Protein AF-0000000078945887 (afdb_homodimer)

Radius of gyration: 28.67 Å; Cα contacts (8 Å, |Δi|>4): 1375; chains: 2; bounding box: 50×84×66 Å

Organism: Thermococcus gammatolerans (strain DSM 15229 / JCM 11827 / EJ3) (NCBI:txid593117)

Solvent-accessible surface area (backbone atoms only — not comparable to full-atom values): 35706 Å² total; per-residue (Å²): 126,58,67,44,46,48,54,21,50,46,46,53,38,22,55,54,30,12,45,53,23,41,74,73,72,39,58,36,63,52,18,10,24,52,37,14,29,46,40,8,63,54,63,62,46,70,41,80,74,50,74,62,56,48,50,46,21,54,50,7,49,30,46,48,29,20,50,50,19,42,57,38,45,66,73,58,50,69,69,29,51,62,42,13,47,44,15,23,50,31,23,31,51,41,12,22,51,53,32,22,52,52,32,42,74,76,65,46,51,72,67,46,9,50,50,48,3,51,34,43,27,30,65,33,52,66,67,44,48,55,47,30,53,75,67,67,38,35,59,38,73,57,36,40,30,45,54,48,14,48,54,48,30,53,55,51,40,51,51,50,50,52,42,53,50,25,38,71,74,70,66,44,65,58,66,65,60,56,50,50,52,52,49,38,47,48,48,51,53,50,46,44,56,66,50,34,40,60,49,51,48,49,51,49,56,54,27,63,71,42,88,52,74,48,35,49,51,25,48,51,51,24,46,29,26,42,32,14,43,53,24,44,76,51,73,35,60,34,45,54,21,6,20,51,38,15,41,49,43,42,74,39,94,55,26,67,57,45,49,56,52,45,51,51,43,32,47,32,48,26,34,41,40,23,41,20,45,56,13,34,71,38,59,62,65,52,62,79,69,50,51,72,62,26,54,50,50,30,51,48,41,45,49,22,17,30,50,18,19,11,48,22,29,39,75,56,70,40,55,67,65,52,7,47,39,38,2,45,50,47,35,21,30,45,69,64,24,50,51,50,48,48,51,33,37,74,72,63,60,32,52,75,72,59,49,48,30,61,54,43,23,28,50,52,33,52,65,49,34,61,58,50,42,53,52,45,64,60,75,108,126,58,67,44,46,46,51,21,51,44,47,52,37,20,54,52,30,13,44,52,22,42,75,73,71,39,57,37,62,52,19,10,24,53,38,14,28,46,40,7,61,56,63,63,45,70,39,82,74,50,74,62,56,48,53,46,22,53,49,7,49,30,46,49,30,19,50,48,19,42,56,37,43,66,72,58,48,69,69,30,52,63,43,11,48,44,15,22,51,30,23,30,49,42,13,22,51,52,31,22,52,52,31,41,73,75,64,46,52,71,66,45,9,49,51,49,3,52,33,42,26,29,65,35,51,66,68,44,47,54,48,29,53,74,68,68,38,36,59,37,71,59,36,38,30,46,55,49,13,48,52,46,31,54,55,52,40,51,50,47,50,51,43,52,52,25,37,71,75,70,67,46,68,58,66,65,59,56,51,50,52,54,49,38,48,48,47,50,54,48,45,44,56,67,50,34,39,60,48,52,46,49,51,50,57,52,27,64,71,43,87,51,74,48,34,48,50,24,50,52,51,25,47,30,26,41,32,15,43,53,23,43,75,52,74,36,60,35,45,54,20,7,20,50,37,15,42,50,43,41,74,37,94,56,26,66,60,43,49,55,52,46,50,50,43,30,46,31,48,25,35,39,40,24,41,17,44,57,13,34,71,37,59,61,65,50,62,78,69,51,50,72,62,26,54,50,51,30,50,47,41,45,49,22,18,30,50,18,20,12,47,22,29,38,76,57,70,38,56,66,63,51,8,48,37,40,2,44,49,46,34,23,31,46,69,64,26,50,51,50,49,47,50,34,38,74,71,61,61,31,52,75,71,59,47,47,30,61,54,43,22,28,49,52,31,53,65,47,35,60,58,50,43,53,53,43,65,60,74,109

InterPro domains:
  IPR006153 Cation/H+ exchanger, transmembrane domain [PF00999] (13-377)
  IPR038770 Sodium/solute symporter superfamily [G3DSA:1.20.1530.20] (1-380)

pLDDT: mean 92.95, std 4.86, range [69.06, 98.56]

Nearest PDB structures (foldseek):
  4bwz-assembly1_A  TM=9.046E-01  e=2.030E-21  Thermus thermophilus
  8bxg-assembly1_A  TM=7.304E-01  e=1.693E-11  Escherichia coli
  9emb-assembly1_B  TM=7.008E-01  e=3.205E-11  Escherichia coli
  9emb-assembly1_A  TM=7.239E-01  e=1.250E-10  Escherichia coli
  8by2-assembly1_B  TM=7.191E-01  e=1.684E-10  Escherichia coli

Structure (mmCIF, N/CA/C/O backbone):
data_AF-0000000078945887-model_v1
#
loop_
_entity.id
_entity.type
_entity.pdbx_description
1 polymer 'Na+/H+ antiporter, napA type (NapA)'
#
loop_
_atom_site.group_PDB
_atom_site.id
_atom_site.type_symbol
_atom_site.label_atom_id
_atom_site.label_alt_id
_atom_site.label_comp_id
_atom_site.label_asym_id
_atom_site.label_entity_id
_atom_site.label_seq_id
_atom_site.pdbx_PDB_ins_code
_atom_site.Cartn_x
_atom_site.Cartn_y
_atom_site.Cartn_z
_atom_site.occupancy
_atom_site.B_iso_or_equiv
_atom_site.auth_seq_id
_atom_site.auth_comp_id
_atom_site.auth_asym_id
_atom_site.auth_atom_id
_atom_site.pdbx_PDB_model_num
ATOM 1 N N . MET A 1 1 ? -10.516 -4.848 13.977 1 71 1 MET A N 1
ATOM 2 C CA . MET A 1 1 ? -9.211 -4.281 14.32 1 71 1 MET A CA 1
ATOM 3 C C . MET A 1 1 ? -8.844 -3.154 13.359 1 71 1 MET A C 1
ATOM 5 O O . MET A 1 1 ? -9.227 -3.178 12.188 1 71 1 MET A O 1
ATOM 9 N N . ASP A 1 2 ? -8.172 -2.146 13.898 1 87.44 2 ASP A N 1
ATOM 10 C CA . ASP A 1 2 ? -7.684 -1.02 13.109 1 87.44 2 ASP A CA 1
ATOM 11 C C . ASP A 1 2 ? -6.66 -1.478 12.07 1 87.44 2 ASP A C 1
ATOM 13 O O . ASP A 1 2 ? -5.84 -2.355 12.344 1 87.44 2 ASP A O 1
ATOM 17 N N . VAL A 1 3 ? -6.758 -0.974 10.922 1 90.69 3 VAL A N 1
ATOM 18 C CA . VAL A 1 3 ? -5.965 -1.399 9.773 1 90.69 3 VAL A CA 1
ATOM 19 C C . VAL A 1 3 ? -4.477 -1.217 10.078 1 90.69 3 VAL A C 1
ATOM 21 O O . VAL A 1 3 ? -3.652 -2.041 9.68 1 90.69 3 VAL A O 1
ATOM 24 N N . PHE A 1 4 ? -4.113 -0.147 10.758 1 93.94 4 PHE A N 1
ATOM 25 C CA . PHE A 1 4 ? -2.713 0.121 11.07 1 93.94 4 PHE A CA 1
ATOM 26 C C . PHE A 1 4 ? -2.152 -0.94 12.008 1 93.94 4 PHE A C 1
ATOM 28 O O . PHE A 1 4 ? -1.05 -1.447 11.797 1 93.94 4 PHE A O 1
ATOM 35 N N . LEU A 1 5 ? -2.898 -1.236 13 1 94.38 5 LEU A N 1
ATOM 36 C CA . LEU A 1 5 ? -2.469 -2.266 13.938 1 94.38 5 LEU A CA 1
ATOM 37 C C . LEU A 1 5 ? -2.389 -3.627 13.258 1 94.3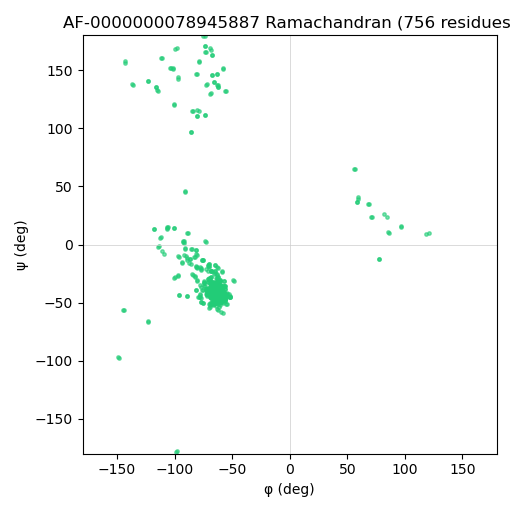8 5 LEU A C 1
ATOM 39 O O . LEU A 1 5 ? -1.47 -4.406 13.523 1 94.38 5 LEU A O 1
ATOM 43 N N . GLU A 1 6 ? -3.373 -3.883 12.5 1 94.5 6 GLU A N 1
ATOM 44 C CA . GLU A 1 6 ? -3.398 -5.141 11.758 1 94.5 6 GLU A CA 1
ATOM 45 C C . GLU A 1 6 ? -2.158 -5.293 10.883 1 94.5 6 GLU A C 1
ATOM 47 O O . GLU A 1 6 ? -1.53 -6.352 10.867 1 94.5 6 GLU A O 1
ATOM 52 N N . LEU A 1 7 ? -1.812 -4.297 10.133 1 95.75 7 LEU A N 1
ATOM 53 C CA . LEU A 1 7 ? -0.648 -4.316 9.25 1 95.75 7 LEU A CA 1
ATOM 54 C C . LEU A 1 7 ? 0.639 -4.473 10.055 1 95.75 7 LEU A C 1
ATOM 56 O O . LEU A 1 7 ? 1.548 -5.195 9.641 1 95.75 7 LEU A O 1
ATOM 60 N N . ALA A 1 8 ? 0.725 -3.758 11.164 1 96.75 8 ALA A N 1
ATOM 61 C CA . ALA A 1 8 ? 1.9 -3.871 12.023 1 96.75 8 ALA A CA 1
ATOM 62 C C . ALA A 1 8 ? 2.082 -5.305 12.516 1 96.75 8 ALA A C 1
ATOM 64 O O . ALA A 1 8 ? 3.193 -5.84 12.484 1 96.75 8 ALA A O 1
ATOM 65 N N . LEU A 1 9 ? 1.028 -5.859 12.961 1 96.38 9 LEU A N 1
ATOM 66 C CA . LEU A 1 9 ? 1.063 -7.227 13.461 1 96.38 9 LEU A CA 1
ATOM 67 C C . LEU A 1 9 ? 1.481 -8.195 12.359 1 96.38 9 LEU A C 1
ATOM 69 O O . LEU A 1 9 ? 2.27 -9.117 12.594 1 96.38 9 LEU A O 1
ATOM 73 N N . ILE A 1 10 ? 0.981 -8.047 11.227 1 97.12 10 ILE A N 1
ATOM 74 C CA . ILE A 1 10 ? 1.301 -8.898 10.086 1 97.12 10 ILE A CA 1
ATOM 75 C C . ILE A 1 10 ? 2.797 -8.82 9.789 1 97.12 10 ILE A C 1
ATOM 77 O O . ILE A 1 10 ? 3.441 -9.844 9.562 1 97.12 10 ILE A O 1
ATOM 81 N N . LEU A 1 11 ? 3.338 -7.645 9.797 1 97.62 11 LEU A N 1
ATOM 82 C CA . LEU A 1 11 ? 4.754 -7.457 9.5 1 97.62 11 LEU A CA 1
ATOM 83 C C . LEU A 1 11 ? 5.625 -8.109 10.57 1 97.62 11 LEU A C 1
ATOM 85 O O . LEU A 1 11 ? 6.617 -8.766 10.25 1 97.62 11 LEU A O 1
ATOM 89 N N . ILE A 1 12 ? 5.25 -7.902 11.781 1 97.5 12 ILE A N 1
ATOM 90 C CA . ILE A 1 12 ? 6.012 -8.477 12.891 1 97.5 12 ILE A CA 1
ATOM 91 C C . ILE A 1 12 ? 5.969 -10 12.812 1 97.5 12 ILE A C 1
ATOM 93 O O . ILE A 1 12 ? 7 -10.664 12.945 1 97.5 12 ILE A O 1
ATOM 97 N N . VAL A 1 13 ? 4.828 -10.531 12.578 1 97.38 13 VAL A N 1
ATOM 98 C CA . VAL A 1 13 ? 4.648 -11.969 12.477 1 97.38 13 VAL A CA 1
ATOM 99 C C . VAL A 1 13 ? 5.43 -12.508 11.281 1 97.38 13 VAL A C 1
ATOM 101 O O . VAL A 1 13 ? 6.055 -13.57 11.367 1 97.38 13 VAL A O 1
ATOM 104 N N . ALA A 1 14 ? 5.355 -11.82 10.211 1 97.19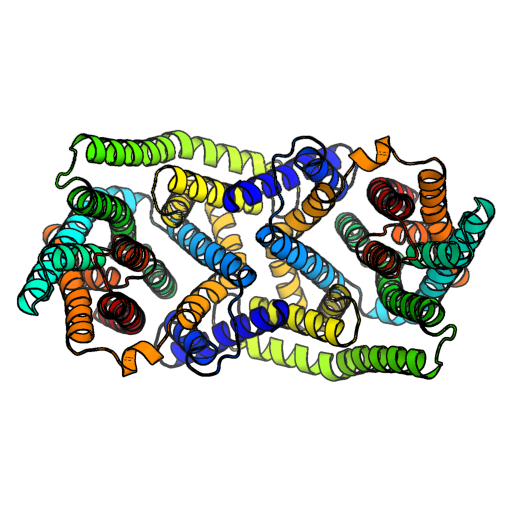 14 ALA A N 1
ATOM 105 C CA . ALA A 1 14 ? 6.07 -12.242 9.008 1 97.19 14 ALA A CA 1
ATOM 106 C C . ALA A 1 14 ? 7.562 -12.406 9.289 1 97.19 14 ALA A C 1
ATOM 108 O O . ALA A 1 14 ? 8.164 -13.422 8.922 1 97.19 14 ALA A O 1
ATOM 109 N N . LYS A 1 15 ? 8.156 -11.414 9.938 1 97.62 15 LYS A N 1
ATOM 110 C CA . LYS A 1 15 ? 9.602 -11.422 10.156 1 97.62 15 LYS A CA 1
ATOM 111 C C . LYS A 1 15 ? 9.977 -12.406 11.266 1 97.62 15 LYS A C 1
ATOM 113 O O . LYS A 1 15 ? 10.984 -13.109 11.156 1 97.62 15 LYS A O 1
ATOM 118 N N . LEU A 1 16 ? 9.211 -12.492 12.289 1 97.56 16 LEU A N 1
ATOM 119 C CA . LEU A 1 16 ? 9.523 -13.375 13.406 1 97.56 16 LEU A CA 1
ATOM 120 C C . LEU A 1 16 ? 9.383 -14.836 12.992 1 97.56 16 LEU A C 1
ATOM 122 O O . LEU A 1 16 ? 10.297 -15.641 13.211 1 97.56 16 LEU A O 1
ATOM 126 N N . PHE A 1 17 ? 8.312 -15.195 12.414 1 97.5 17 PHE A N 1
ATOM 127 C CA . PHE A 1 17 ? 8.086 -16.594 12.023 1 97.5 17 PHE A CA 1
ATOM 128 C C . PHE A 1 17 ? 8.938 -16.969 10.82 1 97.5 17 PHE A C 1
ATOM 130 O O . PHE A 1 17 ? 9.344 -18.125 10.672 1 97.5 17 PHE A O 1
ATOM 137 N N . GLY A 1 18 ? 9.102 -15.977 9.906 1 96.12 18 GLY A N 1
ATOM 138 C CA . GLY A 1 18 ? 10.055 -16.234 8.844 1 96.12 18 GLY A CA 1
ATOM 139 C C . GLY A 1 18 ? 11.445 -16.578 9.352 1 96.12 18 GLY A C 1
ATOM 140 O O . GLY A 1 18 ? 12.078 -17.516 8.867 1 96.12 18 GLY A O 1
ATOM 141 N N . TYR A 1 19 ? 11.852 -15.828 10.328 1 96.81 19 TYR A N 1
ATOM 142 C CA . TYR A 1 19 ? 13.164 -16.047 10.93 1 96.81 19 TYR A CA 1
ATOM 143 C C . TYR A 1 19 ? 13.234 -17.406 11.609 1 96.81 19 TYR A C 1
ATOM 145 O O . TYR A 1 19 ? 14.227 -18.125 11.461 1 96.81 19 TYR A O 1
ATOM 153 N N . LEU A 1 20 ? 12.242 -17.766 12.32 1 96.88 20 LEU A N 1
ATOM 154 C CA . LEU A 1 20 ? 12.195 -19.062 13.008 1 96.88 20 LEU A CA 1
ATOM 155 C C . LEU A 1 20 ? 12.273 -20.203 12.016 1 96.88 20 LEU A C 1
ATOM 157 O O . LEU A 1 20 ? 12.93 -21.219 12.273 1 96.88 20 LEU A O 1
ATOM 161 N N . ALA A 1 21 ? 11.602 -20.094 10.93 1 95.31 21 ALA A N 1
ATOM 162 C CA . ALA A 1 21 ? 11.641 -21.125 9.906 1 95.31 21 ALA A CA 1
ATOM 163 C C . ALA A 1 21 ? 13.047 -21.281 9.336 1 95.31 21 ALA A C 1
ATOM 165 O O . ALA A 1 21 ? 13.531 -22.406 9.148 1 95.31 21 ALA A O 1
ATOM 166 N N . VAL A 1 22 ? 13.664 -20.203 9.062 1 94 22 VAL A N 1
ATOM 167 C CA . VAL A 1 22 ? 15.008 -20.234 8.5 1 94 22 VAL A CA 1
ATOM 168 C C . VAL A 1 22 ? 15.969 -20.875 9.492 1 94 22 VAL A C 1
ATOM 170 O O . VAL A 1 22 ? 16.844 -21.641 9.102 1 94 22 VAL A O 1
ATOM 173 N N . ARG A 1 23 ? 15.805 -20.562 10.727 1 94.44 23 ARG A N 1
ATOM 174 C CA . ARG A 1 23 ? 16.641 -21.156 11.766 1 94.44 23 ARG A CA 1
ATOM 175 C C . ARG A 1 23 ? 16.453 -22.672 11.828 1 94.44 23 ARG A C 1
ATOM 177 O O . ARG A 1 23 ? 17.391 -23.406 12.148 1 94.44 23 ARG A O 1
ATOM 184 N N . LEU A 1 24 ? 15.344 -23.094 11.453 1 94.25 24 LEU A N 1
ATOM 185 C CA . LEU A 1 24 ? 15.039 -24.516 11.469 1 94.25 24 LEU A CA 1
ATOM 186 C C . LEU A 1 24 ? 15.398 -25.172 10.141 1 94.25 24 LEU A C 1
ATOM 188 O O . LEU A 1 24 ? 15.164 -26.375 9.945 1 94.25 24 LEU A O 1
ATOM 192 N N . GLY A 1 25 ? 15.82 -24.359 9.227 1 91.06 25 GLY A N 1
ATOM 193 C CA . GLY A 1 25 ? 16.297 -24.875 7.961 1 91.06 25 GLY A CA 1
ATOM 194 C C . GLY A 1 25 ? 15.25 -24.859 6.867 1 91.06 25 GLY A C 1
ATOM 195 O O . GLY A 1 25 ? 15.414 -25.484 5.824 1 91.06 25 GLY A O 1
ATOM 196 N N . PHE A 1 26 ? 14.242 -24.141 7.07 1 92.06 26 PHE A N 1
ATOM 197 C CA . PHE A 1 26 ? 13.172 -24.047 6.09 1 92.06 26 PHE A CA 1
ATOM 198 C C . PHE A 1 26 ? 13.125 -22.656 5.469 1 92.06 26 PHE A C 1
ATOM 200 O O . PHE A 1 26 ? 13.75 -21.719 5.98 1 92.06 26 PHE A O 1
ATOM 207 N N . PRO A 1 27 ? 12.492 -22.547 4.316 1 91.5 27 PRO A N 1
ATOM 208 C CA . PRO A 1 27 ? 12.344 -21.219 3.723 1 91.5 27 PRO A CA 1
ATOM 209 C C . PRO A 1 27 ? 11.508 -20.281 4.586 1 91.5 27 PRO A C 1
ATOM 211 O O . PRO A 1 27 ? 10.539 -20.703 5.219 1 91.5 27 PRO A O 1
ATOM 214 N N . ALA A 1 28 ? 11.82 -19.047 4.574 1 94.75 28 ALA A N 1
ATOM 215 C CA . ALA A 1 28 ? 11.109 -18.031 5.352 1 94.75 28 ALA A CA 1
ATOM 216 C C . ALA A 1 28 ? 9.625 -18.016 4.992 1 94.75 28 ALA A C 1
ATOM 218 O O . ALA A 1 28 ? 8.781 -17.766 5.852 1 94.75 28 ALA A O 1
ATOM 219 N N . ALA A 1 29 ? 9.336 -18.234 3.754 1 93 29 ALA A N 1
ATOM 220 C CA . ALA A 1 29 ? 7.961 -18.203 3.271 1 93 29 ALA A CA 1
ATOM 221 C C . ALA A 1 29 ? 7.09 -19.188 4.047 1 93 29 ALA A C 1
ATOM 223 O O . ALA A 1 29 ? 5.914 -18.922 4.301 1 93 29 ALA A O 1
ATOM 224 N N . LEU A 1 30 ? 7.617 -20.266 4.355 1 92.06 30 LEU A N 1
ATOM 225 C CA . LEU A 1 30 ? 6.883 -21.25 5.148 1 92.06 30 LEU A CA 1
ATOM 226 C C . LEU A 1 30 ? 6.508 -20.688 6.512 1 92.06 30 LEU A C 1
ATOM 228 O O . LEU A 1 30 ? 5.371 -20.844 6.965 1 92.06 30 LEU A O 1
ATOM 232 N N . GLY A 1 31 ? 7.5 -20.156 7.172 1 94.81 31 GLY A N 1
ATOM 233 C CA . GLY A 1 31 ? 7.219 -19.516 8.453 1 94.81 31 GLY A CA 1
ATOM 234 C C . GLY A 1 31 ? 6.168 -18.438 8.367 1 94.81 31 GLY A C 1
ATOM 235 O O . GLY A 1 31 ? 5.324 -18.297 9.258 1 94.81 31 GLY A O 1
ATOM 236 N N . GLN A 1 32 ? 6.23 -17.625 7.379 1 95.75 32 GLN A N 1
ATOM 237 C CA . GLN A 1 32 ? 5.266 -16.547 7.184 1 95.75 32 GLN A CA 1
ATOM 238 C C . GLN A 1 32 ? 3.865 -17.109 6.941 1 95.75 32 GLN A C 1
ATOM 240 O O . GLN A 1 32 ? 2.881 -16.547 7.441 1 95.75 32 GLN A O 1
ATOM 245 N N . LEU A 1 33 ? 3.818 -18.141 6.176 1 93.5 33 LEU A N 1
ATOM 246 C CA . LEU A 1 33 ? 2.551 -18.828 5.957 1 93.5 33 LEU A CA 1
ATOM 247 C C . LEU A 1 33 ? 1.978 -19.344 7.27 1 93.5 33 LEU A C 1
ATOM 249 O O . LEU A 1 33 ? 0.801 -19.125 7.57 1 93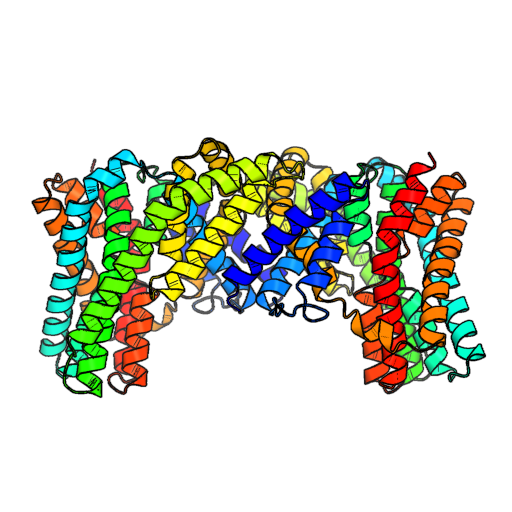.5 33 LEU A O 1
ATOM 253 N N . ILE A 1 34 ? 2.742 -20 8.07 1 95.19 34 ILE A N 1
ATOM 254 C CA . ILE A 1 34 ? 2.33 -20.562 9.352 1 95.19 34 ILE A CA 1
ATOM 255 C C . ILE A 1 34 ? 1.909 -19.438 10.305 1 95.19 34 ILE A C 1
ATOM 257 O O . ILE A 1 34 ? 0.901 -19.562 11 1 95.19 34 ILE A O 1
ATOM 261 N N . GLY A 1 35 ? 2.723 -18.422 10.336 1 96.69 35 GLY A N 1
ATOM 262 C CA . GLY A 1 35 ? 2.344 -17.266 11.133 1 96.69 35 GLY A CA 1
ATOM 263 C C . GLY A 1 35 ? 0.988 -16.688 10.758 1 96.69 35 GLY A C 1
ATOM 264 O O . GLY A 1 35 ? 0.204 -16.312 11.625 1 96.69 35 GLY A O 1
ATOM 265 N N . GLY A 1 36 ? 0.714 -16.594 9.516 1 95.44 36 GLY A N 1
ATOM 266 C CA . GLY A 1 36 ? -0.581 -16.141 9.031 1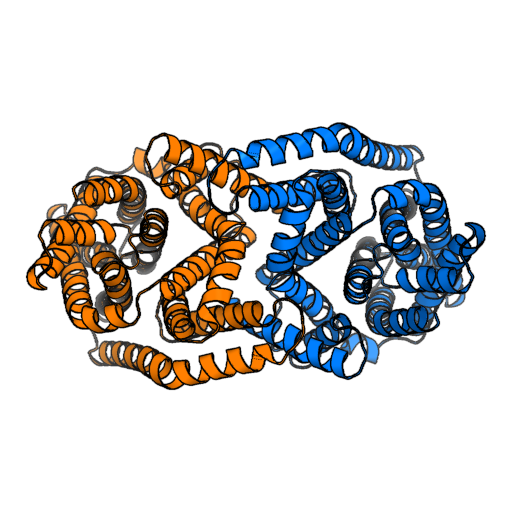 95.44 36 GLY A CA 1
ATOM 267 C C . GLY A 1 36 ? -1.728 -17.031 9.477 1 95.44 36 GLY A C 1
ATOM 268 O O . GLY A 1 36 ? -2.791 -16.547 9.859 1 95.44 36 GLY A O 1
ATOM 269 N N . ILE A 1 37 ? -1.519 -18.328 9.414 1 94.12 37 ILE A N 1
ATOM 270 C CA . ILE A 1 37 ? -2.525 -19.281 9.852 1 94.12 37 ILE A CA 1
ATOM 271 C C . ILE A 1 37 ? -2.82 -19.078 11.336 1 94.12 37 ILE A C 1
ATOM 273 O O . ILE A 1 37 ? -3.98 -19.094 11.758 1 94.12 37 ILE A O 1
ATOM 277 N N . LEU A 1 38 ? -1.829 -18.828 12.094 1 95.94 38 LEU A N 1
ATOM 278 C CA . LEU A 1 38 ? -1.956 -18.688 13.539 1 95.94 38 LEU A CA 1
ATOM 279 C C . LEU A 1 38 ? -2.75 -17.438 13.898 1 95.94 38 LEU A C 1
ATOM 281 O O . LEU A 1 38 ? -3.643 -17.484 14.75 1 95.94 38 LEU A O 1
ATOM 285 N N . ILE A 1 39 ? -2.451 -16.328 13.258 1 95.69 39 ILE A N 1
ATOM 286 C CA . ILE A 1 39 ? -3.074 -15.078 13.672 1 95.69 39 ILE A CA 1
ATOM 287 C C . ILE A 1 39 ? -4.387 -14.883 12.914 1 95.69 39 ILE A C 1
ATOM 289 O O . ILE A 1 39 ? -5.188 -14.008 13.266 1 95.69 39 ILE A O 1
ATOM 293 N N . GLY A 1 40 ? -4.605 -15.688 11.898 1 94 40 GLY A N 1
ATOM 294 C CA . GLY A 1 40 ? -5.805 -15.57 11.086 1 94 40 GLY A CA 1
ATOM 295 C C . GLY A 1 40 ? -7.047 -16.109 11.773 1 94 40 GLY A C 1
ATOM 296 O O . GLY A 1 40 ? -6.996 -16.484 12.945 1 94 40 GLY A O 1
ATOM 297 N N . PRO A 1 41 ? -8.156 -16.031 11.141 1 90.88 41 PRO A N 1
ATOM 298 C CA . PRO A 1 41 ? -9.43 -16.453 11.727 1 90.88 41 PRO A CA 1
ATOM 299 C C . PRO A 1 41 ? -9.461 -17.953 12.062 1 90.88 41 PRO A C 1
ATOM 301 O O . PRO A 1 41 ? -10.242 -18.375 12.914 1 90.88 41 PRO A O 1
ATOM 304 N N . SER A 1 42 ? -8.633 -18.75 11.5 1 89.69 42 SER A N 1
ATOM 305 C CA . SER A 1 42 ? -8.656 -20.188 11.672 1 89.69 42 SER A CA 1
ATOM 306 C C . SER A 1 42 ? -8.25 -20.594 13.086 1 89.69 42 SER A C 1
ATOM 308 O O . SER A 1 42 ? -8.711 -21.609 13.609 1 89.69 42 SER A O 1
ATOM 310 N N . ILE A 1 43 ? -7.359 -19.781 13.727 1 93.25 43 ILE A N 1
ATOM 311 C CA . ILE A 1 43 ? -6.848 -20.219 15.023 1 93.25 43 ILE A CA 1
ATOM 312 C C . ILE A 1 43 ? -7.133 -19.156 16.078 1 93.25 43 ILE A C 1
ATOM 314 O O . ILE A 1 43 ? -8.078 -19.281 16.859 1 93.25 43 ILE A O 1
ATOM 318 N N . LEU A 1 44 ? -6.473 -17.953 15.953 1 93.75 44 LEU A N 1
ATOM 319 C CA . LEU A 1 44 ? -6.598 -16.953 17 1 93.75 44 LEU A CA 1
ATOM 320 C C . LEU A 1 44 ? -7.613 -15.875 16.625 1 93.75 44 LEU A C 1
ATOM 322 O O . LEU A 1 44 ? -8.164 -15.203 17.5 1 93.75 44 LEU A O 1
ATOM 326 N N . GLY A 1 45 ? -7.762 -15.656 15.391 1 91.62 45 GLY A N 1
ATOM 327 C CA . GLY A 1 45 ? -8.711 -14.656 14.922 1 91.62 45 GLY A CA 1
ATOM 328 C C . GLY A 1 45 ? -8.312 -13.234 15.273 1 91.62 45 GLY A C 1
ATOM 329 O O . GLY A 1 45 ? -9.172 -12.398 15.547 1 91.62 45 GLY A O 1
ATOM 330 N N . LEU A 1 46 ? -7.098 -12.93 15.273 1 91.25 46 LEU A N 1
ATOM 331 C CA . LEU A 1 46 ? -6.605 -11.617 15.664 1 91.25 46 LEU A CA 1
ATOM 332 C C . LEU A 1 46 ? -6.762 -10.617 14.516 1 91.25 46 LEU A C 1
ATOM 334 O O . LEU A 1 46 ? -6.852 -9.414 14.75 1 91.25 46 LEU A O 1
ATOM 338 N N . VAL A 1 47 ? -6.66 -11.156 13.312 1 90.69 47 VAL A N 1
ATOM 339 C CA . VAL A 1 47 ? -6.719 -10.281 12.141 1 90.69 47 VAL A CA 1
ATOM 340 C C . VAL A 1 47 ? -7.953 -10.617 11.305 1 90.69 47 VAL A C 1
ATOM 342 O O . VAL A 1 47 ? -8.32 -11.789 11.172 1 90.69 47 VAL A O 1
ATOM 345 N N . GLY A 1 48 ? -8.609 -9.617 10.891 1 80.06 48 GLY A N 1
ATOM 346 C CA . GLY A 1 48 ? -9.812 -9.82 10.094 1 80.06 48 GLY A CA 1
ATOM 347 C C . GLY A 1 48 ? -9.547 -9.789 8.602 1 80.06 48 GLY A C 1
ATOM 348 O O . GLY A 1 48 ? -10.391 -10.219 7.805 1 80.06 48 GLY A O 1
ATOM 349 N N . PHE A 1 49 ? -8.422 -9.312 8.203 1 77.69 49 PHE A N 1
ATOM 350 C CA . PHE A 1 49 ? -8.031 -9.242 6.805 1 77.69 49 PHE A CA 1
ATOM 351 C C . PHE A 1 49 ? -9.062 -8.469 5.988 1 77.69 49 PHE A C 1
ATOM 353 O O . PHE A 1 49 ? -9.633 -9 5.035 1 77.69 49 PHE A O 1
ATOM 360 N N . ASP A 1 50 ? -9.234 -7.277 6.227 1 79.69 50 ASP A N 1
ATOM 361 C CA . ASP A 1 50 ? -10.195 -6.41 5.555 1 79.69 50 ASP A CA 1
ATOM 362 C C . ASP A 1 50 ? -9.734 -6.07 4.137 1 79.69 50 ASP A C 1
ATOM 364 O O . ASP A 1 50 ? -8.633 -6.449 3.73 1 79.69 50 ASP A O 1
ATOM 368 N N . GLU A 1 51 ? -10.562 -5.465 3.365 1 80.31 51 GLU A N 1
ATOM 369 C CA . GLU A 1 51 ? -10.359 -5.16 1.951 1 80.31 51 GLU A CA 1
ATOM 370 C C . GLU A 1 51 ? -9.102 -4.332 1.739 1 80.31 51 GLU A C 1
ATOM 372 O O . GLU A 1 51 ? -8.398 -4.5 0.738 1 80.31 51 GLU A O 1
ATOM 377 N N . ALA A 1 52 ? -8.812 -3.549 2.689 1 79.75 52 ALA A N 1
ATOM 378 C CA . ALA A 1 52 ? -7.645 -2.684 2.562 1 79.75 52 ALA A CA 1
ATOM 379 C C . ALA A 1 52 ? -6.352 -3.494 2.615 1 79.75 52 ALA A C 1
ATOM 381 O O . ALA A 1 52 ? -5.426 -3.25 1.84 1 79.75 52 ALA A O 1
ATOM 382 N N . VAL A 1 53 ? -6.297 -4.426 3.463 1 86.88 53 VAL A N 1
ATOM 383 C CA . VAL A 1 53 ? -5.121 -5.277 3.604 1 86.88 53 VAL A CA 1
ATOM 384 C C . VAL A 1 53 ? -4.992 -6.188 2.387 1 86.88 53 VAL A C 1
ATOM 386 O O . VAL A 1 53 ? -3.883 -6.504 1.952 1 86.88 53 VAL A O 1
ATOM 389 N N . LYS A 1 54 ? -6.109 -6.496 1.791 1 89.25 54 LYS A N 1
ATOM 390 C CA . LYS A 1 54 ? -6.117 -7.348 0.607 1 89.25 54 LYS A CA 1
ATOM 391 C C . LYS A 1 54 ? -5.438 -6.664 -0.573 1 89.25 54 LYS A C 1
ATOM 393 O O . LYS A 1 54 ? -4.734 -7.309 -1.354 1 89.25 54 LYS A O 1
ATOM 398 N N . LEU A 1 55 ? -5.641 -5.418 -0.681 1 89.94 55 LEU A N 1
ATOM 399 C CA . LEU A 1 55 ? -4.996 -4.684 -1.765 1 89.94 55 LEU A CA 1
ATOM 400 C C . LEU A 1 55 ? -3.48 -4.707 -1.608 1 89.94 55 LEU A C 1
ATOM 402 O O . LEU A 1 55 ? -2.754 -4.848 -2.594 1 89.94 55 LEU A O 1
ATOM 406 N N . LEU A 1 56 ? -3.037 -4.512 -0.411 1 94.25 56 LEU A N 1
ATOM 407 C CA . LEU A 1 56 ? -1.597 -4.539 -0.174 1 94.25 56 LEU A CA 1
ATOM 408 C C . LEU A 1 56 ? -1.02 -5.914 -0.491 1 94.25 56 LEU A C 1
ATOM 410 O O . LEU A 1 56 ? 0.079 -6.02 -1.042 1 94.25 56 LEU A O 1
ATOM 414 N N . ALA A 1 57 ? -1.721 -6.914 -0.134 1 93.94 57 ALA A N 1
ATOM 415 C CA . ALA A 1 57 ? -1.298 -8.281 -0.445 1 93.94 57 ALA A CA 1
ATOM 416 C C . ALA A 1 57 ? -1.25 -8.508 -1.953 1 93.94 57 ALA A C 1
ATOM 418 O O . ALA A 1 57 ? -0.323 -9.141 -2.461 1 93.94 57 ALA A O 1
ATOM 419 N N . ASP A 1 58 ? -2.262 -8 -2.65 1 92.69 58 ASP A N 1
ATOM 420 C CA . ASP A 1 58 ? -2.309 -8.117 -4.105 1 92.69 58 ASP A CA 1
ATOM 421 C C . ASP A 1 58 ? -1.115 -7.41 -4.75 1 92.69 58 ASP A C 1
ATOM 423 O O . ASP A 1 58 ? -0.509 -7.934 -5.684 1 92.69 58 ASP A O 1
ATOM 427 N N . LEU A 1 59 ? -0.836 -6.277 -4.215 1 95.44 59 LEU A N 1
ATOM 428 C CA . LEU A 1 59 ? 0.337 -5.562 -4.707 1 95.44 59 LEU A CA 1
ATOM 429 C C . LEU A 1 59 ? 1.615 -6.332 -4.391 1 95.44 59 LEU A C 1
ATOM 431 O O . LEU A 1 59 ? 2.59 -6.262 -5.141 1 95.44 59 LEU A O 1
ATOM 435 N N . GLY A 1 60 ? 1.622 -7.008 -3.279 1 96.19 60 GLY A N 1
ATOM 436 C CA . GLY A 1 60 ? 2.777 -7.801 -2.883 1 96.19 60 GLY A CA 1
ATOM 437 C C . GLY A 1 60 ? 3.117 -8.898 -3.873 1 96.19 60 GLY A C 1
ATOM 438 O O . GLY A 1 60 ? 4.281 -9.062 -4.246 1 96.19 60 GLY A O 1
ATOM 439 N N . VAL A 1 61 ? 2.143 -9.633 -4.316 1 94.19 61 VAL A N 1
ATOM 440 C CA . VAL A 1 61 ? 2.396 -10.719 -5.258 1 94.19 61 VAL A CA 1
ATOM 441 C C . VAL A 1 61 ? 2.781 -10.148 -6.617 1 94.19 61 VAL A C 1
ATOM 443 O O . VAL A 1 61 ? 3.604 -10.727 -7.332 1 94.19 61 VAL A O 1
ATOM 446 N N . VAL A 1 62 ? 2.17 -9.086 -6.996 1 95.75 62 VAL A N 1
ATOM 447 C CA . VAL A 1 62 ? 2.494 -8.414 -8.25 1 95.75 62 VAL A CA 1
ATOM 448 C C . VAL A 1 62 ? 3.947 -7.945 -8.227 1 95.75 62 VAL A C 1
ATOM 450 O O . VAL A 1 62 ? 4.684 -8.141 -9.203 1 95.75 62 VAL A O 1
ATOM 453 N N . MET A 1 63 ? 4.348 -7.422 -7.117 1 96.88 63 MET A N 1
ATOM 454 C CA . MET A 1 63 ? 5.727 -6.953 -6.98 1 96.88 63 MET A CA 1
ATOM 455 C C . MET A 1 63 ? 6.699 -8.133 -6.957 1 96.88 63 MET A C 1
ATOM 457 O O . MET A 1 63 ? 7.801 -8.039 -7.5 1 96.88 63 MET A O 1
ATOM 461 N N . LEU A 1 64 ? 6.328 -9.125 -6.293 1 94.81 64 LEU A N 1
ATOM 462 C CA . LEU A 1 64 ? 7.16 -10.32 -6.234 1 94.81 64 LEU A CA 1
ATOM 463 C C . LEU A 1 64 ? 7.445 -10.859 -7.633 1 94.81 64 LEU A C 1
ATOM 465 O O . LEU A 1 64 ? 8.594 -11.164 -7.961 1 94.81 64 LEU A O 1
ATOM 469 N N . LEU A 1 65 ? 6.43 -10.938 -8.445 1 94.62 65 LEU A N 1
ATOM 470 C CA . LEU A 1 65 ? 6.602 -11.5 -9.781 1 94.62 65 LEU A CA 1
ATOM 471 C C . LEU A 1 65 ? 7.336 -10.523 -10.695 1 94.62 65 LEU A C 1
ATOM 473 O O . LEU A 1 65 ? 8.062 -10.945 -11.594 1 94.62 65 LEU A O 1
ATOM 477 N N . PHE A 1 66 ? 7.121 -9.242 -10.508 1 97.12 66 PHE A N 1
ATOM 478 C CA . PHE A 1 66 ? 7.941 -8.258 -11.203 1 97.12 66 PHE A CA 1
ATOM 479 C C . PHE A 1 66 ? 9.422 -8.461 -10.891 1 97.12 66 PHE A C 1
ATOM 481 O O . PHE A 1 66 ? 10.258 -8.469 -11.797 1 97.12 66 PHE A O 1
ATOM 488 N N . LEU A 1 67 ? 9.727 -8.672 -9.602 1 96.31 67 LEU A N 1
ATOM 489 C CA . LEU A 1 67 ? 11.094 -8.93 -9.164 1 96.31 67 LEU A CA 1
ATOM 490 C C . LEU A 1 67 ? 11.633 -10.219 -9.766 1 96.31 67 LEU A C 1
ATOM 492 O O . LEU A 1 67 ? 12.805 -10.297 -10.148 1 96.31 67 LEU A O 1
ATOM 496 N N . ALA A 1 68 ? 10.805 -11.172 -9.742 1 93.75 68 ALA A N 1
ATOM 497 C CA . ALA A 1 68 ? 11.188 -12.438 -10.352 1 93.75 68 ALA A CA 1
ATOM 498 C C . ALA A 1 68 ? 11.562 -12.258 -11.82 1 93.75 68 ALA A C 1
ATOM 500 O O . ALA A 1 68 ? 12.523 -12.852 -12.305 1 93.75 68 ALA A O 1
ATOM 501 N N . GLY A 1 69 ? 10.742 -11.5 -12.539 1 93.88 69 GLY A N 1
ATOM 502 C CA . GLY A 1 69 ? 11.07 -11.18 -13.922 1 93.88 69 GLY A CA 1
ATOM 503 C C . GLY A 1 69 ? 12.391 -10.453 -14.07 1 93.88 69 GLY A C 1
ATOM 504 O O . GLY A 1 69 ? 13.18 -10.773 -14.961 1 93.88 69 GLY A O 1
ATOM 505 N N . LEU A 1 70 ? 12.648 -9.531 -13.203 1 94.75 70 LEU A N 1
ATOM 506 C CA . LEU A 1 70 ? 13.883 -8.766 -13.203 1 94.75 70 LEU A CA 1
ATOM 507 C C . LEU A 1 70 ? 15.086 -9.672 -12.969 1 94.75 70 LEU A C 1
ATOM 509 O O . LEU A 1 70 ? 16.172 -9.414 -13.484 1 94.75 70 LEU A O 1
ATOM 513 N N . GLU A 1 71 ? 14.883 -10.664 -12.219 1 92 71 GLU A N 1
ATOM 514 C CA . GLU A 1 71 ? 15.977 -11.555 -11.828 1 92 71 GLU A CA 1
ATOM 515 C C . GLU A 1 71 ? 16.109 -12.719 -12.805 1 92 71 GLU A C 1
ATOM 517 O O . GLU A 1 71 ? 17.062 -13.5 -12.719 1 92 71 GLU A O 1
ATOM 522 N N . THR A 1 72 ? 15.219 -12.852 -13.641 1 90.25 72 THR A N 1
ATOM 523 C CA . THR A 1 72 ? 15.25 -13.93 -14.617 1 90.25 72 THR A CA 1
ATOM 524 C C . THR A 1 72 ? 16.328 -13.672 -15.672 1 90.25 72 THR A C 1
ATOM 526 O O . THR A 1 72 ? 16.5 -12.539 -16.109 1 90.25 72 THR A O 1
ATOM 529 N N . ASP A 1 73 ? 17.047 -14.734 -16.016 1 90.06 73 ASP A N 1
ATOM 530 C CA . ASP A 1 73 ? 17.969 -14.648 -17.141 1 90.06 73 ASP A CA 1
ATOM 531 C C . ASP A 1 73 ? 17.219 -14.633 -18.469 1 90.06 73 ASP A C 1
ATOM 533 O O . ASP A 1 73 ? 16.734 -15.664 -18.922 1 90.06 73 ASP A O 1
ATOM 537 N N . VAL A 1 74 ? 17.266 -13.523 -19.125 1 86.19 74 VAL A N 1
ATOM 538 C CA . VAL A 1 74 ? 16.469 -13.305 -20.328 1 86.19 74 VAL A CA 1
ATOM 539 C C . VAL A 1 74 ? 16.922 -14.266 -21.422 1 86.19 74 VAL A C 1
ATOM 541 O O . VAL A 1 74 ? 16.109 -14.742 -22.219 1 86.19 74 VAL A O 1
ATOM 544 N N . GLU A 1 75 ? 18.203 -14.5 -21.484 1 86.88 75 GLU A N 1
ATOM 545 C CA . GLU A 1 75 ? 18.703 -15.43 -22.484 1 86.88 75 GLU A CA 1
ATOM 546 C C . GLU A 1 75 ? 18.203 -16.844 -22.219 1 86.88 75 GLU A C 1
ATOM 548 O O . GLU A 1 75 ? 17.812 -17.547 -23.156 1 86.88 75 GLU A O 1
ATOM 553 N N . GLU A 1 76 ? 18.203 -17.25 -21.016 1 85.31 76 GLU A N 1
ATOM 554 C CA . GLU A 1 76 ? 17.688 -18.562 -20.656 1 85.31 76 GLU A CA 1
ATOM 555 C C . GLU A 1 76 ? 16.188 -18.656 -20.953 1 85.31 76 GLU A C 1
ATOM 557 O O . GLU A 1 76 ? 15.695 -19.703 -21.375 1 85.31 76 GLU A O 1
ATOM 562 N N . PHE A 1 77 ? 15.555 -17.641 -20.688 1 86.69 77 PHE A N 1
ATOM 563 C CA . PHE A 1 77 ? 14.109 -17.609 -20.875 1 86.69 77 PHE A CA 1
ATOM 564 C C . PHE A 1 77 ? 13.742 -17.859 -22.344 1 86.69 77 PHE A C 1
ATOM 566 O O . PHE A 1 77 ? 12.758 -18.531 -22.641 1 86.69 77 PHE A O 1
ATOM 573 N N . LYS A 1 78 ? 14.5 -17.391 -23.188 1 84.81 78 LYS A N 1
ATOM 574 C CA . LYS A 1 78 ? 14.258 -17.547 -24.625 1 84.81 78 LYS A CA 1
ATOM 575 C C . LYS A 1 78 ? 14.43 -19.016 -25.047 1 84.81 78 LYS A C 1
ATOM 577 O O . LYS A 1 78 ? 13.828 -19.453 -26.031 1 84.81 78 LYS A O 1
ATOM 582 N N . HIS A 1 79 ? 15.148 -19.75 -24.297 1 88.88 79 HIS A N 1
ATOM 583 C CA . HIS A 1 79 ? 15.5 -21.109 -24.688 1 88.88 79 HIS A CA 1
ATOM 584 C C . HIS A 1 79 ? 14.562 -22.125 -24.047 1 88.88 79 HIS A C 1
ATOM 586 O O . HIS A 1 79 ? 14.539 -23.281 -24.453 1 88.88 79 HIS A O 1
ATOM 592 N N . VAL A 1 80 ? 13.797 -21.625 -23.156 1 89.81 80 VAL A N 1
ATOM 593 C CA . VAL A 1 80 ? 13.008 -22.625 -22.438 1 89.81 80 VAL A CA 1
ATOM 594 C C . VAL A 1 80 ? 11.547 -22.547 -22.891 1 89.81 80 VAL A C 1
ATOM 596 O O . VAL A 1 80 ? 10.664 -23.094 -22.234 1 89.81 80 VAL A O 1
ATOM 599 N N . GLY A 1 81 ? 11.297 -21.875 -23.938 1 89.94 81 GLY A N 1
ATOM 600 C CA . GLY A 1 81 ? 9.93 -21.719 -24.406 1 89.94 81 GLY A CA 1
ATOM 601 C C . GLY A 1 81 ? 9.258 -23.047 -24.734 1 89.94 81 GLY A C 1
ATOM 602 O O . GLY A 1 81 ? 8.141 -23.312 -24.281 1 89.94 81 GLY A O 1
ATOM 603 N N . ILE A 1 82 ? 9.914 -23.859 -25.469 1 93.12 82 ILE A N 1
ATOM 604 C CA . ILE A 1 82 ? 9.367 -25.141 -25.891 1 93.12 82 ILE A CA 1
ATOM 605 C C . ILE A 1 82 ? 9.242 -26.078 -24.703 1 93.12 82 ILE A C 1
ATOM 607 O O . ILE A 1 82 ? 8.18 -26.656 -24.453 1 93.12 82 ILE A O 1
ATOM 611 N N . PRO A 1 83 ? 10.312 -26.234 -23.969 1 95.81 83 PRO A N 1
ATOM 612 C CA . PRO A 1 83 ? 10.172 -27.031 -22.766 1 95.81 83 PRO A CA 1
ATOM 613 C C . PRO A 1 83 ? 9.008 -26.578 -21.875 1 95.81 83 PRO A C 1
ATOM 615 O O . PRO A 1 83 ? 8.258 -27.406 -21.359 1 95.81 83 PRO A O 1
ATOM 618 N N . ALA A 1 84 ? 8.945 -25.297 -21.703 1 96.12 84 ALA A N 1
ATOM 619 C CA . ALA A 1 84 ? 7.883 -24.734 -20.875 1 96.12 84 ALA A CA 1
ATOM 620 C C . ALA A 1 84 ? 6.504 -25.125 -21.406 1 96.12 84 ALA A C 1
ATOM 622 O O . ALA A 1 84 ? 5.602 -25.453 -20.625 1 96.12 84 ALA A O 1
ATOM 623 N N . PHE A 1 85 ? 6.34 -25.094 -22.672 1 95.12 85 PHE A N 1
ATOM 624 C CA . PHE A 1 85 ? 5.074 -25.453 -23.297 1 95.12 85 PHE A CA 1
ATOM 625 C C . PHE A 1 85 ? 4.762 -26.938 -23.078 1 95.12 85 PHE A C 1
ATOM 627 O O . PHE A 1 85 ? 3.623 -27.281 -22.766 1 95.12 85 PHE A O 1
ATOM 634 N N . ILE A 1 86 ? 5.688 -27.734 -23.234 1 97.25 86 ILE A N 1
ATOM 635 C CA . ILE A 1 86 ? 5.516 -29.172 -23.062 1 97.25 86 ILE A CA 1
ATOM 636 C C . ILE A 1 86 ? 5.172 -29.484 -21.609 1 97.25 86 ILE A C 1
ATOM 638 O O . ILE A 1 86 ? 4.238 -30.234 -21.328 1 97.25 86 ILE A O 1
ATOM 642 N N . ILE A 1 87 ? 5.887 -28.891 -20.75 1 97.75 87 ILE A N 1
ATOM 643 C CA . ILE A 1 87 ? 5.707 -29.094 -19.312 1 97.75 87 ILE A CA 1
ATOM 644 C C . ILE A 1 87 ? 4.309 -28.625 -18.906 1 97.75 87 ILE A C 1
ATOM 646 O O . ILE A 1 87 ? 3.594 -29.344 -18.203 1 97.75 87 ILE A O 1
ATOM 650 N N . ALA A 1 88 ? 3.971 -27.438 -19.344 1 96.75 88 ALA A N 1
ATOM 651 C CA . ALA A 1 88 ? 2.658 -26.906 -18.984 1 96.75 88 ALA A CA 1
ATOM 652 C C . ALA A 1 88 ? 1.54 -27.75 -19.578 1 96.75 88 ALA A C 1
ATOM 654 O O . ALA A 1 88 ? 0.519 -27.984 -18.938 1 96.75 88 ALA A O 1
ATOM 655 N N . SER A 1 89 ? 1.683 -28.172 -20.797 1 97.06 89 SER A N 1
ATOM 656 C CA . SER A 1 89 ? 0.667 -28.984 -21.469 1 97.06 89 SER A CA 1
ATOM 657 C C . SER A 1 89 ? 0.438 -30.297 -20.75 1 97.06 89 SER A C 1
ATOM 659 O O . SER A 1 89 ? -0.705 -30.688 -20.5 1 97.06 89 SER A O 1
ATOM 661 N N . LEU A 1 90 ? 1.478 -30.953 -20.438 1 97.75 90 LEU A N 1
ATOM 662 C CA . LEU A 1 90 ? 1.36 -32.219 -19.719 1 97.75 90 LEU A CA 1
ATOM 663 C C . LEU A 1 90 ? 0.917 -31.969 -18.266 1 97.75 90 LEU A C 1
ATOM 665 O O . LEU A 1 90 ? 0.289 -32.844 -17.656 1 97.75 90 LEU A O 1
ATOM 669 N N . GLY A 1 91 ? 1.295 -30.828 -17.734 1 97.19 91 GLY A N 1
ATOM 670 C CA . GLY A 1 91 ? 0.861 -30.438 -16.406 1 97.19 91 GLY A CA 1
ATOM 671 C C . GLY A 1 91 ? -0.616 -30.094 -16.328 1 97.19 91 GLY A C 1
ATOM 672 O O . GLY A 1 91 ? -1.175 -29.953 -15.242 1 97.19 91 GLY A O 1
ATOM 673 N N . VAL A 1 92 ? -1.194 -29.875 -17.422 1 97.12 92 VAL A N 1
ATOM 674 C CA . VAL A 1 92 ? -2.631 -29.625 -17.5 1 97.12 92 VAL A CA 1
ATOM 675 C C . VAL A 1 92 ? -3.365 -30.906 -17.844 1 97.12 92 VAL A C 1
ATOM 677 O O . VAL A 1 92 ? -4.359 -31.266 -17.203 1 97.12 92 VAL A O 1
ATOM 680 N N . LEU A 1 93 ? -2.861 -31.641 -18.75 1 97.44 93 LEU A N 1
ATOM 681 C CA . LEU A 1 93 ? -3.514 -32.844 -19.266 1 97.44 93 LEU A CA 1
ATOM 682 C C . LEU A 1 93 ? -3.578 -33.938 -18.188 1 97.44 93 LEU A C 1
ATOM 684 O O . LEU A 1 93 ? -4.637 -34.5 -17.953 1 97.44 93 LEU A O 1
ATOM 688 N N . ILE A 1 94 ? -2.508 -34.219 -17.609 1 97.94 94 ILE A N 1
ATOM 689 C CA . ILE A 1 94 ? -2.426 -35.344 -16.672 1 97.94 94 ILE A CA 1
ATOM 690 C C . ILE A 1 94 ? -3.275 -35.031 -15.43 1 97.94 94 ILE A C 1
ATOM 692 O O . ILE A 1 94 ? -4.082 -35.875 -15.008 1 97.94 94 ILE A O 1
ATOM 696 N N . PRO A 1 95 ? -3.125 -33.875 -14.828 1 98.31 95 PRO A N 1
ATOM 697 C CA . PRO A 1 95 ? -4.008 -33.562 -13.703 1 98.31 95 PRO A CA 1
ATOM 698 C C . PRO A 1 95 ? -5.484 -33.594 -14.086 1 98.31 95 PRO A C 1
ATOM 700 O O . PRO A 1 95 ? -6.32 -34.031 -13.297 1 98.31 95 PRO A O 1
ATOM 703 N N . PHE A 1 96 ? -5.824 -33.094 -15.25 1 97.94 96 PHE A N 1
ATOM 704 C CA . PHE A 1 96 ? -7.215 -33.125 -15.68 1 97.94 96 PHE A CA 1
ATOM 705 C C . PHE A 1 96 ? -7.727 -34.562 -15.727 1 97.94 96 PHE A C 1
ATOM 707 O O . PHE A 1 96 ? -8.797 -34.844 -15.195 1 97.94 96 PHE A O 1
ATOM 714 N N . ILE A 1 97 ? -7.012 -35.406 -16.344 1 97.94 97 ILE A N 1
ATOM 715 C CA . ILE A 1 97 ? -7.422 -36.812 -16.547 1 97.94 97 ILE A CA 1
ATOM 716 C C . ILE A 1 97 ? -7.527 -37.5 -15.188 1 97.94 97 ILE A C 1
ATOM 718 O O . ILE A 1 97 ? -8.523 -38.188 -14.906 1 97.94 97 ILE A O 1
ATOM 722 N N . LEU A 1 98 ? -6.555 -37.375 -14.383 1 97.81 98 LEU A N 1
ATOM 723 C CA . LEU A 1 98 ? -6.551 -38.062 -13.086 1 97.81 98 LEU A CA 1
ATOM 724 C C . LEU A 1 98 ? -7.648 -37.5 -12.188 1 97.81 98 LEU A C 1
ATOM 726 O O . LEU A 1 98 ? -8.25 -38.25 -11.406 1 97.81 98 LEU A O 1
ATOM 730 N N . GLY A 1 99 ? -7.84 -36.219 -12.219 1 97.75 99 GLY A N 1
ATOM 731 C CA . GLY A 1 99 ? -8.938 -35.625 -11.461 1 97.75 99 GLY A CA 1
ATOM 732 C C . GLY A 1 99 ? -10.297 -36.094 -11.93 1 97.75 99 GLY A C 1
ATOM 733 O O . GLY A 1 99 ? -11.172 -36.406 -11.117 1 97.75 99 GLY A O 1
ATOM 734 N N . TYR A 1 100 ? -10.422 -36.125 -13.234 1 97.69 100 TYR A N 1
ATOM 735 C CA . TYR A 1 100 ? -11.672 -36.562 -13.836 1 97.69 100 TYR A CA 1
ATOM 736 C C . TYR A 1 100 ? -11.953 -38.031 -13.5 1 97.69 100 TYR A C 1
ATOM 738 O O . TYR A 1 100 ? -13.023 -38.344 -12.977 1 97.69 100 TYR A O 1
ATOM 746 N N . VAL A 1 101 ? -11.039 -38.875 -13.75 1 98.06 101 VAL A N 1
ATOM 747 C CA . VAL A 1 101 ? -11.211 -40.312 -13.531 1 98.06 101 VAL A CA 1
ATOM 748 C C . VAL A 1 101 ? -11.352 -40.594 -12.039 1 98.06 101 VAL A C 1
ATOM 750 O O . VAL A 1 101 ? -12.148 -41.438 -11.633 1 98.06 101 VAL A O 1
ATOM 753 N N . GLY A 1 102 ? -10.547 -39.938 -11.234 1 97.5 102 GLY A N 1
ATOM 754 C CA . GLY A 1 102 ? -10.656 -40.094 -9.789 1 97.5 102 GLY A CA 1
ATOM 755 C C . GLY A 1 102 ? -12.031 -39.75 -9.25 1 97.5 102 GLY A C 1
ATOM 756 O O . GLY A 1 102 ? -12.57 -40.438 -8.398 1 97.5 102 GLY A O 1
ATOM 757 N N . ALA A 1 103 ? -12.555 -38.656 -9.711 1 97.75 103 ALA A N 1
ATOM 758 C CA . ALA A 1 103 ? -13.867 -38.219 -9.258 1 97.75 103 ALA A CA 1
ATOM 759 C C . ALA A 1 103 ? -14.961 -39.156 -9.727 1 97.75 103 ALA A C 1
ATOM 761 O O . ALA A 1 103 ? -15.891 -39.469 -8.977 1 97.75 103 ALA A O 1
ATOM 762 N N . LEU A 1 104 ? -14.859 -39.656 -10.953 1 97.44 104 LEU A N 1
ATOM 763 C CA . LEU A 1 104 ? -15.82 -40.625 -11.461 1 97.44 104 LEU A CA 1
ATOM 764 C C . LEU A 1 104 ? -15.789 -41.906 -10.641 1 97.44 104 LEU A C 1
ATOM 766 O O . LEU A 1 104 ? -16.844 -42.469 -10.305 1 97.44 104 LEU A O 1
ATOM 770 N N . ALA A 1 105 ? -14.656 -42.344 -10.391 1 97.44 105 ALA A N 1
ATOM 771 C CA . ALA A 1 105 ? -14.477 -43.562 -9.633 1 97.44 105 ALA A CA 1
ATOM 772 C C . ALA A 1 105 ? -15.07 -43.438 -8.234 1 97.44 105 ALA A C 1
ATOM 774 O O . ALA A 1 105 ? -15.539 -44.438 -7.664 1 97.44 105 ALA A O 1
ATOM 775 N N . TRP A 1 106 ? -15.07 -42.281 -7.688 1 96.75 106 TRP A N 1
ATOM 776 C CA . TRP A 1 106 ? -15.594 -42.062 -6.34 1 96.75 106 TRP A CA 1
ATOM 777 C C . TRP A 1 106 ? -17.109 -41.938 -6.355 1 96.75 106 TRP A C 1
ATOM 779 O O . TRP A 1 106 ? -17.766 -42.031 -5.309 1 96.75 106 TRP A O 1
ATOM 789 N N . GLY A 1 107 ? -17.672 -41.656 -7.594 1 96.12 107 GLY A N 1
ATOM 790 C CA . GLY A 1 107 ? -19.125 -41.688 -7.695 1 96.12 107 GLY A CA 1
ATOM 791 C C . GLY A 1 107 ? -19.734 -40.344 -8.094 1 96.12 107 GLY A C 1
ATOM 792 O O . GLY A 1 107 ? -20.953 -40.188 -8.086 1 96.12 107 GLY A O 1
ATOM 793 N N . TYR A 1 108 ? -18.938 -39.469 -8.453 1 96.88 108 TYR A N 1
ATOM 794 C CA . TYR A 1 108 ? -19.484 -38.188 -8.883 1 96.88 108 TYR A CA 1
ATOM 795 C C . TYR A 1 108 ? -20.016 -38.25 -10.297 1 96.88 108 TYR A C 1
ATOM 797 O O . TYR A 1 108 ? -19.641 -39.125 -11.07 1 96.88 108 TYR A O 1
ATOM 805 N N . SER A 1 109 ? -20.906 -37.344 -10.625 1 96.25 109 SER A N 1
ATOM 806 C CA . SER A 1 109 ? -21.469 -37.281 -11.969 1 96.25 109 SER A CA 1
ATOM 807 C C . SER A 1 109 ? -20.422 -36.844 -12.992 1 96.25 109 SER A C 1
ATOM 809 O O . SER A 1 109 ? -19.359 -36.344 -12.625 1 96.25 109 SER A O 1
ATOM 811 N N . ASN A 1 110 ? -20.75 -37 -14.25 1 95.5 110 ASN A N 1
ATOM 812 C CA . ASN A 1 110 ? -19.828 -36.688 -15.328 1 95.5 110 ASN A CA 1
ATOM 813 C C . ASN A 1 110 ? -19.438 -35.219 -15.32 1 95.5 110 ASN A C 1
ATOM 815 O O . ASN A 1 110 ? -18.266 -34.875 -15.445 1 95.5 110 ASN A O 1
ATOM 819 N N . ILE A 1 111 ? -20.391 -34.406 -15.125 1 94.94 111 ILE A N 1
ATOM 820 C CA . ILE A 1 111 ? -20.125 -32.969 -15.172 1 94.94 111 ILE A CA 1
ATOM 821 C C . ILE A 1 111 ? -19.344 -32.531 -13.93 1 94.94 111 ILE A C 1
ATOM 823 O O . ILE A 1 111 ? -18.453 -31.703 -14.016 1 94.94 111 ILE A O 1
ATOM 827 N N . GLN A 1 112 ? -19.703 -33.094 -12.805 1 96.44 112 GLN A N 1
ATOM 828 C CA . GLN A 1 112 ? -18.953 -32.812 -11.586 1 96.44 112 GLN A CA 1
ATOM 829 C C . GLN A 1 112 ? -17.5 -33.219 -11.734 1 96.44 112 GLN A C 1
ATOM 831 O O . GLN A 1 112 ? -16.578 -32.5 -11.328 1 96.44 112 GLN A O 1
ATOM 836 N N . ALA A 1 113 ? -17.344 -34.375 -12.312 1 97.38 113 ALA A N 1
ATOM 837 C CA . ALA A 1 113 ? -16.016 -34.938 -12.5 1 97.38 113 ALA A CA 1
ATOM 838 C C . ALA A 1 113 ? -15.195 -34.062 -13.477 1 97.38 113 ALA A C 1
ATOM 840 O O . ALA A 1 113 ? -13.992 -33.906 -13.297 1 97.38 113 ALA A O 1
ATOM 841 N N . MET A 1 114 ? -15.82 -33.594 -14.477 1 96.25 114 MET A N 1
ATOM 842 C CA . MET A 1 114 ? -15.141 -32.719 -15.438 1 96.25 114 MET A CA 1
ATOM 843 C C . MET A 1 114 ? -14.641 -31.453 -14.758 1 96.25 114 MET A C 1
ATOM 845 O O . MET A 1 114 ? -13.508 -31.031 -14.969 1 96.25 114 MET A O 1
ATOM 849 N N . PHE A 1 115 ? -15.477 -30.906 -13.922 1 96.75 115 PHE A N 1
ATOM 850 C CA . PHE A 1 115 ? -15.094 -29.688 -13.227 1 96.75 115 PHE A CA 1
ATOM 851 C C . PHE A 1 115 ? -13.992 -29.984 -12.211 1 96.75 115 PHE A C 1
ATOM 853 O O . PHE A 1 115 ? -13.07 -29.172 -12.039 1 96.75 115 PHE A O 1
ATOM 860 N N . LEU A 1 116 ? -14.086 -31.078 -11.547 1 97.75 116 LEU A N 1
ATOM 861 C CA . LEU A 1 116 ? -13.047 -31.453 -10.594 1 97.75 116 LEU A CA 1
ATOM 862 C C . LEU A 1 116 ? -11.719 -31.703 -11.305 1 97.75 116 LEU A C 1
ATOM 864 O O . LEU A 1 116 ? -10.656 -31.391 -10.773 1 97.75 116 LEU A O 1
ATOM 868 N N . GLY A 1 117 ? -11.773 -32.281 -12.438 1 97.69 117 GLY A N 1
ATOM 869 C CA . GLY A 1 117 ? -10.586 -32.406 -13.273 1 97.69 117 GLY A CA 1
ATOM 870 C C . GLY A 1 117 ? -10.016 -31.062 -13.688 1 97.69 117 GLY A C 1
ATOM 871 O O . GLY A 1 117 ? -8.797 -30.859 -13.664 1 97.69 117 GLY A O 1
ATOM 872 N N . GLY A 1 118 ? -10.867 -30.188 -14.102 1 96.5 118 GLY A N 1
ATOM 873 C CA . GLY A 1 118 ? -10.461 -28.844 -14.492 1 96.5 118 GLY A CA 1
ATOM 874 C C . GLY A 1 118 ? -9.781 -28.078 -13.367 1 96.5 118 GLY A C 1
ATOM 875 O O . GLY A 1 118 ? -8.773 -27.391 -13.594 1 96.5 118 GLY A O 1
ATOM 876 N N . VAL A 1 119 ? -10.297 -28.172 -12.18 1 96.38 119 VAL A N 1
ATOM 877 C CA . VAL A 1 119 ? -9.758 -27.469 -11.016 1 96.38 119 VAL A CA 1
ATOM 878 C C . VAL A 1 119 ? -8.32 -27.922 -10.766 1 96.38 119 VAL A C 1
ATOM 880 O O . VAL A 1 119 ? -7.473 -27.109 -10.367 1 96.38 119 VAL A O 1
ATOM 883 N N . LEU A 1 120 ? -7.98 -29.141 -11.078 1 97 120 LEU A N 1
ATOM 884 C CA . LEU A 1 120 ? -6.66 -29.688 -10.805 1 97 120 LEU A CA 1
ATOM 885 C C . LEU A 1 120 ? -5.625 -29.156 -11.781 1 97 120 LEU A C 1
ATOM 887 O O . LEU A 1 120 ? -4.422 -29.297 -11.562 1 97 120 LEU A O 1
ATOM 891 N N . THR A 1 121 ? -6.039 -28.562 -12.805 1 95.81 121 THR A N 1
ATOM 892 C CA . THR A 1 121 ? -5.109 -28.094 -13.828 1 95.81 121 THR A CA 1
ATOM 893 C C . THR A 1 121 ? -4.473 -26.766 -13.414 1 95.81 121 THR A C 1
ATOM 895 O O . THR A 1 121 ? -3.42 -26.391 -13.938 1 95.81 121 THR A O 1
ATOM 898 N N . ALA A 1 122 ? -5.078 -26.109 -12.516 1 91.75 122 ALA A N 1
ATOM 899 C CA . ALA A 1 122 ? -4.621 -24.781 -12.102 1 91.75 122 ALA A CA 1
ATOM 900 C C . ALA A 1 122 ? -3.283 -24.859 -11.383 1 91.75 122 ALA A C 1
ATOM 902 O O . ALA A 1 122 ? -2.977 -25.875 -10.742 1 91.75 122 ALA A O 1
ATOM 903 N N . THR A 1 123 ? -2.461 -23.844 -11.562 1 92.12 123 THR A N 1
ATOM 904 C CA . THR A 1 123 ? -1.195 -23.719 -10.852 1 92.12 123 THR A CA 1
ATOM 905 C C . THR A 1 123 ? -0.985 -22.281 -10.375 1 92.12 123 THR A C 1
ATOM 907 O O . THR A 1 123 ? -1.335 -21.328 -11.078 1 92.12 123 THR A O 1
ATOM 910 N N . SER A 1 124 ? -0.512 -22.203 -9.172 1 88.5 124 SER A N 1
ATOM 911 C CA . SER A 1 124 ? -0.122 -20.906 -8.625 1 88.5 124 SER A CA 1
ATOM 912 C C . SER A 1 124 ? 1.379 -20.844 -8.359 1 88.5 124 SER A C 1
ATOM 914 O O . SER A 1 124 ? 1.94 -21.75 -7.734 1 88.5 124 SER A O 1
ATOM 916 N N . VAL A 1 125 ? 2.002 -19.719 -8.812 1 87.94 125 VAL A N 1
ATOM 917 C CA . VAL A 1 125 ? 3.459 -19.766 -8.742 1 87.94 125 VAL A CA 1
ATOM 918 C C . VAL A 1 125 ? 3.959 -18.734 -7.738 1 87.94 125 VAL A C 1
ATOM 920 O O . VAL A 1 125 ? 5.164 -18.625 -7.488 1 87.94 125 VAL A O 1
ATOM 923 N N . GLY A 1 126 ? 3.111 -17.953 -7.141 1 90.25 126 GLY A N 1
ATOM 924 C CA . GLY A 1 126 ? 3.561 -16.953 -6.191 1 90.25 126 GLY A CA 1
ATOM 925 C C . GLY A 1 126 ? 4.402 -17.516 -5.066 1 90.25 126 GLY A C 1
ATOM 926 O O . GLY A 1 126 ? 5.516 -17.062 -4.82 1 90.25 126 GLY A O 1
ATOM 927 N N . LEU A 1 127 ? 3.887 -18.5 -4.48 1 92 127 LEU A N 1
ATOM 928 C CA . LEU A 1 127 ? 4.578 -19.125 -3.361 1 92 127 LEU A CA 1
ATOM 929 C C . LEU A 1 127 ? 5.871 -19.797 -3.826 1 92 127 LEU A C 1
ATOM 931 O O . LEU A 1 127 ? 6.914 -19.641 -3.189 1 92 127 LEU A O 1
ATOM 935 N N . THR A 1 128 ? 5.809 -20.484 -4.887 1 93.94 128 THR A N 1
ATOM 936 C CA . THR A 1 128 ? 6.977 -21.141 -5.461 1 93.94 128 THR A CA 1
ATOM 937 C C . THR A 1 128 ? 8.055 -20.125 -5.816 1 93.94 128 THR A C 1
ATOM 939 O O . THR A 1 128 ? 9.234 -20.328 -5.547 1 93.94 128 THR A O 1
ATOM 942 N N . THR A 1 129 ? 7.605 -19.078 -6.398 1 94.12 129 THR A N 1
ATOM 943 C CA . THR A 1 129 ? 8.531 -18.016 -6.797 1 94.12 129 THR A CA 1
ATOM 944 C C . THR A 1 129 ? 9.25 -17.453 -5.582 1 94.12 129 THR A C 1
ATOM 946 O O . THR A 1 129 ? 10.461 -17.234 -5.617 1 94.12 129 THR A O 1
ATOM 949 N N . SER A 1 130 ? 8.523 -17.203 -4.555 1 94.38 130 SER A N 1
ATOM 950 C CA . SER A 1 130 ? 9.117 -16.656 -3.34 1 94.38 130 SER A CA 1
ATOM 951 C C . SER A 1 130 ? 10.188 -17.594 -2.781 1 94.38 130 SER A C 1
ATOM 953 O O . SER A 1 130 ? 11.25 -17.141 -2.352 1 94.38 130 SER A O 1
ATOM 955 N N . ILE A 1 131 ? 9.961 -18.828 -2.811 1 94.38 131 ILE A N 1
ATOM 956 C CA . ILE A 1 131 ? 10.883 -19.812 -2.266 1 94.38 131 ILE A CA 1
ATOM 957 C C . ILE A 1 131 ? 12.109 -19.922 -3.174 1 94.38 131 ILE A C 1
ATOM 959 O O . ILE A 1 131 ? 13.242 -20 -2.691 1 94.38 131 ILE A O 1
ATOM 963 N N . LEU A 1 132 ? 11.891 -19.938 -4.422 1 94.44 132 LEU A N 1
ATOM 964 C CA . LEU A 1 132 ? 12.992 -20.016 -5.375 1 94.44 132 LEU A CA 1
ATOM 965 C C . LEU A 1 132 ? 13.906 -18.797 -5.246 1 94.44 132 LEU A C 1
ATOM 967 O O . LEU A 1 132 ? 15.125 -18.922 -5.383 1 94.44 132 LEU A O 1
ATOM 971 N N . MET A 1 133 ? 13.297 -17.672 -5.039 1 93.06 133 MET A N 1
ATOM 972 C CA . MET A 1 133 ? 14.07 -16.453 -4.852 1 93.06 133 MET A CA 1
ATOM 973 C C . MET A 1 133 ? 14.906 -16.516 -3.582 1 93.06 133 MET A C 1
ATOM 975 O O . MET A 1 133 ? 16.078 -16.156 -3.59 1 93.06 133 MET A O 1
ATOM 979 N N . GLU A 1 134 ? 14.289 -17 -2.568 1 91.69 134 GLU A N 1
ATOM 980 C CA . GLU A 1 134 ? 15 -17.156 -1.303 1 91.69 134 GLU A CA 1
ATOM 981 C C . GLU A 1 134 ? 16.188 -18.109 -1.451 1 91.69 134 GLU A C 1
ATOM 983 O O . GLU A 1 134 ? 17.25 -17.875 -0.873 1 91.69 134 GLU A O 1
ATOM 988 N N . MET A 1 135 ? 15.977 -19.109 -2.219 1 93.19 135 MET A N 1
ATOM 989 C CA . MET A 1 135 ? 17 -20.125 -2.398 1 93.19 135 MET A CA 1
ATOM 990 C C . MET A 1 135 ? 17.984 -19.719 -3.488 1 93.19 135 MET A C 1
ATOM 992 O O . MET A 1 135 ? 18.938 -20.453 -3.775 1 93.19 135 MET A O 1
ATOM 996 N N . LYS A 1 136 ? 17.781 -18.594 -4.168 1 92.25 136 LYS A N 1
ATOM 997 C CA . LYS A 1 136 ? 18.609 -18.078 -5.262 1 92.25 136 LYS A CA 1
ATOM 998 C C . LYS A 1 136 ? 18.672 -19.078 -6.414 1 92.25 136 LYS A C 1
ATOM 1000 O O . LYS A 1 136 ? 19.75 -19.328 -6.961 1 92.25 136 LYS A O 1
ATOM 1005 N N . LYS A 1 137 ? 17.609 -19.688 -6.691 1 93.75 137 LYS A N 1
ATOM 1006 C CA . LYS A 1 137 ? 17.547 -20.703 -7.742 1 93.75 137 LYS A CA 1
ATOM 1007 C C . LYS A 1 137 ? 16.703 -20.234 -8.914 1 93.75 137 LYS A C 1
ATOM 1009 O O . LYS A 1 137 ? 16.484 -20.969 -9.875 1 93.75 137 LYS A O 1
ATOM 1014 N N . LEU A 1 138 ? 16.266 -19.016 -8.906 1 91.69 138 LEU A N 1
ATOM 1015 C CA . LEU A 1 138 ? 15.375 -18.5 -9.945 1 91.69 138 LEU A CA 1
ATOM 1016 C C . LEU A 1 138 ? 16.109 -18.375 -11.273 1 91.69 138 LEU A C 1
ATOM 1018 O O . LEU A 1 138 ? 15.516 -18.578 -12.336 1 91.69 138 LEU A O 1
ATOM 1022 N N . ARG A 1 139 ? 17.344 -18.062 -11.258 1 91.44 139 ARG A N 1
ATOM 1023 C CA . ARG A 1 139 ? 18.109 -17.797 -12.461 1 91.44 139 ARG A CA 1
ATOM 1024 C C . ARG A 1 139 ? 18.562 -19.094 -13.133 1 91.44 139 ARG A C 1
ATOM 1026 O O . ARG A 1 139 ? 19.047 -19.078 -14.258 1 91.44 139 ARG A O 1
ATOM 1033 N N . THR A 1 140 ? 18.375 -20.172 -12.484 1 93.25 140 THR A N 1
ATOM 1034 C CA . THR A 1 140 ? 18.766 -21.453 -13.055 1 93.25 140 THR A CA 1
ATOM 1035 C C . THR A 1 140 ? 17.812 -21.859 -14.172 1 93.25 140 THR A C 1
ATOM 1037 O O . THR A 1 140 ? 16.734 -21.297 -14.32 1 93.25 140 THR A O 1
ATOM 1040 N N . ARG A 1 141 ? 18.25 -22.812 -14.898 1 94.44 141 ARG A N 1
ATOM 1041 C CA . ARG A 1 141 ? 17.406 -23.359 -15.961 1 94.44 141 ARG A CA 1
ATOM 1042 C C . ARG A 1 141 ? 16.078 -23.859 -15.406 1 94.44 141 ARG A C 1
ATOM 1044 O O . ARG A 1 141 ? 15.023 -23.625 -15.992 1 94.44 141 ARG A O 1
ATOM 1051 N N . VAL A 1 142 ? 16.156 -24.531 -14.289 1 95.44 142 VAL A N 1
ATOM 1052 C CA . VAL A 1 142 ? 14.969 -25.094 -13.656 1 95.44 142 VAL A CA 1
ATOM 1053 C C . VAL A 1 142 ? 14.039 -23.969 -13.203 1 95.44 142 VAL A C 1
ATOM 1055 O O . VAL A 1 142 ? 12.836 -23.984 -13.508 1 95.44 142 VAL A O 1
ATOM 1058 N N . GLY A 1 143 ? 14.633 -23 -12.484 1 95.19 143 GLY A N 1
ATOM 1059 C CA . GLY A 1 143 ? 13.836 -21.891 -11.992 1 95.19 143 GLY A CA 1
ATOM 1060 C C . GLY A 1 143 ? 13.156 -21.109 -13.094 1 95.19 143 GLY A C 1
ATOM 1061 O O . GLY A 1 143 ? 11.961 -20.812 -13.016 1 95.19 143 GLY A O 1
ATOM 1062 N N . THR A 1 144 ? 13.859 -20.797 -14.094 1 95.06 144 THR A N 1
ATOM 1063 C CA . THR A 1 144 ? 13.336 -20.062 -15.234 1 95.06 144 THR A CA 1
ATOM 1064 C C . THR A 1 144 ? 12.25 -20.859 -15.945 1 95.06 144 THR A C 1
ATOM 1066 O O . THR A 1 144 ? 11.234 -20.297 -16.375 1 95.06 144 THR A O 1
ATOM 1069 N N . THR A 1 145 ? 12.484 -22.109 -16.062 1 95.81 145 THR A N 1
ATOM 1070 C CA . THR A 1 145 ? 11.523 -22.969 -16.75 1 95.81 145 THR A CA 1
ATOM 1071 C C . THR A 1 145 ? 10.227 -23.062 -15.961 1 95.81 145 THR A C 1
ATOM 1073 O O . THR A 1 145 ? 9.141 -23.094 -16.547 1 95.81 145 THR A O 1
ATOM 1076 N N . ILE A 1 146 ? 10.289 -23.141 -14.648 1 96 146 ILE A N 1
ATOM 1077 C CA . ILE A 1 146 ? 9.102 -23.203 -13.805 1 96 146 ILE A CA 1
ATOM 1078 C C . ILE A 1 146 ? 8.242 -21.969 -14.031 1 96 146 ILE A C 1
ATOM 1080 O O . ILE A 1 146 ? 7.027 -22.062 -14.203 1 96 146 ILE A O 1
ATOM 1084 N N . LEU A 1 147 ? 8.852 -20.828 -14.078 1 93.81 147 LEU A N 1
ATOM 1085 C CA . LEU A 1 147 ? 8.117 -19.562 -14.25 1 93.81 147 LEU A CA 1
ATOM 1086 C C . LEU A 1 147 ? 7.539 -19.469 -15.656 1 93.81 147 LEU A C 1
ATOM 1088 O O . LEU A 1 147 ? 6.402 -19.016 -15.836 1 93.81 147 LEU A O 1
ATOM 1092 N N . ALA A 1 148 ? 8.32 -19.859 -16.594 1 93.5 148 ALA A N 1
ATOM 1093 C CA . ALA A 1 148 ? 7.832 -19.859 -17.969 1 93.5 148 ALA A CA 1
ATOM 1094 C C . ALA A 1 148 ? 6.656 -20.828 -18.125 1 93.5 148 ALA A C 1
ATOM 1096 O O . ALA A 1 148 ? 5.672 -20.5 -18.797 1 93.5 148 ALA A O 1
ATOM 1097 N N . ALA A 1 149 ? 6.781 -21.969 -17.594 1 95.25 149 ALA A N 1
ATOM 1098 C CA . ALA A 1 149 ? 5.715 -22.953 -17.656 1 95.25 149 ALA A CA 1
ATOM 1099 C C . ALA A 1 149 ? 4.453 -22.453 -16.953 1 95.25 149 ALA A C 1
ATOM 1101 O O . ALA A 1 149 ? 3.336 -22.766 -17.375 1 95.25 149 ALA A O 1
ATOM 1102 N N . ALA A 1 150 ? 4.648 -21.781 -15.875 1 91.62 150 ALA A N 1
ATOM 1103 C CA . ALA A 1 150 ? 3.516 -21.219 -15.141 1 91.62 150 ALA A CA 1
ATOM 1104 C C . ALA A 1 150 ? 2.738 -20.234 -16 1 91.62 150 ALA A C 1
ATOM 1106 O O . ALA A 1 150 ? 1.51 -20.156 -15.922 1 91.62 150 ALA A O 1
ATOM 1107 N N . VAL A 1 151 ? 3.391 -19.469 -16.766 1 88.12 151 VAL A N 1
ATOM 1108 C CA . VAL A 1 151 ? 2.77 -18.5 -17.656 1 88.12 151 VAL A CA 1
ATOM 1109 C C . VAL A 1 151 ? 1.906 -19.234 -18.688 1 88.12 151 VAL A C 1
ATOM 1111 O O . VAL A 1 151 ? 0.764 -18.844 -18.938 1 88.12 151 VAL A O 1
ATOM 1114 N N . VAL A 1 152 ? 2.461 -20.234 -19.234 1 90.88 152 VAL A N 1
ATOM 1115 C CA . VAL A 1 152 ? 1.73 -21.031 -20.219 1 90.88 152 VAL A CA 1
ATOM 1116 C C . VAL A 1 152 ? 0.534 -21.703 -19.547 1 90.88 152 VAL A C 1
ATOM 1118 O O . VAL A 1 152 ? -0.558 -21.766 -20.109 1 90.88 152 VAL A O 1
ATOM 1121 N N . ASP A 1 153 ? 0.786 -22.172 -18.375 1 93.12 153 ASP A N 1
ATOM 1122 C CA . ASP A 1 153 ? -0.245 -22.844 -17.594 1 93.12 153 ASP A CA 1
ATOM 1123 C C . ASP A 1 153 ? -1.438 -21.938 -17.344 1 93.12 153 ASP A C 1
ATOM 1125 O O . ASP A 1 153 ? -2.584 -22.391 -17.328 1 93.12 153 ASP A O 1
ATOM 1129 N N . ASP A 1 154 ? -1.194 -20.734 -17.172 1 87.88 154 ASP A N 1
ATOM 1130 C CA . ASP A 1 154 ? -2.264 -19.766 -16.953 1 87.88 154 ASP A CA 1
ATOM 1131 C C . ASP A 1 154 ? -3.166 -19.641 -18.172 1 87.88 154 ASP A C 1
ATOM 1133 O O . ASP A 1 154 ? -4.391 -19.562 -18.047 1 87.88 154 ASP A O 1
ATOM 1137 N N . VAL A 1 155 ? -2.615 -19.656 -19.25 1 87.25 155 VAL A N 1
ATOM 1138 C CA . VAL A 1 155 ? -3.369 -19.578 -20.5 1 87.25 155 VAL A CA 1
ATOM 1139 C C . VAL A 1 155 ? -4.176 -20.859 -20.703 1 87.25 155 VAL A C 1
ATOM 1141 O O . VAL A 1 155 ? -5.363 -20.797 -21.016 1 87.25 155 VAL A O 1
ATOM 1144 N N . LEU A 1 156 ? -3.572 -21.906 -20.5 1 91.19 156 LEU A N 1
ATOM 1145 C CA . LEU A 1 156 ? -4.234 -23.188 -20.672 1 91.19 156 LEU A CA 1
ATOM 1146 C C . LEU A 1 156 ? -5.371 -23.359 -19.672 1 91.19 156 LEU A C 1
ATOM 1148 O O . LEU A 1 156 ? -6.398 -23.953 -19.984 1 91.19 156 LEU A O 1
ATOM 1152 N N . GLY A 1 157 ? -5.148 -22.859 -18.469 1 88.94 157 GLY A N 1
ATOM 1153 C CA . GLY A 1 157 ? -6.195 -22.906 -17.453 1 88.94 157 GLY A CA 1
ATOM 1154 C C . GLY A 1 157 ? -7.469 -22.203 -17.875 1 88.94 157 GLY A C 1
ATOM 1155 O O . GLY A 1 157 ? -8.57 -22.719 -17.656 1 88.94 157 GLY A O 1
ATOM 1156 N N . ILE A 1 158 ? -7.328 -21.109 -18.469 1 85.25 158 ILE A N 1
ATOM 1157 C CA . ILE A 1 158 ? -8.484 -20.344 -18.922 1 85.25 158 ILE A CA 1
ATOM 1158 C C . ILE A 1 158 ? -9.18 -21.078 -20.062 1 85.25 158 ILE A C 1
ATOM 1160 O O . ILE A 1 158 ? -10.406 -21.047 -20.172 1 85.25 158 ILE A O 1
ATOM 1164 N N . ILE A 1 159 ? -8.469 -21.672 -20.859 1 87.94 159 ILE A N 1
ATOM 1165 C CA . ILE A 1 159 ? -9.023 -22.469 -21.953 1 87.94 159 ILE A CA 1
ATOM 1166 C C . ILE A 1 159 ? -9.844 -23.609 -21.391 1 87.94 159 ILE A C 1
ATOM 1168 O O . ILE A 1 159 ? -10.969 -23.859 -21.828 1 87.94 159 ILE A O 1
ATOM 1172 N N . VAL A 1 160 ? -9.32 -24.281 -20.453 1 91.69 160 VAL A N 1
ATOM 1173 C CA . VAL A 1 160 ? -10.016 -25.406 -19.828 1 91.69 160 VAL A CA 1
ATOM 1174 C C . VAL A 1 160 ? -11.328 -24.922 -19.219 1 91.69 160 VAL A C 1
ATOM 1176 O O . VAL A 1 160 ? -12.367 -25.547 -19.375 1 91.69 160 VAL A O 1
ATOM 1179 N N . LEU A 1 161 ? -11.258 -23.844 -18.516 1 87.88 161 LEU A N 1
ATOM 1180 C CA . LEU A 1 161 ? -12.453 -23.297 -17.891 1 87.88 161 LEU A CA 1
ATOM 1181 C C . LEU A 1 161 ? -13.5 -22.953 -18.938 1 87.88 161 LEU A C 1
ATOM 1183 O O . LEU A 1 161 ? -14.695 -23.219 -18.75 1 87.88 161 LEU A O 1
ATOM 1187 N N . THR A 1 162 ? -13.07 -22.328 -20 1 84.56 162 THR A N 1
ATOM 1188 C CA . THR A 1 162 ? -13.977 -21.953 -21.062 1 84.56 162 THR A CA 1
ATOM 1189 C C . THR A 1 162 ? -14.656 -23.172 -21.672 1 84.56 162 THR A C 1
ATOM 1191 O O . THR A 1 162 ? -15.859 -23.156 -21.953 1 84.56 162 THR A O 1
ATOM 1194 N N . ILE A 1 163 ? -13.938 -24.156 -21.828 1 88 163 ILE A N 1
ATOM 1195 C CA . ILE A 1 163 ? -14.469 -25.406 -22.375 1 88 163 ILE A CA 1
ATOM 1196 C C . ILE A 1 163 ? -15.492 -26 -21.422 1 88 163 ILE A C 1
ATOM 1198 O O . ILE A 1 163 ? -16.578 -26.391 -21.828 1 88 163 ILE A O 1
ATOM 1202 N N . LEU A 1 164 ? -15.227 -26.031 -20.188 1 89.5 164 LEU A N 1
ATOM 1203 C CA . LEU A 1 164 ? -16.094 -26.625 -19.172 1 89.5 164 LEU A CA 1
ATOM 1204 C C . LEU A 1 164 ? -17.406 -25.859 -19.062 1 89.5 164 LEU A C 1
ATOM 1206 O O . LEU A 1 164 ? -18.484 -26.453 -18.984 1 89.5 164 LEU A O 1
ATOM 1210 N N . VAL A 1 165 ? -17.297 -24.578 -19.062 1 85.31 165 VAL A N 1
ATOM 1211 C CA . VAL A 1 165 ? -18.484 -23.75 -18.984 1 85.31 165 VAL A CA 1
ATOM 1212 C C . VAL A 1 165 ? -19.328 -23.922 -20.234 1 85.31 165 VAL A C 1
ATOM 1214 O O . VAL A 1 165 ? -20.562 -23.969 -20.172 1 85.31 165 VAL A O 1
ATOM 1217 N N . GLY A 1 166 ? -18.656 -23.938 -21.375 1 82.75 166 GLY A N 1
ATOM 1218 C CA . GLY A 1 166 ? -19.359 -24.172 -22.625 1 82.75 166 GLY A CA 1
ATOM 1219 C C . GLY A 1 166 ? -20.125 -25.484 -22.641 1 82.75 166 GLY A C 1
ATOM 1220 O O . GLY A 1 166 ? -21.266 -25.547 -23.094 1 82.75 166 GLY A O 1
ATOM 1221 N N . ILE A 1 167 ? -19.547 -26.484 -22.188 1 85.12 167 ILE A N 1
ATOM 1222 C CA . ILE A 1 167 ? -20.156 -27.797 -22.125 1 85.12 167 ILE A CA 1
ATOM 1223 C C . ILE A 1 167 ? -21.359 -27.781 -21.172 1 85.12 167 ILE A C 1
ATOM 1225 O O . ILE A 1 167 ? -22.406 -28.344 -21.484 1 85.12 167 ILE A O 1
ATOM 1229 N N . ASN A 1 168 ? -21.172 -27.156 -20.094 1 84.75 168 ASN A N 1
ATOM 1230 C CA . ASN A 1 168 ? -22.234 -27.141 -19.078 1 84.75 168 ASN A CA 1
ATOM 1231 C C . ASN A 1 168 ? -23.422 -26.297 -19.531 1 84.75 168 ASN A C 1
ATOM 1233 O O . ASN A 1 168 ? -24.578 -26.656 -19.297 1 84.75 168 ASN A O 1
ATOM 1237 N N . THR A 1 169 ? -23.141 -25.172 -20.141 1 80.06 169 THR A N 1
ATOM 1238 C CA . THR A 1 169 ? -24.219 -24.234 -20.453 1 80.06 169 THR A CA 1
ATOM 1239 C C . THR A 1 169 ? -24.828 -24.531 -21.812 1 80.06 169 THR A C 1
ATOM 1241 O O . THR A 1 169 ? -26.031 -24.422 -22 1 80.06 169 THR A O 1
ATOM 1244 N N . ARG A 1 170 ? -23.969 -24.812 -22.875 1 81 170 ARG A N 1
ATOM 1245 C CA . ARG A 1 170 ? -24.469 -24.922 -24.234 1 81 170 ARG A CA 1
ATOM 1246 C C . ARG A 1 170 ? -24.391 -26.375 -24.719 1 81 170 ARG A C 1
ATOM 1248 O O . ARG A 1 170 ? -24.953 -26.719 -25.766 1 81 170 ARG A O 1
ATOM 1255 N N . GLY A 1 171 ? -23.797 -27.141 -23.859 1 78.94 171 GLY A N 1
ATOM 1256 C CA . GLY A 1 171 ? -23.656 -28.531 -24.25 1 78.94 171 GLY A CA 1
ATOM 1257 C C . GLY A 1 171 ? -22.547 -28.75 -25.25 1 78.94 171 GLY A C 1
ATOM 1258 O O . GLY A 1 171 ? -22.234 -29.891 -25.609 1 78.94 171 GLY A O 1
ATOM 1259 N N . SER A 1 172 ? -22.016 -27.688 -25.844 1 78.25 172 SER A N 1
ATOM 1260 C CA . SER A 1 172 ? -20.922 -27.797 -26.797 1 78.25 172 SER A CA 1
ATOM 1261 C C . SER A 1 172 ? -19.938 -26.641 -26.672 1 78.25 172 SER A C 1
ATOM 1263 O O . SER A 1 172 ? -20.25 -25.641 -26.016 1 78.25 172 SER A O 1
ATOM 1265 N N . VAL A 1 173 ? -18.734 -26.969 -27.141 1 78.12 173 VAL A N 1
ATOM 1266 C CA . VAL A 1 173 ? -17.703 -25.938 -27.156 1 78.12 173 VAL A CA 1
ATOM 1267 C C . VAL A 1 173 ? -17.562 -25.359 -28.562 1 78.12 173 VAL A C 1
ATOM 1269 O O . VAL A 1 173 ? -17.406 -26.109 -29.531 1 78.12 173 VAL A O 1
ATOM 1272 N N . TYR A 1 174 ? -17.781 -24.094 -28.656 1 78.19 174 TYR A N 1
ATOM 1273 C CA . TYR A 1 174 ? -17.578 -23.469 -29.953 1 78.19 174 TYR A CA 1
ATOM 1274 C C . TYR A 1 174 ? -16.109 -23.219 -30.219 1 78.19 174 TYR A C 1
ATOM 1276 O O . TYR A 1 174 ? -15.438 -22.531 -29.453 1 78.19 174 TYR A O 1
ATOM 1284 N N . PHE A 1 175 ? -15.648 -23.859 -31.156 1 83.38 175 PHE A N 1
ATOM 1285 C CA . PHE A 1 175 ? -14.266 -23.719 -31.578 1 83.38 175 PHE A CA 1
ATOM 1286 C C . PHE A 1 175 ? -13.875 -22.266 -31.719 1 83.38 175 PHE A C 1
ATOM 1288 O O . PHE A 1 175 ? -12.734 -21.891 -31.438 1 83.38 175 PHE A O 1
ATOM 1295 N N . LYS A 1 176 ? -14.797 -21.469 -32.062 1 83.62 176 LYS A N 1
ATOM 1296 C CA . LYS A 1 176 ? -14.562 -20.031 -32.25 1 83.62 176 LYS A CA 1
ATOM 1297 C C . LYS A 1 176 ? -14.141 -19.391 -30.922 1 83.62 176 LYS A C 1
ATOM 1299 O O . LYS A 1 176 ? -13.297 -18.484 -30.922 1 83.62 176 LYS A O 1
ATOM 1304 N N . ASP A 1 177 ? -14.695 -19.875 -29.891 1 82.44 177 ASP A N 1
ATOM 1305 C CA . ASP A 1 177 ? -14.359 -19.312 -28.578 1 82.44 177 ASP A CA 1
ATOM 1306 C C . ASP A 1 177 ? -12.906 -19.594 -28.219 1 82.44 177 ASP A C 1
ATOM 1308 O O . ASP A 1 177 ? -12.227 -18.75 -27.641 1 82.44 177 ASP A O 1
ATOM 1312 N N . LEU A 1 178 ? -12.438 -20.719 -28.531 1 85.75 178 LEU A N 1
ATOM 1313 C CA . LEU A 1 178 ? -11.062 -21.109 -28.25 1 85.75 178 LEU A CA 1
ATOM 1314 C C . LEU A 1 178 ? -10.078 -20.312 -29.094 1 85.75 178 LEU A C 1
ATOM 1316 O O . LEU A 1 178 ? -9.016 -19.906 -28.609 1 85.75 178 LEU A O 1
ATOM 1320 N N . LEU A 1 179 ? -10.453 -20.062 -30.25 1 88 179 LEU A N 1
ATOM 1321 C CA . LEU A 1 179 ? -9.609 -19.297 -31.156 1 88 179 LEU A CA 1
ATOM 1322 C C . LEU A 1 179 ? -9.492 -17.844 -30.688 1 88 179 LEU A C 1
ATOM 1324 O O . LEU A 1 179 ? -8.438 -17.219 -30.844 1 88 179 LEU A O 1
ATOM 1328 N N . ILE A 1 180 ? -10.523 -17.422 -30.203 1 84.94 180 ILE A N 1
ATOM 1329 C CA . ILE A 1 180 ? -10.539 -16.047 -29.703 1 84.94 180 ILE A CA 1
ATOM 1330 C C . ILE A 1 180 ? -9.594 -15.914 -28.516 1 84.94 180 ILE A C 1
ATOM 1332 O O . ILE A 1 180 ? -8.812 -14.969 -28.438 1 84.94 180 ILE A O 1
ATOM 1336 N N . ILE A 1 181 ? -9.625 -16.844 -27.625 1 85 181 ILE A N 1
ATOM 1337 C CA . ILE A 1 181 ? -8.766 -16.812 -26.453 1 85 181 ILE A CA 1
ATOM 1338 C C . ILE A 1 181 ? -7.305 -16.906 -26.875 1 85 181 ILE A C 1
ATOM 1340 O O . ILE A 1 181 ? -6.457 -16.141 -26.406 1 85 181 ILE A O 1
ATOM 1344 N N . LEU A 1 182 ? -7.02 -17.797 -27.719 1 87.69 182 LEU A N 1
ATOM 1345 C CA . LEU A 1 182 ? -5.66 -17.969 -28.234 1 87.69 182 LEU A CA 1
ATOM 1346 C C . LEU A 1 182 ? -5.184 -16.703 -28.938 1 87.69 182 LEU A C 1
ATOM 1348 O O . LEU A 1 182 ? -4.023 -16.312 -28.781 1 87.69 182 LEU A O 1
ATOM 1352 N N . GLY A 1 183 ? -6.055 -16.156 -29.734 1 88.69 183 GLY A N 1
ATOM 1353 C CA . GLY A 1 183 ? -5.727 -14.914 -30.391 1 88.69 183 GLY A CA 1
ATOM 1354 C C . GLY A 1 183 ? -5.422 -13.781 -29.438 1 88.69 183 GLY A C 1
ATOM 1355 O O . GLY A 1 183 ? -4.484 -13.008 -29.656 1 88.69 183 GLY A O 1
ATOM 1356 N N . GLU A 1 184 ? -6.156 -13.742 -28.406 1 88.44 184 GLU A N 1
ATOM 1357 C CA . GLU A 1 184 ? -5.965 -12.695 -27.406 1 88.44 184 GLU A CA 1
ATOM 1358 C C . GLU A 1 184 ? -4.633 -12.867 -26.672 1 88.44 184 GLU A C 1
ATOM 1360 O O . GLU A 1 184 ? -3.941 -11.883 -26.406 1 88.44 184 GLU A O 1
ATOM 1365 N N . VAL A 1 185 ? -4.328 -14.07 -26.375 1 87.44 185 VAL A N 1
ATOM 1366 C CA . VAL A 1 185 ? -3.08 -14.367 -25.688 1 87.44 185 VAL A CA 1
ATOM 1367 C C . VAL A 1 185 ? -1.896 -14.008 -26.578 1 87.44 185 VAL A C 1
ATOM 1369 O O . VAL A 1 185 ? -0.95 -13.352 -26.141 1 87.44 185 VAL A O 1
ATOM 1372 N N . VAL A 1 186 ? -1.986 -14.391 -27.75 1 88.56 186 VAL A N 1
ATOM 1373 C CA . VAL A 1 186 ? -0.925 -14.109 -28.719 1 88.56 186 VAL A CA 1
ATOM 1374 C C . VAL A 1 186 ? -0.791 -12.602 -28.906 1 88.56 186 VAL A C 1
ATOM 1376 O O . VAL A 1 186 ? 0.323 -12.078 -28.984 1 88.56 186 VAL A O 1
ATOM 1379 N N . LEU A 1 187 ? -1.874 -11.984 -29 1 90.38 187 LEU A N 1
ATOM 1380 C CA . LEU A 1 187 ? -1.875 -10.539 -29.156 1 90.38 187 LEU A CA 1
ATOM 1381 C C . LEU A 1 187 ? -1.23 -9.852 -27.953 1 90.38 187 LEU A C 1
ATOM 1383 O O . LEU A 1 187 ? -0.444 -8.914 -28.125 1 90.38 187 LEU A O 1
ATOM 1387 N N . TYR A 1 188 ? -1.517 -10.266 -26.797 1 90 188 TYR A N 1
ATOM 1388 C CA . TYR A 1 188 ? -0.976 -9.664 -25.578 1 90 188 TYR A CA 1
ATOM 1389 C C . TYR A 1 188 ? 0.538 -9.828 -25.516 1 90 188 TYR A C 1
ATOM 1391 O O . TYR A 1 188 ? 1.265 -8.852 -25.328 1 90 188 TYR A O 1
ATOM 1399 N N . PHE A 1 189 ? 0.992 -11.031 -25.719 1 87.56 189 PHE A N 1
ATOM 1400 C CA . PHE A 1 189 ? 2.426 -11.289 -25.625 1 87.56 189 PHE A CA 1
ATOM 1401 C C . PHE A 1 189 ? 3.158 -10.703 -26.828 1 87.56 189 PHE A C 1
ATOM 1403 O O . PHE A 1 189 ? 4.277 -10.203 -26.703 1 87.56 189 PHE A O 1
ATOM 1410 N N . GLY A 1 190 ? 2.49 -10.82 -27.969 1 87.69 190 GLY A N 1
ATOM 1411 C CA . GLY A 1 190 ? 3.082 -10.227 -29.156 1 87.69 190 GLY A CA 1
ATOM 1412 C C . GLY A 1 190 ? 3.256 -8.727 -29.047 1 87.69 190 GLY A C 1
ATOM 1413 O O . GLY A 1 190 ? 4.363 -8.203 -29.219 1 87.69 190 GLY A O 1
ATOM 1414 N N . ILE A 1 191 ? 2.225 -8.094 -28.656 1 87.06 191 ILE A N 1
ATOM 1415 C CA . ILE A 1 191 ? 2.264 -6.645 -28.5 1 87.06 191 ILE A CA 1
ATOM 1416 C C . ILE A 1 191 ? 3.145 -6.281 -27.297 1 87.06 191 ILE A C 1
ATOM 1418 O O . ILE A 1 191 ? 3.887 -5.297 -27.344 1 87.06 191 ILE A O 1
ATOM 1422 N N . GLY A 1 192 ? 3.037 -6.996 -26.312 1 87.25 192 GLY A N 1
ATOM 1423 C CA . GLY A 1 192 ? 3.828 -6.738 -25.109 1 87.25 192 GLY A CA 1
ATOM 1424 C C . GLY A 1 192 ? 5.324 -6.812 -25.359 1 87.25 192 GLY A C 1
ATOM 1425 O O . GLY A 1 192 ? 6.082 -5.977 -24.875 1 87.25 192 GLY A O 1
ATOM 1426 N N . LEU A 1 193 ? 5.676 -7.785 -26.125 1 84.56 193 LEU A N 1
ATOM 1427 C CA . LEU A 1 193 ? 7.105 -7.973 -26.375 1 84.56 193 LEU A CA 1
ATOM 1428 C C . LEU A 1 193 ? 7.598 -7.031 -27.469 1 84.56 193 LEU A C 1
ATOM 1430 O O . LEU A 1 193 ? 8.695 -6.477 -27.359 1 84.56 193 LEU A O 1
ATOM 1434 N N . LEU A 1 194 ? 6.785 -6.848 -28.484 1 86.19 194 LEU A N 1
ATOM 1435 C CA . LEU A 1 194 ? 7.219 -6.047 -29.625 1 86.19 194 LEU A CA 1
ATOM 1436 C C . LEU A 1 194 ? 7.148 -4.559 -29.312 1 86.19 194 LEU A C 1
ATOM 1438 O O . LEU A 1 194 ? 8.078 -3.809 -29.609 1 86.19 194 LEU A O 1
ATOM 1442 N N . ILE A 1 195 ? 6.086 -4.191 -28.688 1 88.25 195 ILE A N 1
ATOM 1443 C CA . ILE A 1 195 ? 5.883 -2.775 -28.406 1 88.25 195 ILE A CA 1
ATOM 1444 C C . ILE A 1 195 ? 6.344 -2.457 -26.984 1 88.25 195 ILE A C 1
ATOM 1446 O O . ILE A 1 195 ? 6.789 -1.342 -26.703 1 88.25 195 ILE A O 1
ATOM 1450 N N . GLY A 1 196 ? 6.297 -3.42 -26.219 1 89.06 196 GLY A N 1
ATOM 1451 C CA . GLY A 1 196 ? 6.629 -3.211 -24.812 1 89.06 196 GLY A CA 1
ATOM 1452 C C . GLY A 1 196 ? 8.102 -2.922 -24.594 1 89.06 196 GLY A C 1
ATOM 1453 O O . GLY A 1 196 ? 8.445 -2.062 -23.781 1 89.06 196 GLY A O 1
ATOM 1454 N N . ASN A 1 197 ? 8.867 -3.594 -25.328 1 89.5 197 ASN A N 1
ATOM 1455 C CA . ASN A 1 197 ? 10.305 -3.443 -25.125 1 89.5 197 ASN A CA 1
ATOM 1456 C C . ASN A 1 197 ? 10.766 -2.018 -25.406 1 89.5 197 ASN A C 1
ATOM 1458 O O . ASN A 1 197 ? 11.305 -1.348 -24.516 1 89.5 197 ASN A O 1
ATOM 1462 N N . PRO A 1 198 ? 10.5 -1.484 -26.609 1 92.69 198 PRO A N 1
ATOM 1463 C CA . PRO A 1 198 ? 10.922 -0.101 -26.828 1 92.69 198 PRO A CA 1
ATOM 1464 C C . PRO A 1 198 ? 10.18 0.896 -25.938 1 92.69 198 PRO A C 1
ATOM 1466 O O . PRO A 1 198 ? 10.758 1.9 -25.516 1 92.69 198 PRO A O 1
ATOM 1469 N N . ALA A 1 199 ? 8.977 0.671 -25.672 1 94.38 199 ALA A N 1
ATOM 1470 C CA . ALA A 1 199 ? 8.18 1.587 -24.859 1 94.38 199 ALA A CA 1
ATOM 1471 C C . ALA A 1 199 ? 8.711 1.661 -23.422 1 94.38 199 ALA A C 1
ATOM 1473 O O . ALA A 1 199 ? 8.812 2.748 -22.859 1 94.38 199 ALA A O 1
ATOM 1474 N N . VAL A 1 200 ? 9 0.537 -22.891 1 96.19 200 VAL A N 1
ATOM 1475 C CA . VAL A 1 200 ? 9.508 0.468 -21.531 1 96.19 200 VAL A CA 1
ATOM 1476 C C . VAL A 1 200 ? 10.883 1.129 -21.453 1 96.19 200 VAL A C 1
ATOM 1478 O O . VAL A 1 200 ? 11.164 1.896 -20.531 1 96.19 200 VAL A O 1
ATOM 1481 N N . ARG A 1 201 ? 11.688 0.829 -22.406 1 95.06 201 ARG A N 1
ATOM 1482 C CA . ARG A 1 201 ? 13.023 1.418 -22.453 1 95.06 201 ARG A CA 1
ATOM 1483 C C . ARG A 1 201 ? 12.945 2.939 -22.547 1 95.06 201 ARG A C 1
ATOM 1485 O O . ARG A 1 201 ? 13.648 3.643 -21.812 1 95.06 201 ARG A O 1
ATOM 1492 N N . GLU A 1 202 ? 12.125 3.402 -23.406 1 95.75 202 GLU A N 1
ATOM 1493 C CA . GLU A 1 202 ? 11.984 4.844 -23.578 1 95.75 202 GLU A CA 1
ATOM 1494 C C . GLU A 1 202 ? 11.391 5.5 -22.344 1 95.75 202 GLU A C 1
ATOM 1496 O O . GLU A 1 202 ? 11.805 6.59 -21.953 1 95.75 202 GLU A O 1
ATOM 1501 N N . ALA A 1 203 ? 10.422 4.898 -21.781 1 96.31 203 ALA A N 1
ATOM 1502 C CA . ALA A 1 203 ? 9.766 5.445 -20.594 1 96.31 203 ALA A CA 1
ATOM 1503 C C . ALA A 1 203 ? 10.758 5.59 -19.438 1 96.31 203 ALA A C 1
ATOM 1505 O O . ALA A 1 203 ? 10.75 6.602 -18.734 1 96.31 203 ALA A O 1
ATOM 1506 N N . LEU A 1 204 ? 11.578 4.586 -19.25 1 96.38 204 LEU A N 1
ATOM 1507 C CA . LEU A 1 204 ? 12.555 4.621 -18.172 1 96.38 204 LEU A CA 1
ATOM 1508 C C . LEU A 1 204 ? 13.656 5.633 -18.469 1 96.38 204 LEU A C 1
ATOM 1510 O O . LEU A 1 204 ? 14.133 6.324 -17.562 1 96.38 204 LEU A O 1
ATOM 1514 N N . LYS A 1 205 ? 14.031 5.699 -19.688 1 94.69 205 LYS A N 1
ATOM 1515 C CA . LYS A 1 205 ? 15.016 6.707 -20.078 1 94.69 205 LYS A CA 1
ATOM 1516 C C . LYS A 1 205 ? 14.484 8.117 -19.828 1 94.69 205 LYS A C 1
ATOM 1518 O O . LYS A 1 205 ? 15.211 8.984 -19.344 1 94.69 205 LYS A O 1
ATOM 1523 N N . LEU A 1 206 ? 13.273 8.305 -20.203 1 94.12 206 LEU A N 1
ATOM 1524 C CA . LEU A 1 206 ? 12.641 9.609 -20 1 94.12 206 LEU A CA 1
ATOM 1525 C C . LEU A 1 206 ? 12.531 9.93 -18.516 1 94.12 206 LEU A C 1
ATOM 1527 O O . LEU A 1 206 ? 12.648 11.086 -18.109 1 94.12 206 LEU A O 1
ATOM 1531 N N . SER A 1 207 ? 12.258 8.938 -17.75 1 94.94 207 SER A N 1
ATOM 1532 C CA . SER A 1 207 ? 12.117 9.133 -16.312 1 94.94 207 SER A CA 1
ATOM 1533 C C . SER A 1 207 ? 13.43 9.609 -15.688 1 94.94 207 SER A C 1
ATOM 1535 O O . SER A 1 207 ? 13.422 10.32 -14.68 1 94.94 207 SER A O 1
ATOM 1537 N N . GLU A 1 208 ? 14.484 9.242 -16.234 1 93.62 208 GLU A N 1
ATOM 1538 C CA . GLU A 1 208 ? 15.789 9.672 -15.742 1 93.62 208 GLU A CA 1
ATOM 1539 C C . GLU A 1 208 ? 15.953 11.188 -15.859 1 93.62 208 GLU A C 1
ATOM 1541 O O . GLU A 1 208 ? 16.719 11.797 -15.117 1 93.62 208 GLU A O 1
ATOM 1546 N N . ARG A 1 209 ? 15.258 11.75 -16.766 1 92.56 209 ARG A N 1
ATOM 1547 C CA . ARG A 1 209 ? 15.367 13.188 -17 1 92.56 209 ARG A CA 1
ATOM 1548 C C . ARG A 1 209 ? 14.609 13.969 -15.945 1 92.56 209 ARG A C 1
ATOM 1550 O O . ARG A 1 209 ? 14.859 15.164 -15.742 1 92.56 209 ARG A O 1
ATOM 1557 N N . ILE A 1 210 ? 13.719 13.297 -15.352 1 93.19 210 ILE A N 1
ATOM 1558 C CA . ILE A 1 210 ? 12.922 13.938 -14.312 1 93.19 210 ILE A CA 1
ATOM 1559 C C . ILE A 1 210 ? 13.664 13.875 -12.984 1 93.19 210 ILE A C 1
ATOM 1561 O O . ILE A 1 210 ? 13.852 12.797 -12.422 1 93.19 210 ILE A O 1
ATOM 1565 N N . THR A 1 211 ? 14 15.016 -12.531 1 89.25 211 THR A N 1
ATOM 1566 C CA . THR A 1 211 ? 14.883 15.094 -11.375 1 89.25 211 THR A CA 1
ATOM 1567 C C . THR A 1 211 ? 14.078 15.141 -10.078 1 89.25 211 THR A C 1
ATOM 1569 O O . THR A 1 211 ? 14.227 16.062 -9.281 1 89.25 211 THR A O 1
ATOM 1572 N N . LEU A 1 212 ? 13.141 14.414 -9.844 1 93.19 212 LEU A N 1
ATOM 1573 C CA . LEU A 1 212 ? 12.406 14.219 -8.602 1 93.19 212 LEU A CA 1
ATOM 1574 C C . LEU A 1 212 ? 12.844 12.938 -7.902 1 93.19 212 LEU A C 1
ATOM 1576 O O . LEU A 1 212 ? 13.367 12.023 -8.547 1 93.19 212 LEU A O 1
ATOM 1580 N N . PRO A 1 213 ? 12.711 12.992 -6.645 1 93.81 213 PRO A N 1
ATOM 1581 C CA . PRO A 1 213 ? 13.156 11.805 -5.914 1 93.81 213 PRO A CA 1
ATOM 1582 C C . PRO A 1 213 ? 12.477 10.523 -6.398 1 93.81 213 PRO A C 1
ATOM 1584 O O . PRO A 1 213 ? 11.266 10.516 -6.625 1 93.81 213 PRO A O 1
ATOM 1587 N N . GLU A 1 214 ? 13.273 9.484 -6.637 1 96.88 214 GLU A N 1
ATOM 1588 C CA . GLU A 1 214 ? 12.844 8.117 -6.891 1 96.88 214 GLU A CA 1
ATOM 1589 C C . GLU A 1 214 ? 11.93 8.039 -8.102 1 96.88 214 GLU A C 1
ATOM 1591 O O . GLU A 1 214 ? 10.969 7.266 -8.117 1 96.88 214 GLU A O 1
ATOM 1596 N N . THR A 1 215 ? 12.195 8.836 -9.117 1 97 215 THR A N 1
ATOM 1597 C CA . THR A 1 215 ? 11.328 8.922 -10.289 1 97 215 THR A CA 1
ATOM 1598 C C . THR A 1 215 ? 11.422 7.645 -11.125 1 97 215 THR A C 1
ATOM 1600 O O . THR A 1 215 ? 10.406 7.117 -11.586 1 97 215 THR A O 1
ATOM 1603 N N . VAL A 1 216 ? 12.641 7.125 -11.32 1 97.31 216 VAL A N 1
ATOM 1604 C CA . VAL A 1 216 ? 12.836 5.914 -12.109 1 97.31 216 VAL A CA 1
ATOM 1605 C C . VAL A 1 216 ? 12.07 4.754 -11.477 1 97.31 216 VAL A C 1
ATOM 1607 O O . VAL A 1 216 ? 11.398 3.994 -12.18 1 97.31 216 VAL A O 1
ATOM 1610 N N . THR A 1 217 ? 12.164 4.629 -10.203 1 97.94 217 THR A N 1
ATOM 1611 C CA . THR A 1 217 ? 11.477 3.572 -9.469 1 97.94 217 THR A CA 1
ATOM 1612 C C . THR A 1 217 ? 9.969 3.738 -9.57 1 97.94 217 THR A C 1
ATOM 1614 O O . THR A 1 217 ? 9.242 2.756 -9.742 1 97.94 217 THR A O 1
ATOM 1617 N N . ALA A 1 218 ? 9.469 4.922 -9.438 1 98.25 218 ALA A N 1
ATOM 1618 C CA . ALA A 1 218 ? 8.039 5.195 -9.562 1 98.25 218 ALA A CA 1
ATOM 1619 C C . ALA A 1 218 ? 7.52 4.805 -10.945 1 98.25 218 ALA A C 1
ATOM 1621 O O . ALA A 1 218 ? 6.426 4.246 -11.07 1 98.25 218 ALA A O 1
ATOM 1622 N N . PHE A 1 219 ? 8.266 5.125 -11.945 1 97.94 219 PHE A N 1
ATOM 1623 C CA . PHE A 1 219 ? 7.891 4.758 -13.305 1 97.94 219 PHE A CA 1
ATOM 1624 C C . PHE A 1 219 ? 7.895 3.244 -13.484 1 97.94 219 PHE A C 1
ATOM 1626 O O . PHE A 1 219 ? 7.043 2.691 -14.18 1 97.94 219 PHE A O 1
ATOM 1633 N N . ALA A 1 220 ? 8.914 2.613 -12.945 1 98.31 220 ALA A N 1
ATOM 1634 C CA . ALA A 1 220 ? 8.945 1.154 -13.008 1 98.31 220 ALA A CA 1
ATOM 1635 C C . ALA A 1 220 ? 7.703 0.547 -12.359 1 98.31 220 ALA A C 1
ATOM 1637 O O . ALA A 1 220 ? 7.148 -0.43 -12.867 1 98.31 220 ALA A O 1
ATOM 1638 N N . ILE A 1 221 ? 7.285 1.094 -11.227 1 98.5 221 ILE A N 1
ATOM 1639 C CA . ILE A 1 221 ? 6.062 0.637 -10.57 1 98.5 221 ILE A CA 1
ATOM 1640 C C . ILE A 1 221 ? 4.867 0.862 -11.484 1 98.5 221 ILE A C 1
ATOM 1642 O O . ILE A 1 221 ? 4.008 -0.013 -11.625 1 98.5 221 ILE A O 1
ATOM 1646 N N . ALA A 1 222 ? 4.793 2.014 -12.102 1 98.12 222 ALA A N 1
ATOM 1647 C CA . ALA A 1 222 ? 3.701 2.314 -13.023 1 98.12 222 ALA A CA 1
ATOM 1648 C C . ALA A 1 222 ? 3.668 1.316 -14.18 1 98.12 222 ALA A C 1
ATOM 1650 O O . ALA A 1 222 ? 2.596 0.851 -14.578 1 98.12 222 ALA A O 1
ATOM 1651 N N . ILE A 1 223 ? 4.812 1.031 -14.742 1 97.56 223 ILE A N 1
ATOM 1652 C CA . ILE A 1 223 ? 4.926 0.074 -15.836 1 97.56 223 ILE A CA 1
ATOM 1653 C C . ILE A 1 223 ? 4.43 -1.296 -15.375 1 97.56 223 ILE A C 1
ATOM 1655 O O . ILE A 1 223 ? 3.648 -1.945 -16.078 1 97.56 223 ILE A O 1
ATOM 1659 N N . MET A 1 224 ? 4.922 -1.741 -14.219 1 97.69 224 MET A N 1
ATOM 1660 C CA . MET A 1 224 ? 4.484 -3.002 -13.625 1 97.69 224 MET A CA 1
ATOM 1661 C C . MET A 1 224 ? 2.965 -3.059 -13.523 1 97.69 224 MET A C 1
ATOM 1663 O O . MET A 1 224 ? 2.35 -4.043 -13.938 1 97.69 224 MET A O 1
ATOM 1667 N N . LEU A 1 225 ? 2.35 -1.99 -13.062 1 97.88 225 LEU A N 1
ATOM 1668 C CA . LEU A 1 225 ? 0.91 -1.934 -12.836 1 97.88 225 LEU A CA 1
ATOM 1669 C C . LEU A 1 225 ? 0.155 -1.884 -14.164 1 97.88 225 LEU A C 1
ATOM 1671 O O . LEU A 1 225 ? -0.909 -2.49 -14.297 1 97.88 225 LEU A O 1
ATOM 1675 N N . ILE A 1 226 ? 0.622 -1.172 -15.133 1 96.75 226 ILE A N 1
ATOM 1676 C CA . ILE A 1 226 ? -0.008 -1.07 -16.438 1 96.75 226 ILE A CA 1
ATOM 1677 C C . ILE A 1 226 ? -0.016 -2.439 -17.125 1 96.75 226 ILE A C 1
ATOM 1679 O O . ILE A 1 226 ? -1.034 -2.857 -17.672 1 96.75 226 ILE A O 1
ATOM 1683 N N . PHE A 1 227 ? 1.098 -3.096 -17.078 1 96.25 227 PHE A N 1
ATOM 1684 C CA . PHE A 1 227 ? 1.18 -4.414 -17.688 1 96.25 227 PHE A CA 1
ATOM 1685 C C . PHE A 1 227 ? 0.266 -5.402 -16.969 1 96.25 227 PHE A C 1
ATOM 1687 O O . PHE A 1 227 ? -0.341 -6.266 -17.609 1 96.25 227 PHE A O 1
ATOM 1694 N N . ALA A 1 228 ? 0.27 -5.352 -15.664 1 95.38 228 ALA A N 1
ATOM 1695 C CA . ALA A 1 228 ? -0.646 -6.203 -14.906 1 95.38 228 ALA A CA 1
ATOM 1696 C C . ALA A 1 228 ? -2.094 -5.949 -15.32 1 95.38 228 ALA A C 1
ATOM 1698 O O . ALA A 1 228 ? -2.861 -6.891 -15.523 1 95.38 228 ALA A O 1
ATOM 1699 N N . TYR A 1 229 ? -2.477 -4.719 -15.469 1 95.06 229 TYR A N 1
ATOM 1700 C CA . TYR A 1 229 ? -3.824 -4.336 -15.875 1 95.06 229 TYR A CA 1
ATOM 1701 C C . TYR A 1 229 ? -4.137 -4.848 -17.281 1 95.06 229 TYR A C 1
ATOM 1703 O O . TYR A 1 229 ? -5.203 -5.418 -17.516 1 95.06 229 TYR A O 1
ATOM 1711 N N . LEU A 1 230 ? -3.244 -4.594 -18.188 1 94.12 230 LEU A N 1
ATOM 1712 C CA . LEU A 1 230 ? -3.441 -5.004 -19.578 1 94.12 230 LEU A CA 1
ATOM 1713 C C . LEU A 1 230 ? -3.609 -6.516 -19.672 1 94.12 230 LEU A C 1
ATOM 1715 O O . LEU A 1 230 ? -4.395 -7.004 -20.484 1 94.12 230 LEU A O 1
ATOM 1719 N N . ALA A 1 231 ? -2.826 -7.273 -18.891 1 92.38 231 ALA A N 1
ATOM 1720 C CA . ALA A 1 231 ? -2.971 -8.727 -18.891 1 92.38 231 ALA A CA 1
ATOM 1721 C C . ALA A 1 231 ? -4.398 -9.133 -18.547 1 92.38 231 ALA A C 1
ATOM 1723 O O . ALA A 1 231 ? -4.98 -10 -19.188 1 92.38 231 ALA A O 1
ATOM 1724 N N . GLU A 1 232 ? -4.91 -8.562 -17.562 1 89.75 232 GLU A N 1
ATOM 1725 C CA . GLU A 1 232 ? -6.262 -8.891 -17.109 1 89.75 232 GLU A CA 1
ATOM 1726 C C . GLU A 1 232 ? -7.293 -8.57 -18.203 1 89.75 232 GLU A C 1
ATOM 1728 O O . GLU A 1 232 ? -8.312 -9.25 -18.297 1 89.75 232 GLU A O 1
ATOM 1733 N N . GLN A 1 233 ? -7.059 -7.539 -19 1 88.88 233 GLN A N 1
ATOM 1734 C CA . GLN A 1 233 ? -7.949 -7.207 -20.109 1 88.88 233 GLN A CA 1
ATOM 1735 C C . GLN A 1 233 ? -7.957 -8.312 -21.172 1 88.88 233 GLN A C 1
ATOM 1737 O O . GLN A 1 233 ? -8.938 -8.469 -21.906 1 88.88 233 GLN A O 1
ATOM 1742 N N . PHE A 1 234 ? -6.926 -9.055 -21.219 1 87.31 234 PHE A N 1
ATOM 1743 C CA . PHE A 1 234 ? -6.812 -10.148 -22.172 1 87.31 234 PHE A CA 1
ATOM 1744 C C . PHE A 1 234 ? -7.105 -11.484 -21.516 1 87.31 234 PHE A C 1
ATOM 1746 O O . PHE A 1 234 ? -6.688 -12.539 -22 1 87.31 234 PHE A O 1
ATOM 1753 N N . GLN A 1 235 ? -7.672 -11.453 -20.344 1 80.81 235 GLN A N 1
ATOM 1754 C CA . GLN A 1 235 ? -8.125 -12.633 -19.609 1 80.81 235 GLN A CA 1
ATOM 1755 C C . GLN A 1 235 ? -6.941 -13.453 -19.109 1 80.81 235 GLN A C 1
ATOM 1757 O O . GLN A 1 235 ? -7.039 -14.672 -18.969 1 80.81 235 GLN A O 1
ATOM 1762 N N . ILE A 1 236 ? -5.84 -12.789 -18.969 1 84.94 236 ILE A N 1
ATOM 1763 C CA . ILE A 1 236 ? -4.652 -13.375 -18.359 1 84.94 236 ILE A CA 1
ATOM 1764 C C . ILE A 1 236 ? -4.492 -12.867 -16.938 1 84.94 236 ILE A C 1
ATOM 1766 O O . ILE A 1 236 ? -5.023 -11.812 -16.578 1 84.94 236 ILE A O 1
ATOM 1770 N N . ALA A 1 237 ? -3.861 -13.695 -16.125 1 86.81 237 ALA A N 1
ATOM 1771 C CA . ALA A 1 237 ? -3.633 -13.273 -14.742 1 86.81 237 ALA A CA 1
ATOM 1772 C C . ALA A 1 237 ? -2.752 -12.023 -14.688 1 86.81 237 ALA A C 1
ATOM 1774 O O . ALA A 1 237 ? -1.766 -11.922 -15.422 1 86.81 237 ALA A O 1
ATOM 1775 N N . GLY A 1 238 ? -3.121 -11.07 -13.875 1 91.19 238 GLY A N 1
ATOM 1776 C CA . GLY A 1 238 ? -2.361 -9.844 -13.719 1 91.19 238 GLY A CA 1
ATOM 1777 C C . GLY A 1 238 ? -0.916 -10.078 -13.32 1 91.19 238 GLY A C 1
ATOM 1778 O O . GLY A 1 238 ? -0.019 -9.359 -13.766 1 91.19 238 GLY A O 1
ATOM 1779 N N . ILE A 1 239 ? -0.649 -11.055 -12.523 1 91.62 239 ILE A N 1
ATOM 1780 C CA . ILE A 1 239 ? 0.688 -11.367 -12.031 1 91.62 239 ILE A CA 1
ATOM 1781 C C . ILE A 1 239 ? 1.588 -11.758 -13.203 1 91.62 239 ILE A C 1
ATOM 1783 O O . ILE A 1 239 ? 2.795 -11.5 -13.18 1 91.62 239 ILE A O 1
ATOM 1787 N N . THR A 1 240 ? 1.012 -12.375 -14.227 1 91.38 240 THR A N 1
ATOM 1788 C CA . THR A 1 240 ? 1.758 -12.703 -15.43 1 91.38 240 THR A CA 1
ATOM 1789 C C . THR A 1 240 ? 2.213 -11.438 -16.156 1 91.38 240 THR A C 1
ATOM 1791 O O . THR A 1 240 ? 3.33 -11.383 -16.672 1 91.38 240 THR A O 1
ATOM 1794 N N . GLY A 1 241 ? 1.33 -10.508 -16.234 1 93.56 241 GLY A N 1
ATOM 1795 C CA . GLY A 1 241 ? 1.71 -9.219 -16.781 1 93.56 241 GLY A CA 1
ATOM 1796 C C . GLY A 1 241 ? 2.838 -8.547 -16.031 1 93.56 241 GLY A C 1
ATOM 1797 O O . GLY A 1 241 ? 3.729 -7.945 -16.625 1 93.56 241 GLY A O 1
ATOM 1798 N N . ALA A 1 242 ? 2.824 -8.602 -14.719 1 95.81 242 ALA A N 1
ATOM 1799 C CA . ALA A 1 242 ? 3.887 -8.047 -13.891 1 95.81 242 ALA A CA 1
ATOM 1800 C C . ALA A 1 242 ? 5.219 -8.734 -14.164 1 95.81 242 ALA A C 1
ATOM 1802 O O . ALA A 1 242 ? 6.262 -8.086 -14.219 1 95.81 242 ALA A O 1
ATOM 1803 N N . TYR A 1 243 ? 5.18 -10.023 -14.289 1 93.56 243 TYR A N 1
ATOM 1804 C CA . TYR A 1 243 ? 6.379 -10.781 -14.602 1 93.56 243 TYR A CA 1
ATOM 1805 C C . TYR A 1 243 ? 6.965 -10.352 -15.945 1 93.56 243 TYR A C 1
ATOM 1807 O O . TYR A 1 243 ? 8.172 -10.148 -16.062 1 93.56 243 TYR A O 1
ATOM 1815 N N . LEU A 1 244 ? 6.109 -10.258 -16.906 1 93.38 244 LEU A N 1
ATOM 1816 C CA . LEU A 1 244 ? 6.547 -9.812 -18.234 1 93.38 244 LEU A CA 1
ATOM 1817 C C . LEU A 1 244 ? 7.188 -8.43 -18.156 1 93.38 244 LEU A C 1
ATOM 1819 O O . LEU A 1 244 ? 8.219 -8.188 -18.797 1 93.38 244 LEU A O 1
ATOM 1823 N N . ALA A 1 245 ? 6.555 -7.527 -17.438 1 96.31 245 ALA A N 1
ATOM 1824 C CA . ALA A 1 245 ? 7.125 -6.195 -17.234 1 96.31 245 ALA A CA 1
ATOM 1825 C C . ALA A 1 245 ? 8.523 -6.281 -16.641 1 96.31 245 ALA A C 1
ATOM 1827 O O . ALA A 1 245 ? 9.43 -5.555 -17.047 1 96.31 245 ALA A O 1
ATOM 1828 N N . GLY A 1 246 ? 8.672 -7.125 -15.641 1 96.19 246 GLY A N 1
ATOM 1829 C CA . GLY A 1 246 ? 9.984 -7.34 -15.039 1 96.19 246 GLY A CA 1
ATOM 1830 C C . GLY A 1 246 ? 11.016 -7.828 -16.031 1 96.19 246 GLY A C 1
ATOM 1831 O O . GLY A 1 246 ? 12.156 -7.359 -16.031 1 96.19 246 GLY A O 1
ATOM 1832 N N . LEU A 1 247 ? 10.609 -8.734 -16.859 1 94 247 LEU A N 1
ATOM 1833 C CA . LEU A 1 247 ? 11.492 -9.258 -17.906 1 94 247 LEU A CA 1
ATOM 1834 C C . LEU A 1 247 ? 11.938 -8.148 -18.844 1 94 247 LEU A C 1
ATOM 1836 O O . LEU A 1 247 ? 13.094 -8.109 -19.266 1 94 247 LEU A O 1
ATOM 1840 N N . LEU A 1 248 ? 11 -7.336 -19.25 1 95.19 248 LEU A N 1
ATOM 1841 C CA . LEU A 1 248 ? 11.297 -6.238 -20.172 1 95.19 248 LEU A CA 1
ATOM 1842 C C . LEU A 1 248 ? 12.242 -5.23 -19.516 1 95.19 248 LEU A C 1
ATOM 1844 O O . LEU A 1 248 ? 13.164 -4.738 -20.156 1 95.19 248 LEU A O 1
ATOM 1848 N N . VAL A 1 249 ? 12.055 -4.91 -18.281 1 96.62 249 VAL A N 1
ATOM 1849 C CA . VAL A 1 249 ? 12.891 -3.951 -17.562 1 96.62 249 VAL A CA 1
ATOM 1850 C C . VAL A 1 249 ? 14.289 -4.531 -17.359 1 96.62 249 VAL A C 1
ATOM 1852 O O . VAL A 1 249 ? 15.273 -3.797 -17.359 1 96.62 249 VAL A O 1
ATOM 1855 N N . ALA A 1 250 ? 14.352 -5.84 -17.203 1 94.94 250 ALA A N 1
ATOM 1856 C CA . ALA A 1 250 ? 15.625 -6.52 -16.984 1 94.94 250 ALA A CA 1
ATOM 1857 C C . ALA A 1 250 ? 16.594 -6.266 -18.125 1 94.94 250 ALA A C 1
ATOM 1859 O O . ALA A 1 250 ? 17.812 -6.348 -17.953 1 94.94 250 ALA A O 1
ATOM 1860 N N . SER A 1 251 ? 16.062 -5.93 -19.281 1 92.62 251 SER A N 1
ATOM 1861 C CA . SER A 1 251 ? 16.875 -5.734 -20.469 1 92.62 251 SER A CA 1
ATOM 1862 C C . SER A 1 251 ? 17.297 -4.273 -20.625 1 92.62 251 SER A C 1
ATOM 1864 O O . SER A 1 251 ? 17.922 -3.9 -21.609 1 92.62 251 SER A O 1
ATOM 1866 N N . THR A 1 252 ? 16.938 -3.424 -19.719 1 94.81 252 THR A N 1
ATOM 1867 C CA . THR A 1 252 ? 17.25 -2.002 -19.797 1 94.81 252 THR A CA 1
ATOM 1868 C C . THR A 1 252 ? 18.484 -1.674 -18.953 1 94.81 252 THR A C 1
ATOM 1870 O O . THR A 1 252 ? 18.922 -2.502 -18.156 1 94.81 252 THR A O 1
ATOM 1873 N N . ASP A 1 253 ? 19.062 -0.449 -19.078 1 94.94 253 ASP A N 1
ATOM 1874 C CA . ASP A 1 253 ? 20.219 0.005 -18.312 1 94.94 253 ASP A CA 1
ATOM 1875 C C . ASP A 1 253 ? 19.859 0.259 -16.844 1 94.94 253 ASP A C 1
ATOM 1877 O O . ASP A 1 253 ? 20.719 0.273 -15.977 1 94.94 253 ASP A O 1
ATOM 1881 N N . GLU A 1 254 ? 18.562 0.399 -16.594 1 95.69 254 GLU A N 1
ATOM 1882 C CA . GLU A 1 254 ? 18.094 0.771 -15.273 1 95.69 254 GLU A CA 1
ATOM 1883 C C . GLU A 1 254 ? 17.781 -0.465 -14.43 1 95.69 254 GLU A C 1
ATOM 1885 O O . GLU A 1 254 ? 17.438 -0.349 -13.25 1 95.69 254 GLU A O 1
ATOM 1890 N N . ALA A 1 255 ? 18.016 -1.621 -14.945 1 95.94 255 ALA A N 1
ATOM 1891 C CA . ALA A 1 255 ? 17.594 -2.883 -14.344 1 95.94 255 ALA A CA 1
ATOM 1892 C C . ALA A 1 255 ? 18.156 -3.037 -12.938 1 95.94 255 ALA A C 1
ATOM 1894 O O . ALA A 1 255 ? 17.438 -3.398 -12 1 95.94 255 ALA A O 1
ATOM 1895 N N . LYS A 1 256 ? 19.406 -2.764 -12.773 1 95.94 256 LYS A N 1
ATOM 1896 C CA . LYS A 1 256 ? 20.062 -2.963 -11.484 1 95.94 256 LYS A CA 1
ATOM 1897 C C . LYS A 1 256 ? 19.484 -2.018 -10.43 1 95.94 256 LYS A C 1
ATOM 1899 O O . LYS A 1 256 ? 19.266 -2.418 -9.281 1 95.94 256 LYS A O 1
ATOM 1904 N N . GLU A 1 257 ? 19.312 -0.854 -10.844 1 96.25 257 GLU A N 1
ATOM 1905 C CA . GLU A 1 257 ? 18.75 0.129 -9.914 1 96.25 257 GLU A CA 1
ATOM 1906 C C . GLU A 1 257 ? 17.328 -0.224 -9.523 1 96.25 257 GLU A C 1
ATOM 1908 O O . GLU A 1 257 ? 16.969 -0.19 -8.344 1 96.25 257 GLU A O 1
ATOM 1913 N N . VAL A 1 258 ? 16.562 -0.524 -10.461 1 97.31 258 VAL A N 1
ATOM 1914 C CA . VAL A 1 258 ? 15.164 -0.882 -10.227 1 97.31 258 VAL A CA 1
ATOM 1915 C C . VAL A 1 258 ? 15.102 -2.123 -9.336 1 97.31 258 VAL A C 1
ATOM 1917 O O . VAL A 1 258 ? 14.273 -2.193 -8.422 1 97.31 258 VAL A O 1
ATOM 1920 N N . ASP A 1 259 ? 15.953 -3.047 -9.586 1 96.38 259 ASP A N 1
ATOM 1921 C CA . ASP A 1 259 ? 16 -4.277 -8.805 1 96.38 259 ASP A CA 1
ATOM 1922 C C . ASP A 1 259 ? 16.266 -3.98 -7.332 1 96.38 259 ASP A C 1
ATOM 1924 O O . ASP A 1 259 ? 15.547 -4.461 -6.457 1 96.38 259 ASP A O 1
ATOM 1928 N N . ARG A 1 260 ? 17.25 -3.193 -7.094 1 96.44 260 ARG A N 1
ATOM 1929 C CA . ARG A 1 260 ? 17.641 -2.855 -5.727 1 96.44 260 ARG A CA 1
ATOM 1930 C C . ARG A 1 260 ? 16.5 -2.127 -5.012 1 96.44 260 ARG A C 1
ATOM 1932 O O . ARG A 1 260 ? 16.188 -2.434 -3.857 1 96.44 260 ARG A O 1
ATOM 1939 N N . LYS A 1 261 ? 15.906 -1.184 -5.652 1 97.44 261 LYS A N 1
ATOM 1940 C CA . LYS A 1 261 ? 14.836 -0.388 -5.062 1 97.44 261 LYS A CA 1
ATOM 1941 C C . LYS A 1 261 ? 13.594 -1.237 -4.82 1 97.44 261 LYS A C 1
ATOM 1943 O O . LYS A 1 261 ? 12.922 -1.09 -3.797 1 97.44 261 LYS A O 1
ATOM 1948 N N . PHE A 1 262 ? 13.305 -2.102 -5.746 1 97 262 PHE A N 1
ATOM 1949 C CA . PHE A 1 262 ? 12.141 -2.969 -5.613 1 97 262 PHE A CA 1
ATOM 1950 C C . PHE A 1 262 ? 12.344 -3.98 -4.492 1 97 262 PHE A C 1
ATOM 1952 O O . PHE A 1 262 ? 11.391 -4.359 -3.811 1 97 262 PHE A O 1
ATOM 1959 N N . MET A 1 263 ? 13.578 -4.43 -4.316 1 95.81 263 MET A N 1
ATOM 1960 C CA . MET A 1 263 ? 13.859 -5.309 -3.188 1 95.81 263 MET A CA 1
ATOM 1961 C C . MET A 1 263 ? 13.531 -4.621 -1.866 1 95.81 263 MET A C 1
ATOM 1963 O O . MET A 1 263 ? 12.922 -5.223 -0.981 1 95.81 263 MET A O 1
ATOM 1967 N N . THR A 1 264 ? 13.883 -3.414 -1.824 1 96.75 264 THR A N 1
ATOM 1968 C CA . THR A 1 264 ? 13.617 -2.639 -0.617 1 96.75 264 THR A CA 1
ATOM 1969 C C . THR A 1 264 ? 12.117 -2.465 -0.397 1 96.75 264 THR A C 1
ATOM 1971 O O . THR A 1 264 ? 11.609 -2.764 0.684 1 96.75 264 THR A O 1
ATOM 1974 N N . ILE A 1 265 ? 11.43 -2.035 -1.368 1 97.62 265 ILE A N 1
ATOM 1975 C CA . ILE A 1 265 ? 10 -1.755 -1.273 1 97.62 265 ILE A CA 1
ATOM 1976 C C . ILE A 1 265 ? 9.234 -3.053 -1.028 1 97.62 265 ILE A C 1
ATOM 1978 O O . ILE A 1 265 ? 8.383 -3.119 -0.141 1 97.62 265 ILE A O 1
ATOM 1982 N N . GLY A 1 266 ? 9.555 -4.02 -1.791 1 97.12 266 GLY A N 1
ATOM 1983 C CA . GLY A 1 266 ? 8.836 -5.285 -1.757 1 97.12 266 GLY A CA 1
ATOM 1984 C C . GLY A 1 266 ? 9 -6.031 -0.446 1 97.12 266 GLY A C 1
ATOM 1985 O O . GLY A 1 266 ? 8.016 -6.406 0.188 1 97.12 266 GLY A O 1
ATOM 1986 N N . TYR A 1 267 ? 10.203 -6.164 0.012 1 96.12 267 TYR A N 1
ATOM 1987 C CA . TYR A 1 267 ? 10.477 -7.043 1.146 1 96.12 267 TYR A CA 1
ATOM 1988 C C . TYR A 1 267 ? 10.273 -6.309 2.465 1 96.12 267 TYR A C 1
ATOM 1990 O O . TYR A 1 267 ? 10.203 -6.934 3.525 1 96.12 267 TYR A O 1
ATOM 1998 N N . SER A 1 268 ? 10.141 -5.008 2.396 1 97.44 268 SER A N 1
ATOM 1999 C CA . SER A 1 268 ? 9.906 -4.25 3.619 1 97.44 268 SER A CA 1
ATOM 2000 C C . SER A 1 268 ? 8.43 -4.27 4.008 1 97.44 268 SER A C 1
ATOM 2002 O O . SER A 1 268 ? 8.086 -4.121 5.184 1 97.44 268 SER A O 1
ATOM 2004 N N . LEU A 1 269 ? 7.605 -4.426 3.035 1 97.25 269 LEU A N 1
ATOM 2005 C CA . LEU A 1 269 ? 6.195 -4.258 3.355 1 97.25 269 LEU A CA 1
ATOM 2006 C C . LEU A 1 269 ? 5.332 -5.219 2.545 1 97.25 269 LEU A C 1
ATOM 2008 O O . LEU A 1 269 ? 4.707 -6.121 3.107 1 97.25 269 LEU A O 1
ATOM 2012 N N . PHE A 1 270 ? 5.387 -5.23 1.244 1 97.19 270 PHE A N 1
ATOM 2013 C CA . PHE A 1 270 ? 4.371 -5.805 0.372 1 97.19 270 PHE A CA 1
ATOM 2014 C C . PHE A 1 270 ? 4.48 -7.324 0.341 1 97.19 270 PHE A C 1
ATOM 2016 O O . PHE A 1 270 ? 3.486 -8.023 0.543 1 97.19 270 PHE A O 1
ATOM 2023 N N . ILE A 1 271 ? 5.66 -7.855 0.124 1 95.94 271 ILE A N 1
ATOM 2024 C CA . ILE A 1 271 ? 5.848 -9.289 -0.058 1 95.94 271 ILE A CA 1
ATOM 2025 C C . ILE A 1 271 ? 5.562 -10.016 1.254 1 95.94 271 ILE A C 1
ATOM 2027 O O . ILE A 1 271 ? 4.848 -11.023 1.271 1 95.94 271 ILE A O 1
ATOM 2031 N N . PRO A 1 272 ? 6.059 -9.492 2.406 1 96.69 272 PRO A N 1
ATOM 2032 C CA . PRO A 1 272 ? 5.68 -10.117 3.674 1 96.69 272 PRO A CA 1
ATOM 2033 C C . PRO A 1 272 ? 4.168 -10.125 3.9 1 96.69 272 PRO A C 1
ATOM 2035 O O . PRO A 1 272 ? 3.617 -11.109 4.391 1 96.69 272 PRO A O 1
ATOM 2038 N N . VAL A 1 273 ? 3.529 -9.047 3.592 1 96.69 273 VAL A N 1
ATOM 2039 C CA . VAL A 1 273 ? 2.08 -8.977 3.756 1 96.69 273 VAL A CA 1
ATOM 2040 C C . VAL A 1 273 ? 1.406 -10.023 2.871 1 96.69 273 VAL A C 1
ATOM 2042 O O . VAL A 1 273 ? 0.45 -10.672 3.293 1 96.69 273 VAL A O 1
ATOM 2045 N N . PHE A 1 274 ? 1.863 -10.203 1.696 1 94.5 274 PHE A N 1
ATOM 2046 C CA . PHE A 1 274 ? 1.324 -11.188 0.769 1 94.5 274 PHE A CA 1
ATOM 2047 C C . PHE A 1 274 ? 1.466 -12.594 1.333 1 94.5 274 PHE A C 1
ATOM 2049 O O . PHE A 1 274 ? 0.49 -13.352 1.391 1 94.5 274 PHE A O 1
ATOM 2056 N N . LEU A 1 275 ? 2.637 -12.914 1.787 1 94.38 275 LEU A N 1
ATOM 2057 C CA . LEU A 1 275 ? 2.918 -14.273 2.23 1 94.38 275 LEU A CA 1
ATOM 2058 C C . LEU A 1 275 ? 2.137 -14.609 3.496 1 94.38 275 LEU A C 1
ATOM 2060 O O . LEU A 1 275 ? 1.585 -15.703 3.619 1 94.38 275 LEU A O 1
ATOM 2064 N N . VAL A 1 276 ? 2.043 -13.711 4.387 1 96 276 VAL A N 1
ATOM 2065 C CA . VAL A 1 276 ? 1.262 -13.922 5.602 1 96 276 VAL A CA 1
ATOM 2066 C C . VAL A 1 276 ? -0.222 -14.016 5.25 1 96 276 VAL A C 1
ATOM 2068 O O . VAL A 1 276 ? -0.966 -14.773 5.879 1 96 276 VAL A O 1
ATOM 2071 N N . SER A 1 277 ? -0.635 -13.242 4.258 1 94.12 277 SER A N 1
ATOM 2072 C CA . SER A 1 277 ? -2.039 -13.242 3.865 1 94.12 277 SER A CA 1
ATOM 2073 C C . SER A 1 277 ? -2.463 -14.602 3.316 1 94.12 277 SER A C 1
ATOM 2075 O O . SER A 1 277 ? -3.615 -15.008 3.475 1 94.12 277 SER A O 1
ATOM 2077 N N . ILE A 1 278 ? -1.564 -15.281 2.619 1 90.19 278 ILE A N 1
ATOM 2078 C CA . ILE A 1 278 ? -1.858 -16.641 2.158 1 90.19 278 ILE A CA 1
ATOM 2079 C C . ILE A 1 278 ? -2.273 -17.5 3.344 1 90.19 278 ILE A C 1
ATOM 2081 O O . ILE A 1 278 ? -3.244 -18.266 3.256 1 90.19 278 ILE A O 1
ATOM 2085 N N . GLY A 1 279 ? -1.564 -17.375 4.453 1 91.88 279 GLY A N 1
ATOM 2086 C CA . GLY A 1 279 ? -1.905 -18.109 5.664 1 91.88 279 GLY A CA 1
ATOM 2087 C C . GLY A 1 279 ? -3.219 -17.656 6.281 1 91.88 279 GLY A C 1
ATOM 2088 O O . GLY A 1 279 ? -4.027 -18.484 6.699 1 91.88 279 GLY A O 1
ATOM 2089 N N . ILE A 1 280 ? -3.42 -16.406 6.348 1 93.25 280 ILE A N 1
ATOM 2090 C CA . ILE A 1 280 ? -4.625 -15.844 6.945 1 93.25 280 ILE A CA 1
ATOM 2091 C C . ILE A 1 280 ? -5.859 -16.344 6.195 1 93.25 280 ILE A C 1
ATOM 2093 O O . ILE A 1 280 ? -6.883 -16.656 6.809 1 93.25 280 ILE A O 1
ATOM 2097 N N . GLU A 1 281 ? -5.734 -16.484 4.898 1 89.56 281 GLU A N 1
ATOM 2098 C CA . GLU A 1 281 ? -6.867 -16.875 4.062 1 89.56 281 GLU A CA 1
ATOM 2099 C C . GLU A 1 281 ? -7.055 -18.391 4.074 1 89.56 281 GLU A C 1
ATOM 2101 O O . GLU A 1 281 ? -8.07 -18.891 3.592 1 89.56 281 GLU A O 1
ATOM 2106 N N . SER A 1 282 ? -6.102 -19.016 4.609 1 86.94 282 SER A N 1
ATOM 2107 C CA . SER A 1 282 ? -6.188 -20.469 4.688 1 86.94 282 SER A CA 1
ATOM 2108 C C . SER A 1 282 ? -7.055 -20.922 5.859 1 86.94 282 SER A C 1
ATOM 2110 O O . SER A 1 282 ? -6.723 -20.656 7.02 1 86.94 282 SER A O 1
ATOM 2112 N N . ASP A 1 283 ? -8.18 -21.453 5.59 1 87.44 283 ASP A N 1
ATOM 2113 C CA . ASP A 1 283 ? -9.047 -21.969 6.645 1 87.44 283 ASP A CA 1
ATOM 2114 C C . ASP A 1 283 ? -8.664 -23.406 7 1 87.44 283 ASP A C 1
ATOM 2116 O O . ASP A 1 283 ? -9.211 -24.359 6.434 1 87.44 283 ASP A O 1
ATOM 2120 N N . VAL A 1 284 ? -7.902 -23.531 8.016 1 90.31 284 VAL A N 1
ATOM 2121 C CA . VAL A 1 284 ? -7.383 -24.844 8.367 1 90.31 284 VAL A CA 1
ATOM 2122 C C . VAL A 1 284 ? -8.477 -25.672 9.039 1 90.31 284 VAL A C 1
ATOM 2124 O O . VAL A 1 284 ? -8.367 -26.906 9.133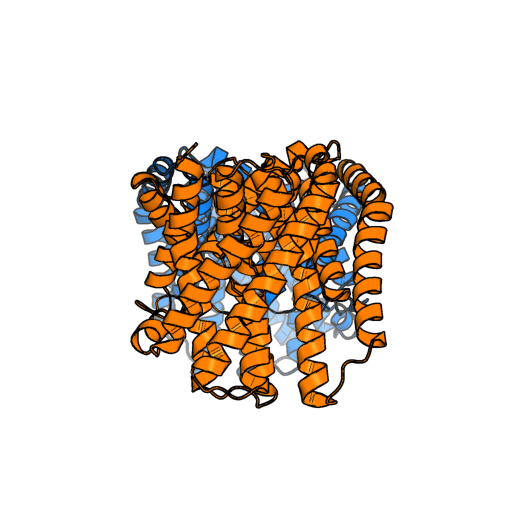 1 90.31 284 VAL A O 1
ATOM 2127 N N . ARG A 1 285 ? -9.633 -25.141 9.484 1 89 285 ARG A N 1
ATOM 2128 C CA . ARG A 1 285 ? -10.742 -25.844 10.109 1 89 285 ARG A CA 1
ATOM 2129 C C . ARG A 1 285 ? -11.398 -26.812 9.133 1 89 285 ARG A C 1
ATOM 2131 O O . ARG A 1 285 ? -12.039 -27.781 9.539 1 89 285 ARG A O 1
ATOM 2138 N N . VAL A 1 286 ? -11.219 -26.531 7.766 1 84.94 286 VAL A N 1
ATOM 2139 C CA . VAL A 1 286 ? -11.805 -27.359 6.719 1 84.94 286 VAL A CA 1
ATOM 2140 C C . VAL A 1 286 ? -11.141 -28.719 6.703 1 84.94 286 VAL A C 1
ATOM 2142 O O . VAL A 1 286 ? -11.773 -29.719 6.344 1 84.94 286 VAL A O 1
ATOM 2145 N N . LEU A 1 287 ? -9.93 -28.734 7.125 1 86.75 287 LEU A N 1
ATOM 2146 C CA . LEU A 1 287 ? -9.18 -29.984 7.137 1 86.75 287 LEU A CA 1
ATOM 2147 C C . LEU A 1 287 ? -9.781 -30.984 8.125 1 86.75 287 LEU A C 1
ATOM 2149 O O . LEU A 1 287 ? -9.727 -32.188 7.906 1 86.75 287 LEU A O 1
ATOM 2153 N N . ALA A 1 288 ? -10.328 -30.438 9.188 1 84.31 288 ALA A N 1
ATOM 2154 C CA . ALA A 1 288 ? -10.922 -31.281 10.219 1 84.31 288 ALA A CA 1
ATOM 2155 C C . ALA A 1 288 ? -12.188 -31.969 9.711 1 84.31 288 ALA A C 1
ATOM 2157 O O . ALA A 1 288 ? -12.547 -33.062 10.188 1 84.31 288 ALA A O 1
ATOM 2158 N N . HIS A 1 289 ? -12.82 -31.469 8.75 1 85.12 289 HIS A N 1
ATOM 2159 C CA . HIS A 1 289 ? -14.078 -32 8.25 1 85.12 289 HIS A CA 1
ATOM 2160 C C . HIS A 1 289 ? -13.938 -32.469 6.801 1 85.12 289 HIS A C 1
ATOM 2162 O O . HIS A 1 289 ? -14.938 -32.656 6.109 1 85.12 289 HIS A O 1
ATOM 2168 N N . ALA A 1 290 ? -12.68 -32.531 6.508 1 85.75 290 ALA A N 1
ATOM 2169 C CA . ALA A 1 290 ? -12.469 -32.906 5.117 1 85.75 290 ALA A CA 1
ATOM 2170 C C . ALA A 1 290 ? -12.883 -34.375 4.887 1 85.75 290 ALA A C 1
ATOM 2172 O O . ALA A 1 290 ? -12.539 -35.25 5.676 1 85.75 290 ALA A O 1
ATOM 2173 N N . GLY A 1 291 ? -13.633 -34.625 3.959 1 89.19 291 GLY A N 1
ATOM 2174 C CA . GLY A 1 291 ? -13.984 -35.969 3.607 1 89.19 291 GLY A CA 1
ATOM 2175 C C . GLY A 1 291 ? -12.82 -36.781 3.045 1 89.19 291 GLY A C 1
ATOM 2176 O O . GLY A 1 291 ? -11.797 -36.219 2.676 1 89.19 291 GLY A O 1
ATOM 2177 N N . THR A 1 292 ? -12.93 -38.031 3.008 1 93.25 292 THR A N 1
ATOM 2178 C CA . THR A 1 292 ? -11.898 -38.938 2.518 1 93.25 292 THR A CA 1
ATOM 2179 C C . THR A 1 292 ? -11.516 -38.594 1.079 1 93.25 292 THR A C 1
ATOM 2181 O O . THR A 1 292 ? -10.336 -38.594 0.729 1 93.25 292 THR A O 1
ATOM 2184 N N . PHE A 1 293 ? -12.484 -38.312 0.344 1 95.31 293 PHE A N 1
ATOM 2185 C CA . PHE A 1 293 ? -12.18 -38.031 -1.054 1 95.31 293 PHE A CA 1
ATOM 2186 C C . PHE A 1 293 ? -11.391 -36.719 -1.188 1 95.31 293 PHE A C 1
ATOM 2188 O O . PHE A 1 293 ? -10.531 -36.594 -2.064 1 95.31 293 PHE A O 1
ATOM 2195 N N . ALA A 1 294 ? -11.711 -35.812 -0.336 1 96.25 294 ALA A N 1
ATOM 2196 C CA . ALA A 1 294 ? -10.984 -34.531 -0.397 1 96.25 294 ALA A CA 1
ATOM 2197 C C . ALA A 1 294 ? -9.484 -34.75 -0.195 1 96.25 294 ALA A C 1
ATOM 2199 O O . ALA A 1 294 ? -8.664 -34.125 -0.854 1 96.25 294 ALA A O 1
ATOM 2200 N N . LEU A 1 295 ? -9.125 -35.594 0.648 1 96.06 295 LEU A N 1
ATOM 2201 C CA . LEU A 1 295 ? -7.723 -35.906 0.916 1 96.06 295 LEU A CA 1
ATOM 2202 C C . LEU A 1 295 ? -7.102 -36.688 -0.248 1 96.06 295 LEU A C 1
ATOM 2204 O O . LEU A 1 295 ? -5.953 -36.406 -0.622 1 96.06 295 LEU A O 1
ATOM 2208 N N . ILE A 1 296 ? -7.816 -37.562 -0.748 1 97 296 ILE A N 1
ATOM 2209 C CA . ILE A 1 296 ? -7.348 -38.312 -1.915 1 97 296 ILE A CA 1
ATOM 2210 C C . ILE A 1 296 ? -7.16 -37.375 -3.092 1 97 296 ILE A C 1
ATOM 2212 O O . ILE A 1 296 ? -6.172 -37.469 -3.824 1 97 296 ILE A O 1
ATOM 2216 N N . TYR A 1 297 ? -8.148 -36.531 -3.219 1 97.38 297 TYR A N 1
ATOM 2217 C CA . TYR A 1 297 ? -8.109 -35.531 -4.273 1 97.38 297 TYR A CA 1
ATOM 2218 C C . TYR A 1 297 ? -6.875 -34.625 -4.141 1 97.38 297 TYR A C 1
ATOM 2220 O O . TYR A 1 297 ? -6.238 -34.312 -5.141 1 97.38 297 TYR A O 1
ATOM 2228 N N . ALA A 1 298 ? -6.512 -34.281 -2.932 1 97.38 298 ALA A N 1
ATOM 2229 C CA . ALA A 1 298 ? -5.316 -33.5 -2.686 1 97.38 298 ALA A CA 1
ATOM 2230 C C . ALA A 1 298 ? -4.055 -34.25 -3.059 1 97.38 298 ALA A C 1
ATOM 2232 O O . ALA A 1 298 ? -3.113 -33.688 -3.617 1 97.38 298 ALA A O 1
ATOM 2233 N N . ILE A 1 299 ? -4.035 -35.469 -2.744 1 97.5 299 ILE A N 1
ATOM 2234 C CA . ILE A 1 299 ? -2.898 -36.312 -3.098 1 97.5 299 ILE A CA 1
ATOM 2235 C C . ILE A 1 299 ? -2.805 -36.438 -4.617 1 97.5 299 ILE A C 1
ATOM 2237 O O . ILE A 1 299 ? -1.712 -36.375 -5.188 1 97.5 299 ILE A O 1
ATOM 2241 N N . LEU A 1 300 ? -3.918 -36.625 -5.234 1 97.81 300 LEU A N 1
ATOM 2242 C CA . LEU A 1 300 ? -3.961 -36.688 -6.691 1 97.81 300 LEU A CA 1
ATOM 2243 C C . LEU A 1 300 ? -3.426 -35.406 -7.312 1 97.81 300 LEU A C 1
ATOM 2245 O O . LEU A 1 300 ? -2.77 -35.438 -8.359 1 97.81 300 LEU A O 1
ATOM 2249 N N . ALA A 1 301 ? -3.807 -34.344 -6.695 1 98 301 ALA A N 1
ATOM 2250 C CA . ALA A 1 301 ? -3.332 -33.062 -7.176 1 98 301 ALA A CA 1
ATOM 2251 C C . ALA A 1 301 ? -1.808 -33 -7.141 1 98 301 ALA A C 1
ATOM 2253 O O . ALA A 1 301 ? -1.181 -32.531 -8.102 1 98 301 ALA A O 1
ATOM 2254 N N . ILE A 1 302 ? -1.209 -33.406 -6.078 1 98 302 ILE A N 1
ATOM 2255 C CA . ILE A 1 302 ? 0.236 -33.375 -5.887 1 98 302 ILE A CA 1
ATOM 2256 C C . ILE A 1 302 ? 0.915 -34.312 -6.879 1 98 302 ILE A C 1
ATOM 2258 O O . ILE A 1 302 ? 1.818 -33.906 -7.613 1 98 302 ILE A O 1
ATOM 2262 N N . VAL A 1 303 ? 0.427 -35.469 -6.953 1 97.94 303 VAL A N 1
ATOM 2263 C CA . VAL A 1 303 ? 1.038 -36.5 -7.777 1 97.94 303 VAL A CA 1
ATOM 2264 C C . VAL A 1 303 ? 0.885 -36.156 -9.258 1 97.94 303 VAL A C 1
ATOM 2266 O O . VAL A 1 303 ? 1.813 -36.344 -10.047 1 97.94 303 VAL A O 1
ATOM 2269 N N . SER A 1 304 ? -0.237 -35.719 -9.609 1 97.81 304 SER A N 1
ATOM 2270 C CA . SER A 1 304 ? -0.506 -35.406 -11.016 1 97.81 304 SER A CA 1
ATOM 2271 C C . SER A 1 304 ? 0.403 -34.312 -11.539 1 97.81 304 SER A C 1
ATOM 2273 O O . SER A 1 304 ? 0.845 -34.344 -12.688 1 97.81 304 SER A O 1
ATOM 2275 N N . LYS A 1 305 ? 0.66 -33.312 -10.742 1 97.5 305 LYS A N 1
ATOM 2276 C CA . LYS A 1 305 ? 1.562 -32.25 -11.172 1 97.5 305 LYS A CA 1
ATOM 2277 C C . LYS A 1 305 ? 3.008 -32.75 -11.211 1 97.5 305 LYS A C 1
ATOM 2279 O O . LYS A 1 305 ? 3.758 -32.406 -12.125 1 97.5 305 LYS A O 1
ATOM 2284 N N . VAL A 1 306 ? 3.398 -33.469 -10.195 1 98.06 306 VAL A N 1
ATOM 2285 C CA . VAL A 1 306 ? 4.762 -34 -10.156 1 98.06 306 VAL A CA 1
ATOM 2286 C C . VAL A 1 306 ? 5.012 -34.875 -11.375 1 98.06 306 VAL A C 1
ATOM 2288 O O . VAL A 1 306 ? 6.047 -34.75 -12.031 1 98.06 306 VAL A O 1
ATOM 2291 N N . VAL A 1 307 ? 4.07 -35.688 -11.656 1 98 307 VAL A N 1
ATOM 2292 C CA . VAL A 1 307 ? 4.223 -36.625 -12.781 1 98 307 VAL A CA 1
ATOM 2293 C C . VAL A 1 307 ? 4.043 -35.875 -14.094 1 98 307 VAL A C 1
ATOM 2295 O O . VAL A 1 307 ? 4.848 -36 -15.016 1 98 307 VAL A O 1
ATOM 2298 N N . GLY A 1 308 ? 2.986 -35.125 -14.211 1 98 308 GLY A N 1
ATOM 2299 C CA . GLY A 1 308 ? 2.705 -34.375 -15.438 1 98 308 GLY A CA 1
ATOM 2300 C C . GLY A 1 308 ? 3.805 -33.406 -15.82 1 98 308 GLY A C 1
ATOM 2301 O O . GLY A 1 308 ? 4.395 -33.531 -16.906 1 98 308 GLY A O 1
ATOM 2302 N N . CYS A 1 309 ? 4.082 -32.5 -14.953 1 98.25 309 CYS A N 1
ATOM 2303 C CA . CYS A 1 309 ? 5.113 -31.516 -15.227 1 98.25 309 CYS A CA 1
ATOM 2304 C C . CYS A 1 309 ? 6.5 -32.125 -15.188 1 98.25 309 CYS A C 1
ATOM 2306 O O . CYS A 1 309 ? 7.375 -31.766 -15.969 1 98.25 309 CYS A O 1
ATOM 2308 N N . GLY A 1 310 ? 6.754 -33.031 -14.242 1 98 310 GLY A N 1
ATOM 2309 C CA . GLY A 1 310 ? 8.031 -33.719 -14.188 1 98 310 GLY A CA 1
ATOM 2310 C C . GLY A 1 310 ? 8.352 -34.5 -15.453 1 98 310 GLY A C 1
ATOM 2311 O O . GLY A 1 310 ? 9.484 -34.469 -15.945 1 98 310 GLY A O 1
ATOM 2312 N N . PHE A 1 311 ? 7.391 -35.219 -15.891 1 98 311 PHE A N 1
ATOM 2313 C CA . PHE A 1 311 ? 7.586 -35.969 -17.125 1 98 311 PHE A CA 1
ATOM 2314 C C . PHE A 1 311 ? 7.805 -35.031 -18.312 1 98 311 PHE A C 1
ATOM 2316 O O . PHE A 1 311 ? 8.602 -35.312 -19.203 1 98 311 PHE A O 1
ATOM 2323 N N . GLY A 1 312 ? 7.043 -33.969 -18.359 1 97.94 312 GLY A N 1
ATOM 2324 C CA . GLY A 1 312 ? 7.281 -32.969 -19.375 1 97.94 312 GLY A CA 1
ATOM 2325 C C . GLY A 1 312 ? 8.703 -32.438 -19.375 1 97.94 312 GLY A C 1
ATOM 2326 O O . GLY A 1 312 ? 9.297 -32.25 -20.438 1 97.94 312 GLY A O 1
ATOM 2327 N N . ALA A 1 313 ? 9.195 -32.188 -18.203 1 98.06 313 ALA A N 1
ATOM 2328 C CA . ALA A 1 313 ? 10.578 -31.75 -18.078 1 98.06 313 ALA A CA 1
ATOM 2329 C C . ALA A 1 313 ? 11.547 -32.844 -18.531 1 98.06 313 ALA A C 1
ATOM 2331 O O . ALA A 1 313 ? 12.547 -32.562 -19.203 1 98.06 313 ALA A O 1
ATOM 2332 N N . PHE A 1 314 ? 11.219 -34.062 -18.219 1 97.81 314 PHE A N 1
ATOM 2333 C CA . PHE A 1 314 ? 12.07 -35.188 -18.578 1 97.81 314 PHE A CA 1
ATOM 2334 C C . PHE A 1 314 ? 12.172 -35.312 -20.094 1 97.81 314 PHE A C 1
ATOM 2336 O O . PHE A 1 314 ? 13.266 -35.5 -20.641 1 97.81 314 PHE A O 1
ATOM 2343 N N . VAL A 1 315 ? 11.148 -35.188 -20.734 1 97.25 315 VAL A N 1
ATOM 2344 C CA . VAL A 1 315 ? 11.125 -35.312 -22.188 1 97.25 315 VAL A CA 1
ATOM 2345 C C . VAL A 1 315 ? 11.797 -34.125 -22.828 1 97.25 315 VAL A C 1
ATOM 2347 O O . VAL A 1 315 ? 12.234 -34.188 -23.984 1 97.25 315 VAL A O 1
ATOM 2350 N N . SER A 1 316 ? 11.867 -33.062 -22.141 1 97 316 SER A N 1
ATOM 2351 C CA . SER A 1 316 ? 12.531 -31.844 -22.609 1 97 316 SER A CA 1
ATOM 2352 C C . SER A 1 316 ? 14.008 -31.844 -22.25 1 97 316 SER A C 1
ATOM 2354 O O . SER A 1 316 ? 14.648 -30.797 -22.203 1 97 316 SER A O 1
ATOM 2356 N N . LYS A 1 317 ? 14.516 -32.969 -21.781 1 96.38 317 LYS A N 1
ATOM 2357 C CA . LYS A 1 317 ? 15.938 -33.25 -21.609 1 96.38 317 LYS A CA 1
ATOM 2358 C C . LYS A 1 317 ? 16.469 -32.656 -20.312 1 96.38 317 LYS A C 1
ATOM 2360 O O . LYS A 1 317 ? 17.641 -32.312 -20.219 1 96.38 317 LYS A O 1
ATOM 2365 N N . PHE A 1 318 ? 15.617 -32.5 -19.375 1 97.06 318 PHE A N 1
ATOM 2366 C CA . PHE A 1 318 ? 16.094 -32.188 -18.031 1 97.06 318 PHE A CA 1
ATOM 2367 C C . PHE A 1 318 ? 16.531 -33.438 -17.312 1 97.06 318 PHE A C 1
ATOM 2369 O O . PHE A 1 318 ? 16.062 -34.531 -17.609 1 97.06 318 PHE A O 1
ATOM 2376 N N . ARG A 1 319 ? 17.594 -33.312 -16.422 1 96.06 319 ARG A N 1
ATOM 2377 C CA . ARG A 1 319 ? 18 -34.406 -15.57 1 96.06 319 ARG A CA 1
ATOM 2378 C C . ARG A 1 319 ? 16.844 -34.875 -14.672 1 96.06 319 ARG A C 1
ATOM 2380 O O . ARG A 1 319 ? 15.945 -34.094 -14.367 1 96.06 319 ARG A O 1
ATOM 2387 N N . PRO A 1 320 ? 16.75 -36.031 -14.281 1 96.94 320 PRO A N 1
ATOM 2388 C CA . PRO A 1 320 ? 15.664 -36.562 -13.453 1 96.94 320 PRO A CA 1
ATOM 2389 C C . PRO A 1 320 ? 15.422 -35.719 -12.203 1 96.94 320 PRO A C 1
ATOM 2391 O O . PRO A 1 320 ? 14.273 -35.438 -11.852 1 96.94 320 PRO A O 1
ATOM 2394 N N . ILE A 1 321 ? 16.453 -35.344 -11.57 1 97 321 ILE A N 1
ATOM 2395 C CA . ILE A 1 321 ? 16.312 -34.531 -10.367 1 97 321 ILE A CA 1
ATOM 2396 C C . ILE A 1 321 ? 15.711 -33.156 -10.719 1 97 321 ILE A C 1
ATOM 2398 O O . ILE A 1 321 ? 14.891 -32.625 -9.977 1 97 321 ILE A O 1
ATOM 2402 N N . GLU A 1 322 ? 16.172 -32.594 -11.789 1 97.62 322 GLU A N 1
ATOM 2403 C CA . GLU A 1 322 ? 15.609 -31.344 -12.266 1 97.62 322 GLU A CA 1
ATOM 2404 C C . GLU A 1 322 ? 14.133 -31.484 -12.625 1 97.62 322 GLU A C 1
ATOM 2406 O O . GLU A 1 322 ? 13.336 -30.578 -12.391 1 97.62 322 GLU A O 1
ATOM 2411 N N . SER A 1 323 ? 13.852 -32.625 -13.219 1 97.94 323 SER A N 1
ATOM 2412 C CA . SER A 1 323 ? 12.469 -32.938 -13.57 1 97.94 323 SER A CA 1
ATOM 2413 C C . SER A 1 323 ? 11.578 -33 -12.328 1 97.94 323 SER A C 1
ATOM 2415 O O . SER A 1 323 ? 10.445 -32.5 -12.344 1 97.94 323 SER A O 1
ATOM 2417 N N . LEU A 1 324 ? 12.062 -33.594 -11.312 1 97.5 324 LEU A N 1
ATOM 2418 C CA . LEU A 1 324 ? 11.352 -33.625 -10.039 1 97.5 324 LEU A CA 1
ATOM 2419 C C . LEU A 1 324 ? 11.164 -32.219 -9.477 1 97.5 324 LEU A C 1
ATOM 2421 O O . LEU A 1 324 ? 10.094 -31.891 -8.961 1 97.5 324 LEU A O 1
ATOM 2425 N N . GLN A 1 325 ? 12.242 -31.406 -9.562 1 97.94 325 GLN A N 1
ATOM 2426 C CA . GLN A 1 325 ? 12.188 -30.031 -9.078 1 97.94 325 GLN A CA 1
ATOM 2427 C C . GLN A 1 325 ? 11.117 -29.234 -9.812 1 97.94 325 GLN A C 1
ATOM 2429 O O . GLN A 1 325 ? 10.359 -28.484 -9.195 1 97.94 325 GLN A O 1
ATOM 2434 N N . VAL A 1 326 ? 11.031 -29.406 -11.078 1 97.75 326 VAL A N 1
ATOM 2435 C CA . VAL A 1 326 ? 10.031 -28.734 -11.891 1 97.75 326 VAL A CA 1
ATOM 2436 C C . VAL A 1 326 ? 8.633 -29.188 -11.484 1 97.75 326 VAL A C 1
ATOM 2438 O O . VAL A 1 326 ? 7.734 -28.375 -11.289 1 97.75 326 VAL A O 1
ATOM 2441 N N . GLY A 1 327 ? 8.492 -30.484 -11.398 1 97.94 327 GLY A N 1
ATOM 2442 C CA . GLY A 1 327 ? 7.207 -31.031 -10.992 1 97.94 327 GLY A CA 1
ATOM 2443 C C . GLY A 1 327 ? 6.746 -30.531 -9.641 1 97.94 327 GLY A C 1
ATOM 2444 O O . GLY A 1 327 ? 5.594 -30.125 -9.477 1 97.94 327 GLY A O 1
ATOM 2445 N N . VAL A 1 328 ? 7.605 -30.516 -8.68 1 97.31 328 VAL A N 1
ATOM 2446 C CA . VAL A 1 328 ? 7.297 -30.062 -7.324 1 97.31 328 VAL A CA 1
ATOM 2447 C C . VAL A 1 328 ? 7 -28.562 -7.336 1 97.31 328 VAL A C 1
ATOM 2449 O O . VAL A 1 328 ? 6.113 -28.094 -6.617 1 97.31 328 VAL A O 1
ATOM 2452 N N . GLY A 1 329 ? 7.715 -27.844 -8.156 1 96.62 329 GLY A N 1
ATOM 2453 C CA . GLY A 1 329 ? 7.527 -26.406 -8.258 1 96.62 329 GLY A CA 1
ATOM 2454 C C . GLY A 1 329 ? 6.16 -26.031 -8.789 1 96.62 329 GLY A C 1
ATOM 2455 O O . GLY A 1 329 ? 5.676 -24.922 -8.531 1 96.62 329 GLY A O 1
ATOM 2456 N N . MET A 1 330 ? 5.477 -26.938 -9.391 1 96.75 330 MET A N 1
ATOM 2457 C CA . MET A 1 330 ? 4.207 -26.641 -10.055 1 96.75 330 MET A CA 1
ATOM 2458 C C . MET A 1 330 ? 3.031 -27.188 -9.242 1 96.75 330 MET A C 1
ATOM 2460 O O . MET A 1 330 ? 1.894 -27.172 -9.719 1 96.75 330 MET A O 1
ATOM 2464 N N . ILE A 1 331 ? 3.254 -27.531 -8.047 1 96.5 331 ILE A N 1
ATOM 2465 C CA . ILE A 1 331 ? 2.281 -28.219 -7.215 1 96.5 331 ILE A CA 1
ATOM 2466 C C . ILE A 1 331 ? 1.229 -27.234 -6.711 1 96.5 331 ILE A C 1
ATOM 2468 O O . ILE A 1 331 ? 0.029 -27.531 -6.766 1 96.5 331 ILE A O 1
ATOM 2472 N N . PRO A 1 332 ? 1.586 -26.047 -6.215 1 94.88 332 PRO A N 1
ATOM 2473 C CA . PRO A 1 332 ? 0.607 -25.219 -5.504 1 94.88 332 PRO A CA 1
ATOM 2474 C C . PRO A 1 332 ? -0.521 -24.734 -6.41 1 94.88 332 PRO A C 1
ATOM 2476 O O . PRO A 1 332 ? -0.283 -24.406 -7.574 1 94.88 332 PRO A O 1
ATOM 2479 N N . ARG A 1 333 ? -1.752 -24.781 -5.75 1 92.69 333 ARG A N 1
ATOM 2480 C CA . ARG A 1 333 ? -2.963 -24.234 -6.344 1 92.69 333 ARG A CA 1
ATOM 2481 C C . ARG A 1 333 ? -3.59 -23.188 -5.43 1 92.69 333 ARG A C 1
ATOM 2483 O O . ARG A 1 333 ? -3.592 -23.344 -4.207 1 92.69 333 ARG A O 1
ATOM 2490 N N . MET A 1 334 ? -4.094 -22.125 -6.043 1 87.94 334 MET A N 1
ATOM 2491 C CA . MET A 1 334 ? -4.715 -21.125 -5.188 1 87.94 334 MET A CA 1
ATOM 2492 C C . MET A 1 334 ? -5.859 -20.422 -5.91 1 87.94 334 MET A C 1
ATOM 2494 O O . MET A 1 334 ? -6.973 -20.938 -5.977 1 87.94 334 MET A O 1
ATOM 2498 N N . GLU A 1 335 ? -5.598 -19.266 -6.469 1 82.19 335 GLU A N 1
ATOM 2499 C CA . GLU A 1 335 ? -6.645 -18.359 -6.93 1 82.19 335 GLU A CA 1
ATOM 2500 C C . GLU A 1 335 ? -7.426 -18.969 -8.094 1 82.19 335 GLU A C 1
ATOM 2502 O O . GLU A 1 335 ? -8.656 -18.984 -8.078 1 82.19 335 GLU A O 1
ATOM 2507 N N . VAL A 1 336 ? -6.738 -19.438 -9.07 1 85.12 336 VAL A N 1
ATOM 2508 C CA . VAL A 1 336 ? -7.391 -19.922 -10.281 1 85.12 336 VAL A CA 1
ATOM 2509 C C . VAL A 1 336 ? -8.203 -21.172 -9.969 1 85.12 336 VAL A C 1
ATOM 2511 O O . VAL A 1 336 ? -9.312 -21.359 -10.484 1 85.12 336 VAL A O 1
ATOM 2514 N N . ALA A 1 337 ? -7.707 -21.969 -9.141 1 92.31 337 ALA A N 1
ATOM 2515 C CA . ALA A 1 337 ? -8.43 -23.172 -8.727 1 92.31 337 ALA A CA 1
ATOM 2516 C C . ALA A 1 337 ? -9.75 -22.812 -8.047 1 92.31 337 ALA A C 1
ATOM 2518 O O . ALA A 1 337 ? -10.789 -23.406 -8.328 1 92.31 337 ALA A O 1
ATOM 2519 N N . LEU A 1 338 ? -9.734 -21.844 -7.242 1 90.19 338 LEU A N 1
ATOM 2520 C CA . LEU A 1 338 ? -10.914 -21.438 -6.492 1 90.19 338 LEU A CA 1
ATOM 2521 C C . LEU A 1 338 ? -11.914 -20.703 -7.387 1 90.19 338 LEU A C 1
ATOM 2523 O O . LEU A 1 338 ? -13.125 -20.797 -7.184 1 90.19 338 LEU A O 1
ATOM 2527 N N . ILE A 1 339 ? -11.422 -20.031 -8.328 1 86.69 339 ILE A N 1
ATOM 2528 C CA . ILE A 1 339 ? -12.297 -19.391 -9.297 1 86.69 339 ILE A CA 1
ATOM 2529 C C . ILE A 1 339 ? -13.086 -20.453 -10.062 1 86.69 339 ILE A C 1
ATOM 2531 O O . ILE A 1 339 ? -14.305 -20.344 -10.219 1 86.69 339 ILE A O 1
ATOM 2535 N N . MET A 1 340 ? -12.445 -21.453 -10.484 1 91.81 340 MET A N 1
ATOM 2536 C CA . MET A 1 340 ? -13.109 -22.531 -11.219 1 91.81 340 MET A CA 1
ATOM 2537 C C . MET A 1 340 ? -14.125 -23.234 -10.336 1 91.81 340 MET A C 1
ATOM 2539 O O . MET A 1 340 ? -15.234 -23.547 -10.781 1 91.81 340 MET A O 1
ATOM 2543 N N . ALA A 1 341 ? -13.75 -23.453 -9.125 1 93.75 341 ALA A N 1
ATOM 2544 C CA . ALA A 1 341 ? -14.664 -24.094 -8.18 1 93.75 341 ALA A CA 1
ATOM 2545 C C . ALA A 1 341 ? -15.898 -23.234 -7.93 1 93.75 341 ALA A C 1
ATOM 2547 O O . ALA A 1 341 ? -17.016 -23.75 -7.82 1 93.75 341 ALA A O 1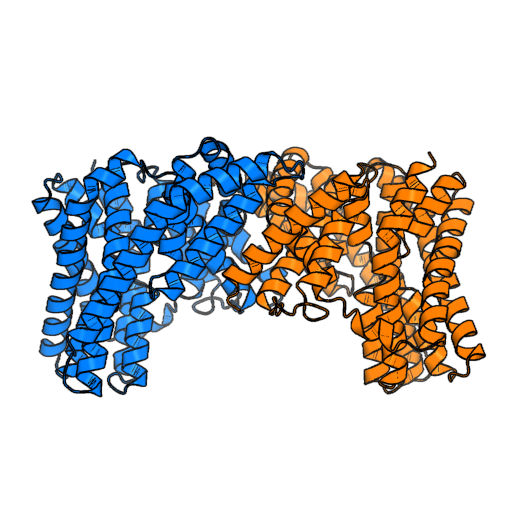
ATOM 2548 N N . ASN A 1 342 ? -15.703 -22.016 -7.855 1 91.25 342 ASN A N 1
ATOM 2549 C CA . ASN A 1 342 ? -16.812 -21.094 -7.629 1 91.25 342 ASN A CA 1
ATOM 2550 C C . ASN A 1 342 ? -17.75 -21.047 -8.836 1 91.25 342 ASN A C 1
ATOM 2552 O O . ASN A 1 342 ? -18.969 -20.922 -8.68 1 91.25 342 ASN A O 1
ATOM 2556 N N . VAL A 1 343 ? -17.156 -21.031 -9.969 1 89.94 343 VAL A N 1
ATOM 2557 C CA . VAL A 1 343 ? -17.969 -21.094 -11.18 1 89.94 343 VAL A CA 1
ATOM 2558 C C . VAL A 1 343 ? -18.828 -22.344 -11.172 1 89.94 343 VAL A C 1
ATOM 2560 O O . VAL A 1 343 ? -20.031 -22.297 -11.477 1 89.94 343 VAL A O 1
ATOM 2563 N N . ALA A 1 344 ? -18.266 -23.406 -10.805 1 93.5 344 ALA A N 1
ATOM 2564 C CA . ALA A 1 344 ? -19 -24.672 -10.727 1 93.5 344 ALA A CA 1
ATOM 2565 C C . ALA A 1 344 ? -20.125 -24.594 -9.703 1 93.5 344 ALA A C 1
ATOM 2567 O O . ALA A 1 344 ? -21.203 -25.141 -9.914 1 93.5 344 ALA A O 1
ATOM 2568 N N . LEU A 1 345 ? -19.875 -24 -8.633 1 92.88 345 LEU A N 1
ATOM 2569 C CA . LEU A 1 345 ? -20.875 -23.812 -7.59 1 92.88 345 LEU A CA 1
ATOM 2570 C C . LEU A 1 345 ? -22.016 -22.922 -8.078 1 92.88 345 LEU A C 1
ATOM 2572 O O . LEU A 1 345 ? -23.188 -23.25 -7.895 1 92.88 345 LEU A O 1
ATOM 2576 N N . ASN A 1 346 ? -21.672 -21.891 -8.719 1 91.56 346 ASN A N 1
ATOM 2577 C CA . ASN A 1 346 ? -22.656 -20.922 -9.195 1 91.56 346 ASN A CA 1
ATOM 2578 C C . ASN A 1 346 ? -23.484 -21.484 -10.344 1 91.56 346 ASN A C 1
ATOM 2580 O O . ASN A 1 346 ? -24.656 -21.125 -10.492 1 91.56 346 ASN A O 1
ATOM 2584 N N . GLU A 1 347 ? -22.875 -22.297 -11.086 1 90.19 347 GLU A N 1
ATOM 2585 C CA . GLU A 1 347 ? -23.562 -22.922 -12.211 1 90.19 347 GLU A CA 1
ATOM 2586 C C . GLU A 1 347 ? -24.406 -24.109 -11.75 1 90.19 347 GLU A C 1
ATOM 2588 O O . GLU A 1 347 ? -25.062 -24.766 -12.562 1 90.19 347 GLU A O 1
ATOM 2593 N N . GLY A 1 348 ? -24.281 -24.406 -10.453 1 91.25 348 GLY A N 1
ATOM 2594 C CA . GLY A 1 348 ? -25.094 -25.469 -9.883 1 91.25 348 GLY A CA 1
ATOM 2595 C C . GLY A 1 348 ? -24.484 -26.844 -10.055 1 91.25 348 GLY A C 1
ATOM 2596 O O . GLY A 1 348 ? -25.125 -27.859 -9.781 1 91.25 348 GLY A O 1
ATOM 2597 N N . VAL A 1 349 ? -23.312 -26.875 -10.453 1 93.81 349 VAL A N 1
ATOM 2598 C CA . VAL A 1 349 ? -22.625 -28.156 -10.648 1 93.81 349 VAL A CA 1
ATOM 2599 C C . VAL A 1 349 ? -22.141 -28.703 -9.305 1 93.81 349 VAL A C 1
ATOM 2601 O O . VAL A 1 349 ? -22.25 -29.891 -9.039 1 93.81 349 VAL A O 1
ATOM 2604 N N . PHE A 1 350 ? -21.562 -27.844 -8.531 1 95.25 350 PHE A N 1
ATOM 2605 C CA . PHE A 1 350 ? -21.125 -28.203 -7.188 1 95.25 350 PHE A CA 1
ATOM 2606 C C . PHE A 1 350 ? -22.156 -27.797 -6.148 1 95.25 350 PHE A C 1
ATOM 2608 O O . PHE A 1 350 ? -22.844 -26.797 -6.305 1 95.25 350 PHE A O 1
ATOM 2615 N N . ASP A 1 351 ? -22.281 -28.625 -5.148 1 93.25 351 ASP A N 1
ATOM 2616 C CA . ASP A 1 351 ? -22.938 -28.203 -3.91 1 93.25 351 ASP A CA 1
ATOM 2617 C C . ASP A 1 351 ? -21.891 -27.812 -2.859 1 93.25 351 ASP A C 1
ATOM 2619 O O . ASP A 1 351 ? -20.688 -27.812 -3.133 1 93.25 351 ASP A O 1
ATOM 2623 N N . SER A 1 352 ? -22.297 -27.438 -1.657 1 89.12 352 SER A N 1
ATOM 2624 C CA . SER A 1 352 ? -21.391 -27 -0.605 1 89.12 352 SER A CA 1
ATOM 2625 C C . SER A 1 352 ? -20.406 -28.094 -0.219 1 89.12 352 SER A C 1
ATOM 2627 O O . SER A 1 352 ? -19.25 -27.828 0.079 1 89.12 352 SER A O 1
ATOM 2629 N N . GLY A 1 353 ? -20.906 -29.203 -0.207 1 89.62 353 GLY A N 1
ATOM 2630 C CA . GLY A 1 353 ? -20.062 -30.328 0.114 1 89.62 353 GLY A CA 1
ATOM 2631 C C . GLY A 1 353 ? -18.984 -30.578 -0.923 1 89.62 353 GLY A C 1
ATOM 2632 O O . GLY A 1 353 ? -17.812 -30.766 -0.577 1 89.62 353 GLY A O 1
ATOM 2633 N N . THR A 1 354 ? -19.375 -30.578 -2.162 1 93.19 354 THR A N 1
ATOM 2634 C CA . THR A 1 354 ? -18.422 -30.797 -3.244 1 93.19 354 THR A CA 1
ATOM 2635 C C . THR A 1 354 ? -17.438 -29.625 -3.352 1 93.19 354 THR A C 1
ATOM 2637 O O . THR A 1 354 ? -16.281 -29.812 -3.701 1 93.19 354 THR A O 1
ATOM 2640 N N . PHE A 1 355 ? -17.953 -28.469 -3.018 1 93 355 PHE A N 1
ATOM 2641 C CA . PHE A 1 355 ? -17.141 -27.266 -3.064 1 93 355 PHE A CA 1
ATOM 2642 C C . PHE A 1 355 ? -15.992 -27.344 -2.061 1 93 355 PHE A C 1
ATOM 2644 O O . PHE A 1 355 ? -14.906 -26.812 -2.295 1 93 355 PHE A O 1
ATOM 2651 N N . SER A 1 356 ? -16.109 -28.016 -1.008 1 92.81 356 SER A N 1
ATOM 2652 C CA . SER A 1 356 ? -15.109 -28.125 0.048 1 92.81 356 SER A CA 1
ATOM 2653 C C . SER A 1 356 ? -13.906 -28.938 -0.407 1 92.81 356 SER A C 1
ATOM 2655 O O . SER A 1 356 ? -12.828 -28.844 0.178 1 92.81 356 SER A O 1
ATOM 2657 N N . ILE A 1 357 ? -14.039 -29.734 -1.441 1 95.25 357 ILE A N 1
ATOM 2658 C CA . ILE A 1 357 ? -12.992 -30.625 -1.917 1 95.25 357 ILE A CA 1
ATOM 2659 C C . ILE A 1 357 ? -11.859 -29.812 -2.531 1 95.25 357 ILE A C 1
ATOM 2661 O O . ILE A 1 357 ? -10.711 -29.906 -2.092 1 95.25 357 ILE A O 1
ATOM 2665 N N . PRO A 1 358 ? -12.195 -28.938 -3.504 1 95.69 358 PRO A N 1
ATOM 2666 C CA . PRO A 1 358 ? -11.133 -28.078 -4.031 1 95.69 358 PRO A CA 1
ATOM 2667 C C . PRO A 1 358 ? -10.516 -27.172 -2.965 1 95.69 358 PRO A C 1
ATOM 2669 O O . PRO A 1 358 ? -9.312 -26.891 -3.006 1 95.69 358 PRO A O 1
ATOM 2672 N N . VAL A 1 359 ? -11.266 -26.719 -2.041 1 93.62 359 VAL A N 1
ATOM 2673 C CA . VAL A 1 359 ? -10.773 -25.844 -0.984 1 93.62 359 VAL A CA 1
ATOM 2674 C C . VAL A 1 359 ? -9.734 -26.578 -0.143 1 93.62 359 VAL A C 1
ATOM 2676 O O . VAL A 1 359 ? -8.672 -26.047 0.16 1 93.62 359 VAL A O 1
ATOM 2679 N N . THR A 1 360 ? -10.023 -27.75 0.201 1 94.56 360 THR A N 1
ATOM 2680 C CA . THR A 1 360 ? -9.102 -28.578 0.962 1 94.56 360 THR A CA 1
ATOM 2681 C C . THR A 1 360 ? -7.828 -28.844 0.167 1 94.56 360 THR A C 1
ATOM 2683 O O . THR A 1 360 ? -6.727 -28.781 0.713 1 94.56 360 THR A O 1
ATOM 2686 N N . MET A 1 361 ? -7.98 -29.156 -1.055 1 95.75 361 MET A N 1
ATOM 2687 C CA . MET A 1 361 ? -6.844 -29.422 -1.932 1 95.75 361 MET A CA 1
ATOM 2688 C C . MET A 1 361 ? -5.926 -28.219 -2.016 1 95.75 361 MET A C 1
ATOM 2690 O O . MET A 1 361 ? -4.703 -28.344 -1.945 1 95.75 361 MET A O 1
ATOM 2694 N N . VAL A 1 362 ? -6.477 -27.016 -2.145 1 94.69 362 VAL A N 1
ATOM 2695 C CA . VAL A 1 362 ? -5.715 -25.766 -2.209 1 94.69 362 VAL A CA 1
ATOM 2696 C C . VAL A 1 362 ? -4.902 -25.594 -0.928 1 94.69 362 VAL A C 1
ATOM 2698 O O . VAL A 1 362 ? -3.719 -25.266 -0.978 1 94.69 362 VAL A O 1
ATOM 2701 N N . LEU A 1 363 ? -5.504 -25.875 0.156 1 93.31 363 LEU A N 1
ATOM 2702 C CA . LEU A 1 363 ? -4.848 -25.75 1.453 1 93.31 363 LEU A CA 1
ATOM 2703 C C . LEU A 1 363 ? -3.693 -26.734 1.578 1 93.31 363 LEU A C 1
ATOM 2705 O O . LEU A 1 363 ? -2.588 -26.359 1.974 1 93.31 363 LEU A O 1
ATOM 2709 N N . VAL A 1 364 ? -3.902 -27.922 1.24 1 94.94 364 VAL A N 1
ATOM 2710 C CA . VAL A 1 364 ? -2.912 -28.984 1.393 1 94.94 364 VAL A CA 1
ATOM 2711 C C . VAL A 1 364 ? -1.722 -28.719 0.474 1 94.94 364 VAL A C 1
ATOM 2713 O O . VAL A 1 364 ? -0.568 -28.812 0.901 1 94.94 364 VAL A O 1
ATOM 2716 N N . THR A 1 365 ? -1.963 -28.406 -0.726 1 95.56 365 THR A N 1
ATOM 2717 C CA . THR A 1 365 ? -0.882 -28.172 -1.679 1 95.56 365 THR A CA 1
ATOM 2718 C C . THR A 1 365 ? -0.058 -26.953 -1.281 1 95.56 365 THR A C 1
ATOM 2720 O O . THR A 1 365 ? 1.154 -26.922 -1.499 1 95.56 365 THR A O 1
ATOM 2723 N N . THR A 1 366 ? -0.704 -25.984 -0.717 1 91.69 366 THR A N 1
ATOM 2724 C CA . THR A 1 366 ? -0.022 -24.781 -0.271 1 91.69 366 THR A CA 1
ATOM 2725 C C . THR A 1 366 ? 0.922 -25.078 0.888 1 91.69 366 THR A C 1
ATOM 2727 O O . THR A 1 366 ? 2.055 -24.594 0.917 1 91.69 366 THR A O 1
ATOM 2730 N N . ILE A 1 367 ? 0.516 -25.906 1.778 1 91.69 367 ILE A N 1
ATOM 2731 C CA . ILE A 1 367 ? 1.272 -26.203 2.99 1 91.69 367 ILE A CA 1
ATOM 2732 C C . ILE A 1 367 ? 2.432 -27.141 2.662 1 91.69 367 ILE A C 1
ATOM 2734 O O . ILE A 1 367 ? 3.541 -26.969 3.176 1 91.69 367 ILE A O 1
ATOM 2738 N N . VAL A 1 368 ? 2.293 -28.047 1.788 1 94.38 368 VAL A N 1
ATOM 2739 C CA . VAL A 1 368 ? 3.271 -29.109 1.571 1 94.38 368 VAL A CA 1
ATOM 2740 C C . VAL A 1 368 ? 4.379 -28.609 0.644 1 94.38 368 VAL A C 1
ATOM 2742 O O . VAL A 1 368 ? 5.508 -29.094 0.703 1 94.38 368 VAL A O 1
ATOM 2745 N N . THR A 1 369 ? 4.098 -27.688 -0.151 1 94.38 369 THR A N 1
ATOM 2746 C CA . THR A 1 369 ? 4.984 -27.281 -1.236 1 94.38 369 THR A CA 1
ATOM 2747 C C . THR A 1 369 ? 6.324 -26.797 -0.689 1 94.38 369 THR A C 1
ATOM 2749 O O . THR A 1 369 ? 7.383 -27.188 -1.179 1 94.38 369 THR A O 1
ATOM 2752 N N . PRO A 1 370 ? 6.336 -25.922 0.298 1 93.75 370 PRO A N 1
ATOM 2753 C CA . PRO A 1 370 ? 7.637 -25.469 0.792 1 93.75 370 PRO A CA 1
ATOM 2754 C C . PRO A 1 370 ? 8.523 -26.625 1.262 1 93.75 370 PRO A C 1
ATOM 2756 O O . PRO A 1 370 ? 9.734 -26.609 1.028 1 93.75 370 PRO A O 1
ATOM 2759 N N . PHE A 1 371 ? 8 -27.625 1.833 1 94 371 PHE A N 1
ATOM 2760 C CA . PHE A 1 371 ? 8.75 -28.781 2.303 1 94 371 PHE A CA 1
ATOM 2761 C C . PHE A 1 371 ? 9.289 -29.594 1.129 1 94 371 PHE A C 1
ATOM 2763 O O . PHE A 1 371 ? 10.469 -29.953 1.11 1 94 371 PHE A O 1
ATOM 2770 N N . LEU A 1 372 ? 8.469 -29.781 0.22 1 95.62 372 LEU A N 1
ATOM 2771 C CA . LEU A 1 372 ? 8.836 -30.609 -0.92 1 95.62 372 LEU A CA 1
ATOM 2772 C C . LEU A 1 372 ? 9.859 -29.906 -1.803 1 95.62 372 LEU A C 1
ATOM 2774 O O . LEU A 1 372 ? 10.75 -30.547 -2.361 1 95.62 372 LEU A O 1
ATOM 2778 N N . LEU A 1 373 ? 9.648 -28.641 -1.948 1 95 373 LEU A N 1
ATOM 2779 C CA . LEU A 1 373 ? 10.586 -27.875 -2.771 1 95 373 LEU A CA 1
ATOM 2780 C C . LEU A 1 373 ? 11.977 -27.875 -2.152 1 95 373 LEU A C 1
ATOM 2782 O O . LEU A 1 373 ? 12.969 -28.062 -2.854 1 95 373 LEU A O 1
ATOM 2786 N N . LYS A 1 374 ? 12.039 -27.594 -0.88 1 93.75 374 LYS A N 1
ATOM 2787 C CA . LYS A 1 374 ? 13.32 -27.641 -0.18 1 93.75 374 LYS A CA 1
ATOM 2788 C C . LYS A 1 374 ? 13.969 -29.016 -0.312 1 93.75 374 LYS A C 1
ATOM 2790 O O . LYS A 1 374 ? 15.172 -29.125 -0.584 1 93.75 374 LYS A O 1
ATOM 2795 N N . TRP A 1 375 ? 13.195 -29.984 -0.141 1 94.38 375 TRP A N 1
ATOM 2796 C CA . TRP A 1 375 ? 13.672 -31.359 -0.253 1 94.38 375 TRP A CA 1
ATOM 2797 C C . TRP A 1 375 ? 14.188 -31.656 -1.662 1 94.38 375 TRP A C 1
ATOM 2799 O O . TRP A 1 375 ? 15.266 -32.219 -1.835 1 94.38 375 TRP A O 1
ATOM 2809 N N . ALA A 1 376 ? 13.492 -31.266 -2.641 1 95.62 376 ALA A N 1
ATOM 2810 C CA . ALA A 1 376 ? 13.836 -31.547 -4.031 1 95.62 376 ALA A CA 1
ATOM 2811 C C . ALA A 1 376 ? 15.133 -30.844 -4.422 1 95.62 376 ALA A C 1
ATOM 2813 O O . ALA A 1 376 ? 15.945 -31.391 -5.172 1 95.62 376 ALA A O 1
ATOM 2814 N N . PHE A 1 377 ? 15.359 -29.656 -3.941 1 94.38 377 PHE A N 1
ATOM 2815 C CA . PHE A 1 377 ? 16.531 -28.891 -4.328 1 94.38 377 PHE A CA 1
ATOM 2816 C C . PHE A 1 377 ? 17.734 -29.25 -3.455 1 94.38 377 PHE A C 1
ATOM 2818 O O . PHE A 1 377 ? 18.875 -28.906 -3.783 1 94.38 377 PHE A O 1
ATOM 2825 N N . SER A 1 378 ? 17.484 -29.875 -2.33 1 90.88 378 SER A N 1
ATOM 2826 C CA . SER A 1 378 ? 18.578 -30.328 -1.479 1 90.88 378 SER A CA 1
ATOM 2827 C C . SER A 1 378 ? 19.219 -31.594 -2.025 1 90.88 378 SER A C 1
ATOM 2829 O O . SER A 1 378 ? 20.344 -31.953 -1.644 1 90.88 378 SER A O 1
ATOM 2831 N N . ARG A 1 379 ? 18.609 -32.281 -2.803 1 83.12 379 ARG A N 1
ATOM 2832 C CA . ARG A 1 379 ? 19.125 -33.5 -3.383 1 83.12 379 ARG A CA 1
ATOM 2833 C C . ARG A 1 379 ? 20.203 -33.219 -4.422 1 83.12 379 ARG A C 1
ATOM 2835 O O . ARG A 1 379 ? 20.906 -34.125 -4.875 1 83.12 379 ARG A O 1
ATOM 2842 N N . GLU A 1 380 ? 20.594 -31.984 -4.668 1 69.31 380 GLU A N 1
ATOM 2843 C CA . GLU A 1 380 ? 21.688 -31.656 -5.59 1 69.31 380 GLU A CA 1
ATOM 2844 C C . GLU A 1 380 ? 23.031 -31.672 -4.875 1 69.31 380 GLU A C 1
ATOM 2846 O O . GLU A 1 380 ? 23.141 -31.234 -3.73 1 69.31 380 GLU A O 1
ATOM 2851 N N . MET B 1 1 ? -12.805 2.43 -12.883 1 70.62 1 MET B N 1
ATOM 2852 C CA . MET B 1 1 ? -11.469 2.125 -13.383 1 70.62 1 MET B CA 1
ATOM 2853 C C . MET B 1 1 ? -10.773 1.102 -12.484 1 70.62 1 MET B C 1
ATOM 2855 O O . MET B 1 1 ? -11.016 1.062 -11.281 1 70.62 1 MET B O 1
ATOM 2859 N N . ASP B 1 2 ? -9.984 0.231 -13.117 1 87.31 2 ASP B N 1
ATOM 2860 C CA . ASP B 1 2 ? -9.195 -0.77 -12.406 1 87.31 2 ASP B CA 1
ATOM 2861 C C . ASP B 1 2 ? -8.172 -0.109 -11.484 1 87.31 2 ASP B C 1
ATOM 2863 O O . ASP B 1 2 ? -7.57 0.907 -11.844 1 87.31 2 ASP B O 1
ATOM 2867 N N . VAL B 1 3 ? -8.039 -0.596 -10.336 1 90.81 3 VAL B N 1
ATOM 2868 C CA . VAL B 1 3 ? -7.219 -0.009 -9.281 1 90.81 3 VAL B CA 1
ATOM 2869 C C . VAL B 1 3 ? -5.766 0.085 -9.758 1 90.81 3 VAL B C 1
ATOM 2871 O O . VAL B 1 3 ? -5.07 1.057 -9.453 1 90.81 3 VAL B O 1
ATOM 2874 N N . PHE B 1 4 ? -5.293 -0.906 -10.5 1 94 4 PHE B N 1
ATOM 2875 C CA . PHE B 1 4 ? -3.914 -0.909 -10.969 1 94 4 PHE B CA 1
ATOM 2876 C C . PHE B 1 4 ? -3.676 0.227 -11.953 1 94 4 PHE B C 1
ATOM 2878 O O . PHE B 1 4 ? -2.672 0.938 -11.867 1 94 4 PHE B O 1
ATOM 2885 N N . LEU B 1 5 ? -4.578 0.376 -12.852 1 94.31 5 LEU B N 1
ATOM 2886 C CA . LEU B 1 5 ? -4.461 1.455 -13.82 1 94.31 5 LEU B CA 1
ATOM 2887 C C . LEU B 1 5 ? -4.559 2.816 -13.141 1 94.31 5 LEU B C 1
ATOM 2889 O O . LEU B 1 5 ? -3.84 3.75 -13.5 1 94.31 5 LEU B O 1
ATOM 2893 N N . GLU B 1 6 ? -5.477 2.887 -12.273 1 94.56 6 GLU B N 1
ATOM 2894 C CA . GLU B 1 6 ? -5.652 4.125 -11.523 1 94.56 6 GLU B CA 1
ATOM 2895 C C . GLU B 1 6 ? -4.371 4.516 -10.789 1 94.56 6 GLU B C 1
ATOM 2897 O O . GLU B 1 6 ? -3.955 5.676 -10.836 1 94.56 6 GLU B O 1
ATOM 2902 N N . LEU B 1 7 ? -3.76 3.611 -10.102 1 95.81 7 LEU B N 1
ATOM 2903 C CA . LEU B 1 7 ? -2.527 3.857 -9.359 1 95.81 7 LEU B CA 1
ATOM 2904 C C . LEU B 1 7 ? -1.394 4.242 -10.305 1 95.81 7 LEU B C 1
ATOM 2906 O O . LEU B 1 7 ? -0.594 5.129 -9.992 1 95.81 7 LEU B O 1
ATOM 2910 N N . ALA B 1 8 ? -1.309 3.553 -11.422 1 96.81 8 ALA B N 1
ATOM 2911 C CA . ALA B 1 8 ? -0.283 3.875 -12.406 1 96.81 8 ALA B CA 1
ATOM 2912 C C . ALA B 1 8 ? -0.432 5.312 -12.898 1 96.81 8 ALA B C 1
ATOM 2914 O O . ALA B 1 8 ? 0.554 6.047 -13 1 96.81 8 ALA B O 1
ATOM 2915 N N . LEU B 1 9 ? -1.615 5.656 -13.211 1 96.38 9 LEU B N 1
ATOM 2916 C CA . LEU B 1 9 ? -1.896 7.004 -13.695 1 96.38 9 LEU B CA 1
ATOM 2917 C C . LEU B 1 9 ? -1.544 8.047 -12.641 1 96.38 9 LEU B C 1
ATOM 2919 O O . LEU B 1 9 ? -0.977 9.094 -12.961 1 96.38 9 LEU B O 1
ATOM 2923 N N . ILE B 1 10 ? -1.869 7.801 -11.461 1 97.12 10 ILE B N 1
ATOM 2924 C CA . ILE B 1 10 ? -1.586 8.711 -10.352 1 97.12 10 ILE B CA 1
ATOM 2925 C C . ILE B 1 10 ? -0.079 8.922 -10.234 1 97.12 10 ILE B C 1
ATOM 2927 O O . ILE B 1 10 ? 0.383 10.055 -10.07 1 97.12 10 ILE B O 1
ATOM 2931 N N . LEU B 1 11 ? 0.672 7.871 -10.32 1 97.62 11 LEU B N 1
ATOM 2932 C CA . LEU B 1 11 ? 2.123 7.961 -10.195 1 97.62 11 LEU B CA 1
ATOM 2933 C C . LEU B 1 11 ? 2.727 8.75 -11.352 1 97.62 11 LEU B C 1
ATOM 2935 O O . LEU B 1 11 ? 3.605 9.586 -11.141 1 97.62 11 LEU B O 1
ATOM 2939 N N . ILE B 1 12 ? 2.25 8.469 -12.516 1 97.5 12 ILE B N 1
ATOM 2940 C CA . ILE B 1 12 ? 2.756 9.156 -13.695 1 97.5 12 ILE B CA 1
ATOM 2941 C C . ILE B 1 12 ? 2.438 10.648 -13.602 1 97.5 12 ILE B C 1
ATOM 2943 O O . ILE B 1 12 ? 3.303 11.492 -13.844 1 97.5 12 ILE B O 1
ATOM 2947 N N . VAL B 1 13 ? 1.252 10.961 -13.227 1 97.38 13 VAL B N 1
ATOM 2948 C CA . VAL B 1 13 ? 0.813 12.344 -13.094 1 97.38 13 VAL B CA 1
ATOM 2949 C C . VAL B 1 13 ? 1.616 13.031 -11.992 1 97.38 13 VAL B C 1
ATOM 2951 O O . VAL B 1 13 ? 2.016 14.195 -12.141 1 97.38 13 VAL B O 1
ATOM 2954 N N . ALA B 1 14 ? 1.799 12.352 -10.922 1 97.19 14 ALA B N 1
ATOM 2955 C CA . ALA B 1 14 ? 2.559 12.914 -9.805 1 97.19 14 ALA B CA 1
ATOM 2956 C C . ALA B 1 14 ? 3.947 13.352 -10.258 1 97.19 14 ALA B C 1
ATOM 2958 O O . ALA B 1 14 ? 4.387 14.461 -9.945 1 97.19 14 ALA B O 1
ATOM 2959 N N . LYS B 1 15 ? 4.637 12.484 -10.984 1 97.62 15 LYS B N 1
ATOM 2960 C CA . LYS B 1 15 ? 6.016 12.766 -11.367 1 97.62 15 LYS B CA 1
ATOM 2961 C C . LYS B 1 15 ? 6.07 13.789 -12.5 1 97.62 15 LYS B C 1
ATOM 2963 O O . LYS B 1 15 ? 6.938 14.664 -12.508 1 97.62 15 LYS B O 1
ATOM 2968 N N . LEU B 1 16 ? 5.191 13.711 -13.43 1 97.56 16 LEU B N 1
ATOM 2969 C CA . LEU B 1 16 ? 5.195 14.625 -14.562 1 97.56 16 LEU B CA 1
ATOM 2970 C C . LEU B 1 16 ? 4.836 16.047 -14.125 1 97.56 16 LEU B C 1
ATOM 2972 O O . LEU B 1 16 ? 5.543 17 -14.453 1 97.56 16 LEU B O 1
ATOM 2976 N N . PHE B 1 17 ? 3.787 16.203 -13.406 1 97.56 17 PHE B N 1
ATOM 2977 C CA . PHE B 1 17 ? 3.35 17.531 -12.984 1 97.56 17 PHE B CA 1
ATOM 2978 C C . PHE B 1 17 ? 4.254 18.062 -11.883 1 97.56 17 PHE B C 1
ATOM 2980 O O . PHE B 1 17 ? 4.445 19.281 -11.773 1 97.56 17 PHE B O 1
ATOM 2987 N N . GLY B 1 18 ? 4.707 17.141 -11.008 1 96.19 18 GLY B N 1
ATOM 2988 C CA . GLY B 1 18 ? 5.715 17.578 -10.062 1 96.19 18 GLY B CA 1
ATOM 2989 C C . GLY B 1 18 ? 6.941 18.172 -10.727 1 96.19 18 GLY B C 1
ATOM 2990 O O . GLY B 1 18 ? 7.438 19.219 -10.305 1 96.19 18 GLY B O 1
ATOM 2991 N N . TYR B 1 19 ? 7.371 17.516 -11.75 1 96.88 19 TYR B N 1
ATOM 2992 C CA . TYR B 1 19 ? 8.539 17.969 -12.5 1 96.88 19 TYR B CA 1
ATOM 2993 C C . TYR B 1 19 ? 8.266 19.312 -13.164 1 96.88 19 TYR B C 1
ATOM 2995 O O . TYR B 1 19 ? 9.117 20.203 -13.133 1 96.88 19 TYR B O 1
ATOM 3003 N N . LEU B 1 20 ? 7.145 19.469 -13.758 1 96.88 20 LEU B N 1
ATOM 3004 C CA . LEU B 1 20 ? 6.77 20.719 -14.422 1 96.88 20 LEU B CA 1
ATOM 3005 C C . LEU B 1 20 ? 6.746 21.875 -13.422 1 96.88 20 LEU B C 1
ATOM 3007 O O . LEU B 1 20 ? 7.172 22.984 -13.75 1 96.88 20 LEU B O 1
ATOM 3011 N N . ALA B 1 21 ? 6.246 21.641 -12.281 1 95.31 21 ALA B N 1
ATOM 3012 C CA . ALA B 1 21 ? 6.211 22.672 -11.25 1 95.31 21 ALA B CA 1
ATOM 3013 C C . ALA B 1 21 ? 7.617 23.094 -10.844 1 95.31 21 ALA B C 1
ATOM 3015 O O . ALA B 1 21 ? 7.898 24.297 -10.703 1 95.31 21 ALA B O 1
ATOM 3016 N N . VAL B 1 22 ? 8.453 22.156 -10.656 1 93.94 22 VAL B N 1
ATOM 3017 C CA . VAL B 1 22 ? 9.828 22.453 -10.258 1 93.94 22 VAL B CA 1
ATOM 3018 C C . VAL B 1 22 ? 10.523 23.25 -11.352 1 93.94 22 VAL B C 1
ATOM 3020 O O . VAL B 1 22 ? 11.281 24.188 -11.062 1 93.94 22 VAL B O 1
ATOM 3023 N N . ARG B 1 23 ? 10.281 22.906 -12.555 1 94.38 23 ARG B N 1
ATOM 3024 C CA . ARG B 1 23 ? 10.867 23.625 -13.68 1 94.38 23 ARG B CA 1
ATOM 3025 C C . ARG B 1 23 ? 10.391 25.078 -13.703 1 94.38 23 ARG B C 1
ATOM 3027 O O . ARG B 1 23 ? 11.125 25.969 -14.133 1 94.38 23 ARG B O 1
ATOM 3034 N N . LEU B 1 24 ? 9.266 25.281 -13.203 1 94.25 24 LEU B N 1
ATOM 3035 C CA . LEU B 1 24 ? 8.695 26.625 -13.172 1 94.25 24 LEU B CA 1
ATOM 3036 C C . LEU B 1 24 ? 9.078 27.344 -11.883 1 94.25 24 LEU B C 1
ATOM 3038 O O . LEU B 1 24 ? 8.648 28.484 -11.656 1 94.25 24 LEU B O 1
ATOM 3042 N N . GLY B 1 25 ? 9.758 26.641 -11.039 1 91 25 GLY B N 1
ATOM 3043 C CA . GLY B 1 25 ? 10.273 27.266 -9.828 1 91 25 GLY B CA 1
ATOM 3044 C C . GLY B 1 25 ? 9.383 27.047 -8.617 1 91 25 GLY B C 1
ATOM 3045 O O . GLY B 1 25 ? 9.547 27.719 -7.594 1 91 25 GLY B O 1
ATOM 3046 N N . PHE B 1 26 ? 8.508 26.156 -8.703 1 91.94 26 PHE B N 1
ATOM 3047 C CA . PHE B 1 26 ? 7.598 25.875 -7.605 1 91.94 26 PHE B CA 1
ATOM 3048 C C . PHE B 1 26 ? 7.891 24.516 -6.996 1 91.94 26 PHE B C 1
ATOM 3050 O O . PHE B 1 26 ? 8.617 23.703 -7.586 1 91.94 26 PHE B O 1
ATOM 3057 N N . PRO B 1 27 ? 7.43 24.297 -5.781 1 91.44 27 PRO B N 1
ATOM 3058 C CA . PRO B 1 27 ? 7.602 22.969 -5.188 1 91.44 27 PRO B CA 1
ATOM 3059 C C . PRO B 1 27 ? 6.855 21.891 -5.961 1 91.44 27 PRO B C 1
ATOM 3061 O O . PRO B 1 27 ? 5.762 22.125 -6.473 1 91.44 27 PRO B O 1
ATOM 3064 N N . ALA B 1 28 ? 7.402 20.734 -5.996 1 94.69 28 ALA B N 1
ATOM 3065 C CA . ALA B 1 28 ? 6.809 19.594 -6.695 1 94.69 28 ALA B CA 1
ATOM 3066 C C . ALA B 1 28 ? 5.41 19.297 -6.168 1 94.69 28 ALA B C 1
ATOM 3068 O O . ALA B 1 28 ? 4.527 18.875 -6.926 1 94.69 28 ALA B O 1
ATOM 3069 N N . ALA B 1 29 ? 5.23 19.484 -4.902 1 92.94 29 ALA B N 1
ATOM 3070 C CA . ALA B 1 29 ? 3.947 19.203 -4.262 1 92.94 29 ALA B CA 1
ATOM 3071 C C . ALA B 1 29 ? 2.82 19.984 -4.922 1 92.94 29 ALA B C 1
ATOM 3073 O O . ALA B 1 29 ? 1.695 19.5 -5.035 1 92.94 29 ALA B O 1
ATOM 3074 N N . LEU B 1 30 ? 3.088 21.141 -5.273 1 91.94 30 LEU B N 1
ATOM 3075 C CA . LEU B 1 30 ? 2.094 21.969 -5.965 1 91.94 30 LEU B CA 1
ATOM 3076 C C . LEU B 1 30 ? 1.68 21.312 -7.281 1 91.94 30 LEU B C 1
ATOM 3078 O O . LEU B 1 30 ? 0.489 21.25 -7.598 1 91.94 30 LEU B O 1
ATOM 3082 N N . GLY B 1 31 ? 2.67 20.969 -8.062 1 94.75 31 GLY B N 1
ATOM 3083 C CA . GLY B 1 31 ? 2.369 20.281 -9.312 1 94.75 31 GLY B CA 1
ATOM 3084 C C . GLY B 1 31 ? 1.557 19.016 -9.117 1 94.75 31 GLY B C 1
ATOM 3085 O O . GLY B 1 31 ? 0.656 18.719 -9.906 1 94.75 31 GLY B O 1
ATOM 3086 N N . GLN B 1 32 ? 1.884 18.25 -8.156 1 95.75 32 GLN B N 1
ATOM 3087 C CA . GLN B 1 32 ? 1.169 17 -7.859 1 95.75 32 GLN B CA 1
ATOM 3088 C C . GLN B 1 32 ? -0.274 17.297 -7.453 1 95.75 32 GLN B C 1
ATOM 3090 O O . GLN B 1 32 ? -1.188 16.562 -7.84 1 95.75 32 GLN B O 1
ATOM 3095 N N . LEU B 1 33 ? -0.432 18.312 -6.668 1 93.44 33 LEU B N 1
ATOM 3096 C CA . LEU B 1 33 ? -1.772 18.75 -6.289 1 93.44 33 LEU B CA 1
ATOM 3097 C C . LEU B 1 33 ? -2.584 19.141 -7.523 1 93.44 33 LEU B C 1
ATOM 3099 O O . LEU B 1 33 ? -3.723 18.688 -7.688 1 93.44 33 LEU B O 1
ATOM 3103 N N . ILE B 1 34 ? -2.045 19.922 -8.406 1 95.12 34 ILE B N 1
ATOM 3104 C CA . ILE B 1 34 ? -2.703 20.375 -9.625 1 95.12 34 ILE B CA 1
ATOM 3105 C C . ILE B 1 34 ? -3.012 19.188 -10.531 1 95.12 34 ILE B C 1
ATOM 3107 O O . ILE B 1 34 ? -4.098 19.109 -11.109 1 95.12 34 ILE B O 1
ATOM 3111 N N . GLY B 1 35 ? -2.031 18.328 -10.664 1 96.69 35 GLY B N 1
ATOM 3112 C CA . GLY B 1 35 ? -2.277 17.109 -11.422 1 96.69 35 GLY B CA 1
ATOM 3113 C C . GLY B 1 35 ? -3.447 16.297 -10.898 1 96.69 35 GLY B C 1
ATOM 3114 O O . GLY B 1 35 ? -4.242 15.773 -11.672 1 96.69 35 GLY B O 1
ATOM 3115 N N . GLY B 1 36 ? -3.557 16.172 -9.633 1 95.38 36 GLY B N 1
ATOM 3116 C CA . GLY B 1 36 ? -4.676 15.484 -9.008 1 95.38 36 GLY B CA 1
ATOM 3117 C C . GLY B 1 36 ? -6.016 16.141 -9.297 1 95.38 36 GLY B C 1
ATOM 3118 O O . GLY B 1 36 ? -7.004 15.453 -9.562 1 95.38 36 GLY B O 1
ATOM 3119 N N . ILE B 1 37 ? -6.047 17.453 -9.25 1 94.12 37 ILE B N 1
ATOM 3120 C CA . ILE B 1 37 ? -7.258 18.203 -9.562 1 94.12 37 ILE B CA 1
ATOM 3121 C C . ILE B 1 37 ? -7.68 17.922 -11 1 94.12 37 ILE B C 1
ATOM 3123 O O . ILE B 1 37 ? -8.867 17.719 -11.281 1 94.12 37 ILE B O 1
ATOM 3127 N N . LEU B 1 38 ? -6.754 17.859 -11.867 1 95.88 38 LEU B N 1
ATOM 3128 C CA . LEU B 1 38 ? -7.02 17.672 -13.297 1 95.88 38 LEU B CA 1
ATOM 3129 C C . LEU B 1 38 ? -7.598 16.297 -13.57 1 95.88 38 LEU B C 1
ATOM 3131 O O . LEU B 1 38 ? -8.578 16.156 -14.305 1 95.88 38 LEU B O 1
ATOM 3135 N N . ILE B 1 39 ? -7.023 15.273 -12.977 1 95.69 39 ILE B N 1
ATOM 3136 C CA . ILE B 1 39 ? -7.441 13.922 -13.328 1 95.69 39 ILE B CA 1
ATOM 3137 C C . ILE B 1 39 ? -8.602 13.492 -12.438 1 95.69 39 ILE B C 1
ATOM 3139 O O . ILE B 1 39 ? -9.258 12.484 -12.703 1 95.69 39 ILE B O 1
ATOM 3143 N N . GLY B 1 40 ? -8.836 14.242 -11.391 1 93.88 40 GLY B N 1
ATOM 3144 C CA . GLY B 1 40 ? -9.891 13.922 -10.445 1 93.88 40 GLY B CA 1
ATOM 3145 C C . GLY B 1 40 ? -11.281 14.195 -10.977 1 93.88 40 GLY B C 1
ATOM 3146 O O . GLY B 1 40 ? -11.445 14.578 -12.141 1 93.88 40 GLY B O 1
ATOM 3147 N N . PRO B 1 41 ? -12.281 13.93 -10.219 1 90.75 41 PRO B N 1
ATOM 3148 C CA . PRO B 1 41 ? -13.672 14.094 -10.656 1 90.75 41 PRO B CA 1
ATOM 3149 C C . PRO B 1 41 ? -14.023 15.547 -10.969 1 90.75 41 PRO B C 1
ATOM 3151 O O . PRO B 1 41 ? -14.961 15.812 -11.719 1 90.75 41 PRO B O 1
ATOM 3154 N N . SER B 1 42 ? -13.305 16.5 -10.5 1 89.69 42 SER B N 1
ATOM 3155 C CA . SER B 1 42 ? -13.617 17.922 -10.656 1 89.69 42 SER B CA 1
ATOM 3156 C C . SER B 1 42 ? -13.461 18.375 -12.109 1 89.69 42 SER B C 1
ATOM 3158 O O . SER B 1 42 ? -14.156 19.281 -12.562 1 89.69 42 SER B O 1
ATOM 3160 N N . ILE B 1 43 ? -12.508 17.734 -12.852 1 93.25 43 ILE B N 1
ATOM 3161 C CA . ILE B 1 43 ? -12.242 18.234 -14.188 1 93.25 43 ILE B CA 1
ATOM 3162 C C . ILE B 1 43 ? -12.438 17.125 -15.219 1 93.25 43 ILE B C 1
ATOM 3164 O O . ILE B 1 43 ? -13.469 17.078 -15.891 1 93.25 43 ILE B O 1
ATOM 3168 N N . LEU B 1 44 ? -11.555 16.062 -15.172 1 93.69 44 LEU B N 1
ATOM 3169 C CA . LEU B 1 44 ? -11.609 15.047 -16.219 1 93.69 44 LEU B CA 1
ATOM 3170 C C . LEU B 1 44 ? -12.359 13.805 -15.727 1 93.69 44 LEU B C 1
ATOM 3172 O O . LEU B 1 44 ? -12.867 13.023 -16.531 1 93.69 44 LEU B O 1
ATOM 3176 N N . GLY B 1 45 ? -12.312 13.57 -14.484 1 91.56 45 GLY B N 1
ATOM 3177 C CA . GLY B 1 45 ? -13 12.422 -13.914 1 91.56 45 GLY B CA 1
ATOM 3178 C C . GLY B 1 45 ? -12.383 11.102 -14.328 1 91.56 45 GLY B C 1
ATOM 3179 O O . GLY B 1 45 ? -13.094 10.109 -14.508 1 91.56 45 GLY B O 1
ATOM 3180 N N . LEU B 1 46 ? -11.133 11.031 -14.477 1 91.19 46 LEU B N 1
ATOM 3181 C CA . LEU B 1 46 ? -10.453 9.82 -14.938 1 91.19 46 LEU B CA 1
ATOM 3182 C C . LEU B 1 46 ? -10.281 8.828 -13.789 1 91.19 46 LEU B C 1
ATOM 3184 O O . LEU B 1 46 ? -10.172 7.621 -14.023 1 91.19 46 LEU B O 1
ATOM 3188 N N . VAL B 1 47 ? -10.156 9.383 -12.602 1 90.62 47 VAL B N 1
ATOM 3189 C CA . VAL B 1 47 ? -9.906 8.531 -11.438 1 90.62 47 VAL B CA 1
ATOM 3190 C C . VAL B 1 47 ? -11.078 8.625 -10.469 1 90.62 47 VAL B C 1
ATOM 3192 O O . VAL B 1 47 ? -11.648 9.703 -10.273 1 90.62 47 VAL B O 1
ATOM 3195 N N . GLY B 1 48 ? -11.477 7.527 -9.984 1 79.88 48 GLY B N 1
ATOM 3196 C CA . GLY B 1 48 ? -12.594 7.5 -9.055 1 79.88 48 GLY B CA 1
ATOM 3197 C C . GLY B 1 48 ? -12.156 7.543 -7.605 1 79.88 48 GLY B C 1
ATOM 3198 O O . GLY B 1 48 ? -12.969 7.824 -6.719 1 79.88 48 GLY B O 1
ATOM 3199 N N . PHE B 1 49 ? -10.93 7.285 -7.344 1 77.62 49 PHE B N 1
ATOM 3200 C CA . PHE B 1 49 ? -10.367 7.309 -6 1 77.62 49 PHE B CA 1
ATOM 3201 C C . PHE B 1 49 ? -11.133 6.359 -5.078 1 77.62 49 PHE B C 1
ATOM 3203 O O . PHE B 1 49 ? -11.688 6.781 -4.062 1 77.62 49 PHE B O 1
ATOM 3210 N N . ASP B 1 50 ? -11.094 5.168 -5.301 1 79.81 50 ASP B N 1
ATOM 3211 C CA . ASP B 1 50 ? -11.781 4.137 -4.531 1 79.81 50 ASP B CA 1
ATOM 3212 C C . ASP B 1 50 ? -11.102 3.906 -3.186 1 79.81 50 ASP B C 1
ATOM 3214 O O . ASP B 1 50 ? -10.055 4.496 -2.902 1 79.81 50 ASP B O 1
ATOM 3218 N N . GLU B 1 51 ? -11.703 3.152 -2.332 1 80.5 51 GLU B N 1
ATOM 3219 C CA . GLU B 1 51 ? -11.281 2.906 -0.956 1 80.5 51 GLU B CA 1
ATOM 3220 C C . GLU B 1 51 ? -9.867 2.346 -0.905 1 80.5 51 GLU B C 1
ATOM 3222 O O . GLU B 1 51 ? -9.102 2.66 0.009 1 80.5 51 GLU B O 1
ATOM 3227 N N . ALA B 1 52 ? -9.547 1.629 -1.896 1 80 52 ALA B N 1
ATOM 3228 C CA . ALA B 1 52 ? -8.227 1.013 -1.921 1 80 52 ALA B CA 1
ATOM 3229 C C . ALA B 1 52 ? -7.137 2.062 -2.113 1 80 52 ALA B C 1
ATOM 3231 O O . ALA B 1 52 ? -6.094 2.014 -1.452 1 80 52 ALA B O 1
ATOM 3232 N N . VAL B 1 53 ? -7.359 2.969 -2.951 1 87.06 53 VAL B N 1
ATOM 3233 C CA . VAL B 1 53 ? -6.402 4.035 -3.219 1 87.06 53 VAL B CA 1
ATOM 3234 C C . VAL B 1 53 ? -6.312 4.965 -2.01 1 87.06 53 VAL B C 1
ATOM 3236 O O . VAL B 1 53 ? -5.238 5.492 -1.702 1 87.06 53 VAL B O 1
ATOM 3239 N N . LYS B 1 54 ? -7.391 5.059 -1.287 1 89.38 54 LYS B N 1
ATOM 3240 C CA . LYS B 1 54 ? -7.43 5.906 -0.098 1 89.38 54 LYS B CA 1
ATOM 3241 C C . LYS B 1 54 ? -6.496 5.371 0.987 1 89.38 54 LYS B C 1
ATOM 3243 O O . LYS B 1 54 ? -5.848 6.148 1.69 1 89.38 54 LYS B O 1
ATOM 3248 N N . LEU B 1 55 ? -6.445 4.109 1.097 1 89.94 55 LEU B N 1
ATOM 3249 C CA . LEU B 1 55 ? -5.555 3.521 2.09 1 89.94 55 LEU B CA 1
ATOM 3250 C C . LEU B 1 55 ? -4.098 3.83 1.761 1 89.94 55 LEU B C 1
ATOM 3252 O O . LEU B 1 55 ? -3.303 4.121 2.658 1 89.94 55 LEU B O 1
ATOM 3256 N N . LEU B 1 56 ? -3.766 3.709 0.521 1 94.25 56 LEU B N 1
ATOM 3257 C CA . LEU B 1 56 ? -2.395 4.004 0.121 1 94.25 56 LEU B CA 1
ATOM 3258 C C . LEU B 1 56 ? -2.055 5.469 0.385 1 94.25 56 LEU B C 1
ATOM 3260 O O . LEU B 1 56 ? -0.94 5.785 0.806 1 94.25 56 LEU B O 1
ATOM 3264 N N . ALA B 1 57 ? -2.971 6.324 0.121 1 93.94 57 ALA B N 1
ATOM 3265 C CA . ALA B 1 57 ? -2.781 7.746 0.396 1 93.94 57 ALA B CA 1
ATOM 3266 C C . ALA B 1 57 ? -2.602 7.996 1.891 1 93.94 57 ALA B C 1
ATOM 3268 O O . ALA B 1 57 ? -1.759 8.797 2.295 1 93.94 57 ALA B O 1
ATOM 3269 N N . ASP B 1 58 ? -3.408 7.312 2.697 1 92.81 58 ASP B N 1
ATOM 3270 C CA . ASP B 1 58 ? -3.309 7.434 4.148 1 92.81 58 ASP B CA 1
ATOM 3271 C C . ASP B 1 58 ? -1.938 6.973 4.645 1 92.81 58 ASP B C 1
ATOM 3273 O O . ASP B 1 58 ? -1.339 7.613 5.508 1 92.81 58 ASP B O 1
ATOM 3277 N N . LEU B 1 59 ? -1.509 5.91 4.062 1 95.44 59 LEU B N 1
ATOM 3278 C CA . LEU B 1 59 ? -0.174 5.434 4.406 1 95.44 59 LEU B CA 1
ATOM 3279 C C . LEU B 1 59 ? 0.892 6.426 3.953 1 95.44 59 LEU B C 1
ATOM 3281 O O . LEU B 1 59 ? 1.942 6.547 4.586 1 95.44 59 LEU B O 1
ATOM 3285 N N . GLY B 1 60 ? 0.638 7.082 2.855 1 96.19 60 GLY B N 1
ATOM 3286 C CA . GLY B 1 60 ? 1.571 8.07 2.338 1 96.19 60 GLY B CA 1
ATOM 3287 C C . GLY B 1 60 ? 1.811 9.227 3.293 1 96.19 60 GLY B C 1
ATOM 3288 O O . GLY B 1 60 ? 2.955 9.609 3.529 1 96.19 60 GLY B O 1
ATOM 3289 N N . VAL B 1 61 ? 0.772 9.766 3.857 1 94.19 61 VAL B N 1
ATOM 3290 C CA . VAL B 1 61 ? 0.924 10.891 4.773 1 94.19 61 VAL B CA 1
ATOM 3291 C C . VAL B 1 61 ? 1.562 10.414 6.074 1 94.19 61 VAL B C 1
ATOM 3293 O O . VAL B 1 61 ? 2.33 11.148 6.703 1 94.19 61 VAL B O 1
ATOM 3296 N N . VAL B 1 62 ? 1.21 9.258 6.512 1 95.75 62 VAL B N 1
ATOM 3297 C CA . VAL B 1 62 ? 1.798 8.68 7.711 1 95.75 62 VAL B CA 1
ATOM 3298 C C . VAL B 1 62 ? 3.301 8.492 7.516 1 95.75 62 VAL B C 1
ATOM 3300 O O . VAL B 1 62 ? 4.094 8.836 8.398 1 95.75 62 VAL B O 1
ATOM 3303 N N . MET B 1 63 ? 3.668 8.039 6.363 1 96.94 63 MET B N 1
ATOM 3304 C CA . MET B 1 63 ? 5.082 7.84 6.062 1 96.94 63 MET B CA 1
ATOM 3305 C C . MET B 1 63 ? 5.805 9.18 5.941 1 96.94 63 MET B C 1
ATOM 3307 O O . MET B 1 63 ? 6.961 9.305 6.352 1 96.94 63 MET B O 1
ATOM 3311 N N . LEU B 1 64 ? 5.176 10.078 5.328 1 94.69 64 LEU B N 1
ATOM 3312 C CA . LEU B 1 64 ? 5.754 11.414 5.184 1 94.69 64 LEU B CA 1
ATOM 3313 C C . LEU B 1 64 ? 6.09 12.008 6.547 1 94.69 64 LEU B C 1
ATOM 3315 O O . LEU B 1 64 ? 7.191 12.523 6.742 1 94.69 64 LEU B O 1
ATOM 3319 N N . LEU B 1 65 ? 5.18 11.898 7.465 1 94.75 65 LEU B N 1
ATOM 3320 C CA . LEU B 1 65 ? 5.398 12.5 8.773 1 94.75 65 LEU B CA 1
ATOM 3321 C C . LEU B 1 65 ? 6.41 11.688 9.586 1 94.75 65 LEU B C 1
ATOM 3323 O O . LEU B 1 65 ? 7.141 12.25 10.406 1 94.75 65 LEU B O 1
ATOM 3327 N N . PHE B 1 66 ? 6.426 10.406 9.414 1 97.06 66 PHE B N 1
ATOM 3328 C CA . PHE B 1 66 ? 7.492 9.609 10 1 97.06 66 PHE B CA 1
ATOM 3329 C C . PHE B 1 66 ? 8.859 10.086 9.516 1 97.06 66 PHE B C 1
ATOM 3331 O O . PHE B 1 66 ? 9.781 10.266 10.312 1 97.06 66 PHE B O 1
ATOM 3338 N N . LEU B 1 67 ? 8.977 10.312 8.219 1 95.94 67 LEU B N 1
ATOM 3339 C CA . LEU B 1 67 ? 10.211 10.812 7.625 1 95.94 67 LEU B CA 1
ATOM 3340 C C . LEU B 1 67 ? 10.555 12.188 8.18 1 95.94 67 LEU B C 1
ATOM 3342 O O . LEU B 1 67 ? 11.727 12.492 8.422 1 95.94 67 LEU B O 1
ATOM 3346 N N . ALA B 1 68 ? 9.562 12.969 8.266 1 93.62 68 ALA B N 1
ATOM 3347 C CA . ALA B 1 68 ? 9.766 14.297 8.836 1 93.62 68 ALA B CA 1
ATOM 3348 C C . ALA B 1 68 ? 10.328 14.203 10.25 1 93.62 68 ALA B C 1
ATOM 3350 O O . ALA B 1 68 ? 11.219 14.977 10.625 1 93.62 68 ALA B O 1
ATOM 3351 N N . GLY B 1 69 ? 9.758 13.312 11.047 1 93.81 69 GLY B N 1
ATOM 3352 C CA . GLY B 1 69 ? 10.297 13.07 12.375 1 93.81 69 GLY B CA 1
ATOM 3353 C C . GLY B 1 69 ? 11.742 12.617 12.359 1 93.81 69 GLY B C 1
ATOM 3354 O O . GLY B 1 69 ? 12.555 13.086 13.156 1 93.81 69 GLY B O 1
ATOM 3355 N N . LEU B 1 70 ? 12.062 11.758 11.461 1 94.69 70 LEU B N 1
ATOM 3356 C CA . LEU B 1 70 ? 13.422 11.242 11.305 1 94.69 70 LEU B CA 1
ATOM 3357 C C . LEU B 1 70 ? 14.391 12.359 10.945 1 94.69 70 LEU B C 1
ATOM 3359 O O . LEU B 1 70 ? 15.555 12.328 11.328 1 94.69 70 LEU B O 1
ATOM 3363 N N . GLU B 1 71 ? 13.914 13.281 10.234 1 92 71 GLU B N 1
ATOM 3364 C CA . GLU B 1 71 ? 14.75 14.359 9.727 1 92 71 GLU B CA 1
ATOM 3365 C C . GLU B 1 71 ? 14.789 15.539 10.703 1 92 71 GLU B C 1
ATOM 3367 O O . GLU B 1 71 ? 15.555 16.484 10.508 1 92 71 GLU B O 1
ATOM 3372 N N . THR B 1 72 ? 13.992 15.5 11.641 1 90.25 72 THR B N 1
ATOM 3373 C CA . THR B 1 72 ? 13.938 16.578 12.625 1 90.25 72 THR B CA 1
ATOM 3374 C C . THR B 1 72 ? 15.156 16.531 13.547 1 90.25 72 THR B C 1
ATOM 3376 O O . THR B 1 72 ? 15.594 15.453 13.945 1 90.25 72 THR B O 1
ATOM 3379 N N . ASP B 1 73 ? 15.703 17.719 13.812 1 89.88 73 ASP B N 1
ATOM 3380 C CA . ASP B 1 73 ? 16.75 17.812 14.82 1 89.88 73 ASP B CA 1
ATOM 3381 C C . ASP B 1 73 ? 16.188 17.672 16.234 1 89.88 73 ASP B C 1
ATOM 3383 O O . ASP B 1 73 ? 15.555 18.594 16.75 1 89.88 73 ASP B O 1
ATOM 3387 N N . VAL B 1 74 ? 16.516 16.594 16.859 1 86 74 VAL B N 1
ATOM 3388 C CA . VAL B 1 74 ? 15.922 16.234 18.141 1 86 74 VAL B CA 1
ATOM 3389 C C . VAL B 1 74 ? 16.297 17.281 19.188 1 86 74 VAL B C 1
ATOM 3391 O O . VAL B 1 74 ? 15.508 17.609 20.078 1 86 74 VAL B O 1
ATOM 3394 N N . GLU B 1 75 ? 17.5 17.75 19.109 1 86.69 75 GLU B N 1
ATOM 3395 C CA . GLU B 1 75 ? 17.938 18.781 20.047 1 86.69 75 GLU B CA 1
ATOM 3396 C C . GLU B 1 75 ? 17.156 20.078 19.859 1 86.69 75 GLU B C 1
ATOM 3398 O O . GLU B 1 75 ? 16.75 20.703 20.844 1 86.69 75 GLU B O 1
ATOM 3403 N N . GLU B 1 76 ? 16.938 20.453 18.672 1 85.19 76 GLU B N 1
ATOM 3404 C CA . GLU B 1 76 ? 16.141 21.641 18.391 1 85.19 76 GLU B CA 1
ATOM 3405 C C . GLU B 1 76 ? 14.695 21.453 18.859 1 85.19 76 GLU B C 1
ATOM 3407 O O . GLU B 1 76 ? 14.062 22.406 19.344 1 85.19 76 GLU B O 1
ATOM 3412 N N . PHE B 1 77 ? 14.242 20.328 18.656 1 86.62 77 PHE B N 1
ATOM 3413 C CA . PHE B 1 77 ? 12.859 20.031 19.016 1 86.62 77 PHE B CA 1
ATOM 3414 C C . PHE B 1 77 ? 12.625 20.219 20.5 1 86.62 77 PHE B C 1
ATOM 3416 O O . PHE B 1 77 ? 11.578 20.703 20.922 1 86.62 77 PHE B O 1
ATOM 3423 N N . LYS B 1 78 ? 13.539 19.906 21.25 1 84.75 78 LYS B N 1
ATOM 3424 C CA . LYS B 1 78 ? 13.43 20.047 22.703 1 84.75 78 LYS B CA 1
ATOM 3425 C C . LYS B 1 78 ? 13.375 21.516 23.125 1 84.75 78 LYS B C 1
ATOM 3427 O O . LYS B 1 78 ? 12.828 21.844 24.172 1 84.75 78 LYS B O 1
ATOM 3432 N N . HIS B 1 79 ? 13.859 22.359 22.312 1 88.62 79 HIS B N 1
ATOM 3433 C CA . HIS B 1 79 ? 14 23.766 22.672 1 88.62 79 HIS B CA 1
ATOM 3434 C C . HIS B 1 79 ? 12.812 24.578 22.156 1 88.62 79 HIS B C 1
ATOM 3436 O O . HIS B 1 79 ? 12.625 25.734 22.578 1 88.62 79 HIS B O 1
ATOM 3442 N N . VAL B 1 80 ? 12.062 23.938 21.344 1 89.62 80 VAL B N 1
ATOM 3443 C CA . VAL B 1 80 ? 11.023 24.766 20.75 1 89.62 80 VAL B CA 1
ATOM 3444 C C . VAL B 1 80 ? 9.664 24.406 21.359 1 89.62 80 VAL B C 1
ATOM 3446 O O . VAL B 1 80 ? 8.617 24.781 20.812 1 89.62 80 VAL B O 1
ATOM 3449 N N . GLY B 1 81 ? 9.656 23.719 22.406 1 89.94 81 GLY B N 1
ATOM 3450 C CA . GLY B 1 81 ? 8.406 23.312 23.031 1 89.94 81 GLY B CA 1
ATOM 3451 C C . GLY B 1 81 ? 7.543 24.484 23.453 1 89.94 81 GLY B C 1
ATOM 3452 O O . GLY B 1 81 ? 6.348 24.531 23.141 1 89.94 81 GLY B O 1
ATOM 3453 N N . ILE B 1 82 ? 8.117 25.422 24.109 1 93.12 82 ILE B N 1
ATOM 3454 C CA . ILE B 1 82 ? 7.391 26.578 24.625 1 93.12 82 ILE B CA 1
ATOM 3455 C C . ILE B 1 82 ? 6.957 27.469 23.469 1 93.12 82 ILE B C 1
ATOM 3457 O O . ILE B 1 82 ? 5.781 27.828 23.344 1 93.12 82 ILE B O 1
ATOM 3461 N N . PRO B 1 83 ? 7.887 27.812 22.625 1 95.81 83 PRO B N 1
ATOM 3462 C CA . PRO B 1 83 ? 7.453 28.562 21.438 1 95.81 83 PRO B CA 1
ATOM 3463 C C . PRO B 1 83 ? 6.309 27.875 20.688 1 95.81 83 PRO B C 1
ATOM 3465 O O . PRO B 1 83 ? 5.355 28.547 20.281 1 95.81 83 PRO B O 1
ATOM 3468 N N . ALA B 1 84 ? 6.465 26.609 20.516 1 96.12 84 ALA B N 1
ATOM 3469 C CA . ALA B 1 84 ? 5.438 25.844 19.797 1 96.12 84 ALA B CA 1
ATOM 3470 C C . ALA B 1 84 ? 4.086 25.969 20.484 1 96.12 84 ALA B C 1
ATOM 3472 O O . ALA B 1 84 ? 3.053 26.109 19.828 1 96.12 84 ALA B O 1
ATOM 3473 N N . PHE B 1 85 ? 4.078 25.938 21.766 1 95.12 85 PHE B N 1
ATOM 3474 C CA . PHE B 1 85 ? 2.85 26.047 22.547 1 95.12 85 PHE B CA 1
ATOM 3475 C C . PHE B 1 85 ? 2.236 27.438 22.375 1 95.12 85 PHE B C 1
ATOM 3477 O O . PHE B 1 85 ? 1.023 27.562 22.203 1 95.12 85 PHE B O 1
ATOM 3484 N N . ILE B 1 86 ? 3.006 28.406 22.438 1 97.25 86 ILE B N 1
ATOM 3485 C CA . ILE B 1 86 ? 2.545 29.781 22.297 1 97.25 86 ILE B CA 1
ATOM 3486 C C . ILE B 1 86 ? 1.983 30 20.891 1 97.25 86 ILE B C 1
ATOM 3488 O O . ILE B 1 86 ? 0.897 30.562 20.734 1 97.25 86 ILE B O 1
ATOM 3492 N N . ILE B 1 87 ? 2.693 29.547 19.953 1 97.69 87 ILE B N 1
ATOM 3493 C CA . ILE B 1 87 ? 2.312 29.688 18.562 1 97.69 87 ILE B CA 1
ATOM 3494 C C . ILE B 1 87 ? 0.991 28.969 18.312 1 97.69 87 ILE B C 1
ATOM 3496 O O . ILE B 1 87 ? 0.077 29.531 17.703 1 97.69 87 ILE B O 1
ATOM 3500 N N . ALA B 1 88 ? 0.936 27.75 18.766 1 96.69 88 ALA B N 1
ATOM 3501 C CA . ALA B 1 88 ? -0.282 26.969 18.562 1 96.69 88 ALA B CA 1
ATOM 3502 C C . ALA B 1 88 ? -1.464 27.594 19.297 1 96.69 88 ALA B C 1
ATOM 3504 O O . ALA B 1 88 ? -2.58 27.625 18.766 1 96.69 88 ALA B O 1
ATOM 3505 N N . SER B 1 89 ? -1.269 28.047 20.484 1 97.06 89 SER B N 1
ATOM 3506 C CA . SER B 1 89 ? -2.334 28.656 21.281 1 97.06 89 SER B CA 1
ATOM 3507 C C . SER B 1 89 ? -2.891 29.906 20.609 1 97.06 89 SER B C 1
ATOM 3509 O O . SER B 1 89 ? -4.105 30.062 20.5 1 97.06 89 SER B O 1
ATOM 3511 N N . LEU B 1 90 ? -2.035 30.734 20.188 1 97.75 90 LEU B N 1
ATOM 3512 C CA . LEU B 1 90 ? -2.471 31.938 19.5 1 97.75 90 LEU B CA 1
ATOM 3513 C C . LEU B 1 90 ? -3.025 31.609 18.109 1 97.75 90 LEU B C 1
ATOM 3515 O O . LEU B 1 90 ? -3.869 32.344 17.594 1 97.75 90 LEU B O 1
ATOM 3519 N N . GLY B 1 91 ? -2.506 30.547 17.516 1 97.19 91 GLY B N 1
ATO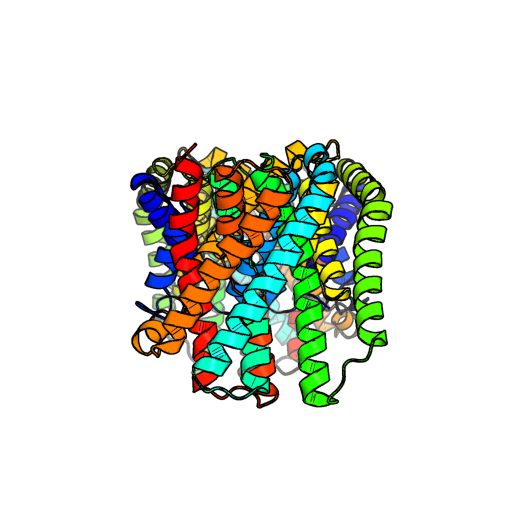M 3520 C CA . GLY B 1 91 ? -3.012 30.062 16.234 1 97.19 91 GLY B CA 1
ATOM 3521 C C . GLY B 1 91 ? -4.395 29.453 16.344 1 97.19 91 GLY B C 1
ATOM 3522 O O . GLY B 1 91 ? -5.035 29.172 15.32 1 97.19 91 GLY B O 1
ATOM 3523 N N . VAL B 1 92 ? -4.785 29.141 17.5 1 97.19 92 VAL B N 1
ATOM 3524 C CA . VAL B 1 92 ? -6.129 28.625 17.734 1 97.19 92 VAL B CA 1
ATOM 3525 C C . VAL B 1 92 ? -7.047 29.766 18.172 1 97.19 92 VAL B C 1
ATOM 3527 O O . VAL B 1 92 ? -8.156 29.906 17.656 1 97.19 92 VAL B O 1
ATOM 3530 N N . LEU B 1 93 ? -6.59 30.578 19.016 1 97.44 93 LEU B N 1
ATOM 3531 C CA . LEU B 1 93 ? -7.391 31.641 19.625 1 97.44 93 LEU B CA 1
ATOM 3532 C C . LEU B 1 93 ? -7.785 32.688 18.578 1 97.44 93 LEU B C 1
ATOM 3534 O O . LEU B 1 93 ? -8.961 33.062 18.484 1 97.44 93 LEU B O 1
ATOM 3538 N N . ILE B 1 94 ? -6.871 33.188 17.875 1 98 94 ILE B N 1
ATOM 3539 C CA . ILE B 1 94 ? -7.113 34.281 16.953 1 98 94 ILE B CA 1
ATOM 3540 C C . ILE B 1 94 ? -8.023 33.781 15.82 1 98 94 ILE B C 1
ATOM 3542 O O . ILE B 1 94 ? -9.023 34.438 15.5 1 98 94 ILE B O 1
ATOM 3546 N N . PRO B 1 95 ? -7.73 32.656 15.188 1 98.31 95 PRO B N 1
ATOM 3547 C CA . PRO B 1 95 ? -8.664 32.188 14.172 1 98.31 95 PRO B CA 1
ATOM 3548 C C . PRO B 1 95 ? -10.062 31.938 14.719 1 98.31 95 PRO B C 1
ATOM 3550 O O . PRO B 1 95 ? -11.055 32.219 14.039 1 98.31 95 PRO B O 1
ATOM 3553 N N . PHE B 1 96 ? -10.156 31.391 15.906 1 98 96 PHE B N 1
ATOM 3554 C CA . PHE B 1 96 ? -11.469 31.172 16.5 1 98 96 PHE B CA 1
ATOM 3555 C C . PHE B 1 96 ? -12.234 32.469 16.625 1 98 96 PHE B C 1
ATOM 3557 O O . PHE B 1 96 ? -13.398 32.562 16.219 1 98 96 PHE B O 1
ATOM 3564 N N . ILE B 1 97 ? -11.633 33.469 17.172 1 98 97 ILE B N 1
ATOM 3565 C CA . ILE B 1 97 ? -12.273 34.75 17.422 1 98 97 ILE B CA 1
ATOM 3566 C C . ILE B 1 97 ? -12.664 35.406 16.109 1 98 97 ILE B C 1
ATOM 3568 O O . ILE B 1 97 ? -13.797 35.875 15.945 1 98 97 ILE B O 1
ATOM 3572 N N . LEU B 1 98 ? -11.797 35.469 15.188 1 97.88 98 LEU B N 1
ATOM 3573 C CA . LEU B 1 98 ? -12.07 36.094 13.906 1 97.88 98 LEU B CA 1
ATOM 3574 C C . LEU B 1 98 ? -13.141 35.344 13.133 1 97.88 98 LEU B C 1
ATOM 3576 O O . LEU B 1 98 ? -13.961 35.969 12.445 1 97.88 98 LEU B O 1
ATOM 3580 N N . GLY B 1 99 ? -13.078 34.062 13.164 1 97.75 99 GLY B N 1
ATOM 3581 C CA . GLY B 1 99 ? -14.125 33.281 12.531 1 97.75 99 GLY B CA 1
ATOM 3582 C C . GLY B 1 99 ? -15.484 33.469 13.164 1 97.75 99 GLY B C 1
ATOM 3583 O O . GLY B 1 99 ? -16.484 33.594 12.461 1 97.75 99 GLY B O 1
ATOM 3584 N N . TYR B 1 100 ? -15.461 33.469 14.477 1 97.69 100 TYR B N 1
ATOM 3585 C CA . TYR B 1 100 ? -16.688 33.688 15.234 1 97.69 100 TYR B CA 1
ATOM 3586 C C . TYR B 1 100 ? -17.281 35.062 14.945 1 97.69 100 TYR B C 1
ATOM 3588 O O . TYR B 1 100 ? -18.453 35.156 14.555 1 97.69 100 TYR B O 1
ATOM 3596 N N . VAL B 1 101 ? -16.531 36.062 15.102 1 98.06 101 VAL B N 1
ATOM 3597 C CA . VAL B 1 101 ? -16.984 37.438 14.93 1 98.06 101 VAL B CA 1
ATOM 3598 C C . VAL B 1 101 ? -17.359 37.688 13.469 1 98.06 101 VAL B C 1
ATOM 3600 O O . VAL B 1 101 ? -18.344 38.344 13.172 1 98.06 101 VAL B O 1
ATOM 3603 N N . GLY B 1 102 ? -16.547 37.188 12.555 1 97.5 102 GLY B N 1
ATOM 3604 C CA . GLY B 1 102 ? -16.859 37.312 11.141 1 97.5 102 GLY B CA 1
ATOM 3605 C C . GLY B 1 102 ? -18.188 36.688 10.758 1 97.5 102 GLY B C 1
ATOM 3606 O O . GLY B 1 102 ? -18.953 37.25 9.984 1 97.5 102 GLY B O 1
ATOM 3607 N N . ALA B 1 103 ? -18.438 35.531 11.266 1 97.81 103 ALA B N 1
ATOM 3608 C CA . ALA B 1 103 ? -19.672 34.844 10.969 1 97.81 103 ALA B CA 1
ATOM 3609 C C . ALA B 1 103 ? -20.875 35.562 11.578 1 97.81 103 ALA B C 1
ATOM 3611 O O . ALA B 1 103 ? -21.922 35.688 10.945 1 97.81 103 ALA B O 1
ATOM 3612 N N . LEU B 1 104 ? -20.719 36.062 12.789 1 97.44 104 LEU B N 1
ATOM 3613 C CA . LEU B 1 104 ? -21.781 36.844 13.422 1 97.44 104 LEU B CA 1
ATOM 3614 C C . LEU B 1 104 ? -22.094 38.094 12.609 1 97.44 104 LEU B C 1
ATOM 3616 O O . LEU B 1 104 ? -23.266 38.438 12.414 1 97.44 104 LEU B O 1
ATOM 3620 N N . ALA B 1 105 ? -21.094 38.75 12.234 1 97.5 105 ALA B N 1
ATOM 3621 C CA . ALA B 1 105 ? -21.25 39.969 11.477 1 97.5 105 ALA B CA 1
ATOM 3622 C C . ALA B 1 105 ? -21.969 39.719 10.156 1 97.5 105 ALA B C 1
ATOM 3624 O O . ALA B 1 105 ? -22.688 40.594 9.664 1 97.5 105 ALA B O 1
ATOM 3625 N N . TRP B 1 106 ? -21.812 38.562 9.602 1 96.75 106 TRP B N 1
ATOM 3626 C CA . TRP B 1 106 ? -22.438 38.25 8.32 1 96.75 106 TRP B CA 1
ATOM 3627 C C . TRP B 1 106 ? -23.891 37.844 8.516 1 96.75 106 TRP B C 1
ATOM 3629 O O . TRP B 1 106 ? -24.672 37.812 7.559 1 96.75 106 TRP B O 1
ATOM 3639 N N . GLY B 1 107 ? -24.234 37.438 9.797 1 96.12 107 GLY B N 1
ATOM 3640 C CA . GLY B 1 107 ? -25.641 37.188 10.07 1 96.12 107 GLY B CA 1
ATOM 3641 C C . GLY B 1 107 ? -25.938 35.781 10.523 1 96.12 107 GLY B C 1
ATOM 3642 O O . GLY B 1 107 ? -27.094 35.375 10.656 1 96.12 107 GLY B O 1
ATOM 3643 N N . TYR B 1 108 ? -24.969 35.062 10.789 1 96.88 108 TYR B N 1
ATOM 3644 C CA . TYR B 1 108 ? -25.188 33.719 11.25 1 96.88 108 TYR B CA 1
ATOM 3645 C C . TYR B 1 108 ? -25.562 33.688 12.727 1 96.88 108 TYR B C 1
ATOM 3647 O O . TYR B 1 108 ? -25.281 34.656 13.461 1 96.88 108 TYR B O 1
ATOM 3655 N N . SER B 1 109 ? -26.219 32.625 13.148 1 96.25 109 SER B N 1
ATOM 3656 C CA . SER B 1 109 ? -26.594 32.5 14.547 1 96.25 109 SER B CA 1
ATOM 3657 C C . SER B 1 109 ? -25.375 32.281 15.43 1 96.25 109 SER B C 1
ATOM 3659 O O . SER B 1 109 ? -24.281 31.984 14.93 1 96.25 109 SER B O 1
ATOM 3661 N N . ASN B 1 110 ? -25.562 32.375 16.719 1 95.5 110 ASN B N 1
ATOM 3662 C CA . ASN B 1 110 ? -24.469 32.25 17.688 1 95.5 110 ASN B CA 1
ATOM 3663 C C . ASN B 1 110 ? -23.812 30.875 17.609 1 95.5 110 ASN B C 1
ATOM 3665 O O . ASN B 1 110 ? -22.594 30.766 17.578 1 95.5 110 ASN B O 1
ATOM 3669 N N . ILE B 1 111 ? -24.609 29.906 17.516 1 95 111 ILE B N 1
ATOM 3670 C CA . ILE B 1 111 ? -24.078 28.547 17.516 1 95 111 ILE B CA 1
ATOM 3671 C C . ILE B 1 111 ? -23.375 28.266 16.188 1 95 111 ILE B C 1
ATOM 3673 O O . ILE B 1 111 ? -22.344 27.609 16.156 1 95 111 ILE B O 1
ATOM 3677 N N . GLN B 1 112 ? -23.969 28.703 15.117 1 96.44 112 GLN B N 1
ATOM 3678 C CA . GLN B 1 112 ? -23.328 28.562 13.812 1 96.44 112 GLN B CA 1
ATOM 3679 C C . GLN B 1 112 ? -21.969 29.266 13.789 1 96.44 112 GLN B C 1
ATOM 3681 O O . GLN B 1 112 ? -20.984 28.734 13.266 1 96.44 112 GLN B O 1
ATOM 3686 N N . ALA B 1 113 ? -21.984 30.422 14.359 1 97.38 113 ALA B N 1
ATOM 3687 C CA . ALA B 1 113 ? -20.766 31.219 14.398 1 97.38 113 ALA B CA 1
ATOM 3688 C C . ALA B 1 113 ? -19.688 30.547 15.258 1 97.38 113 ALA B C 1
ATOM 3690 O O . ALA B 1 113 ? -18.5 30.609 14.938 1 97.38 113 ALA B O 1
ATOM 3691 N N . MET B 1 114 ? -20.078 29.969 16.328 1 96.25 114 MET B N 1
ATOM 3692 C CA . MET B 1 114 ? -19.141 29.25 17.188 1 96.25 114 MET B CA 1
ATOM 3693 C C . MET B 1 114 ? -18.5 28.094 16.438 1 96.25 114 MET B C 1
ATOM 3695 O O . MET B 1 114 ? -17.281 27.906 16.5 1 96.25 114 MET B O 1
ATOM 3699 N N . PHE B 1 115 ? -19.297 27.391 15.703 1 96.75 115 PHE B N 1
ATOM 3700 C CA . PHE B 1 115 ? -18.766 26.266 14.945 1 96.75 115 PHE B CA 1
ATOM 3701 C C . PHE B 1 115 ? -17.875 26.75 13.805 1 96.75 115 PHE B C 1
ATOM 3703 O O . PHE B 1 115 ? -16.844 26.141 13.523 1 96.75 115 PHE B O 1
ATOM 3710 N N . LEU B 1 116 ? -18.266 27.812 13.172 1 97.75 116 LEU B N 1
ATOM 3711 C CA . LEU B 1 116 ? -17.422 28.375 12.117 1 97.75 116 LEU B CA 1
ATOM 3712 C C . LEU B 1 116 ? -16.094 28.875 12.672 1 97.75 116 LEU B C 1
ATOM 3714 O O . LEU B 1 116 ? -15.062 28.766 12.008 1 97.75 116 LEU B O 1
ATOM 3718 N N . GLY B 1 117 ? -16.125 29.453 13.812 1 97.69 117 GLY B N 1
ATOM 3719 C CA . GLY B 1 117 ? -14.898 29.797 14.5 1 97.69 117 GLY B CA 1
ATOM 3720 C C . GLY B 1 117 ? -14.039 28.594 14.828 1 97.69 117 GLY B C 1
ATOM 3721 O O . GLY B 1 117 ? -12.82 28.625 14.656 1 97.69 117 GLY B O 1
ATOM 3722 N N . GLY B 1 118 ? -14.641 27.562 15.32 1 96.5 118 GLY B N 1
ATOM 3723 C CA . GLY B 1 118 ? -13.945 26.328 15.641 1 96.5 118 GLY B CA 1
ATOM 3724 C C . GLY B 1 118 ? -13.273 25.703 14.438 1 96.5 118 GLY B C 1
ATOM 3725 O O . GLY B 1 118 ? -12.133 25.234 14.531 1 96.5 118 GLY B O 1
ATOM 3726 N N . VAL B 1 119 ? -13.938 25.688 13.32 1 96.44 119 VAL B N 1
ATOM 3727 C CA . VAL B 1 119 ? -13.414 25.094 12.094 1 96.44 119 VAL B CA 1
ATOM 3728 C C . VAL B 1 119 ? -12.125 25.797 11.68 1 96.44 119 VAL B C 1
ATOM 3730 O O . VAL B 1 119 ? -11.195 25.172 11.18 1 96.44 119 VAL B O 1
ATOM 3733 N N . LEU B 1 120 ? -11.992 27.062 11.969 1 97 120 LEU B N 1
ATOM 3734 C CA . LEU B 1 120 ? -10.852 27.859 11.547 1 97 120 LEU B CA 1
ATOM 3735 C C . LEU B 1 120 ? -9.625 27.531 12.398 1 97 120 LEU B C 1
ATOM 3737 O O . LEU B 1 120 ? -8.5 27.906 12.039 1 97 120 LEU B O 1
ATOM 3741 N N . THR B 1 121 ? -9.789 26.875 13.453 1 95.81 121 THR B N 1
ATOM 3742 C CA . THR B 1 121 ? -8.672 26.609 14.352 1 95.81 121 THR B CA 1
ATOM 3743 C C . THR B 1 121 ? -7.848 25.438 13.852 1 95.81 121 THR B C 1
ATOM 3745 O O . THR B 1 121 ? -6.684 25.266 14.234 1 95.81 121 THR B O 1
ATOM 3748 N N . ALA B 1 122 ? -8.414 24.656 13.031 1 91.75 122 ALA B N 1
ATOM 3749 C CA . ALA B 1 122 ? -7.762 23.438 12.555 1 91.75 122 ALA B CA 1
ATOM 3750 C C . ALA B 1 122 ? -6.562 23.766 11.672 1 91.75 122 ALA B C 1
ATOM 3752 O O . ALA B 1 122 ? -6.543 24.797 11 1 91.75 122 ALA B O 1
ATOM 3753 N N . THR B 1 123 ? -5.547 22.938 11.75 1 92.12 123 THR B N 1
ATOM 3754 C CA . THR B 1 123 ? -4.375 23.047 10.891 1 92.12 123 THR B CA 1
ATOM 3755 C C . THR B 1 123 ? -3.953 21.672 10.375 1 92.12 123 THR B C 1
ATOM 3757 O O . THR B 1 123 ? -4.023 20.672 11.109 1 92.12 123 THR B O 1
ATOM 3760 N N . SER B 1 124 ? -3.629 21.641 9.117 1 88.38 124 SER B N 1
ATOM 3761 C CA . SER B 1 124 ? -3.068 20.438 8.523 1 88.38 124 SER B CA 1
ATOM 3762 C C . SER B 1 124 ? -1.628 20.656 8.078 1 88.38 124 SER B C 1
ATOM 3764 O O . SER B 1 124 ? -1.333 21.641 7.383 1 88.38 124 SER B O 1
ATOM 3766 N N . VAL B 1 125 ? -0.744 19.703 8.453 1 87.75 125 VAL B N 1
ATOM 3767 C CA . VAL B 1 125 ? 0.656 20.016 8.195 1 87.75 125 VAL B CA 1
ATOM 3768 C C . VAL B 1 125 ? 1.223 19.078 7.141 1 87.75 125 VAL B C 1
ATOM 3770 O O . VAL B 1 125 ? 2.387 19.203 6.75 1 87.75 125 VAL B O 1
ATOM 3773 N N . GLY B 1 126 ? 0.475 18.141 6.633 1 90.12 126 GLY B N 1
ATOM 3774 C CA . GLY B 1 126 ? 0.993 17.234 5.629 1 90.12 126 GLY B CA 1
ATOM 3775 C C . GLY B 1 126 ? 1.572 17.938 4.418 1 90.12 126 GLY B C 1
ATOM 3776 O O . GLY B 1 126 ? 2.719 17.688 4.039 1 90.12 126 GLY B O 1
ATOM 3777 N N . LEU B 1 127 ? 0.814 18.797 3.9 1 91.88 127 LEU B N 1
ATOM 3778 C CA . LEU B 1 127 ? 1.239 19.531 2.715 1 91.88 127 LEU B CA 1
ATOM 3779 C C . LEU B 1 127 ? 2.428 20.438 3.033 1 91.88 127 LEU B C 1
ATOM 3781 O O . LEU B 1 127 ? 3.4 20.484 2.277 1 91.88 127 LEU B O 1
ATOM 3785 N N . THR B 1 128 ? 2.363 21.109 4.105 1 93.88 128 THR B N 1
ATOM 3786 C CA . THR B 1 128 ? 3.445 21.984 4.547 1 93.88 128 THR B CA 1
ATOM 3787 C C . THR B 1 128 ? 4.727 21.188 4.766 1 93.88 128 THR B C 1
ATOM 3789 O O . THR B 1 128 ? 5.809 21.625 4.363 1 93.88 128 THR B O 1
ATOM 3792 N N . THR B 1 129 ? 4.559 20.094 5.383 1 94.06 129 THR B N 1
ATOM 3793 C CA . THR B 1 129 ? 5.707 19.234 5.656 1 94.06 129 THR B CA 1
ATOM 3794 C C . THR B 1 129 ? 6.375 18.781 4.359 1 94.06 129 THR B C 1
ATOM 3796 O O . THR B 1 129 ? 7.605 18.812 4.25 1 94.06 129 THR B O 1
ATOM 3799 N N . SER B 1 130 ? 5.586 18.406 3.434 1 94.31 130 SER B N 1
ATOM 3800 C CA . SER B 1 130 ? 6.129 17.969 2.15 1 94.31 130 SER B CA 1
ATOM 3801 C C . SER B 1 130 ? 6.93 19.078 1.48 1 94.31 130 SER B C 1
ATOM 3803 O O . SER B 1 130 ? 8 18.828 0.923 1 94.31 130 SER B O 1
ATOM 3805 N N . ILE B 1 131 ? 6.473 20.25 1.546 1 94.31 131 ILE B N 1
ATOM 3806 C CA . ILE B 1 131 ? 7.125 21.391 0.905 1 94.31 131 ILE B CA 1
ATOM 3807 C C . ILE B 1 131 ? 8.406 21.734 1.664 1 94.31 131 ILE B C 1
ATOM 3809 O O . ILE B 1 131 ? 9.438 22.016 1.055 1 94.31 131 ILE B O 1
ATOM 3813 N N . LEU B 1 132 ? 8.336 21.719 2.934 1 94.38 132 LEU B N 1
ATOM 3814 C CA . LEU B 1 132 ? 9.508 22.016 3.75 1 94.38 132 LEU B CA 1
ATOM 3815 C C . LEU B 1 132 ? 10.617 21 3.504 1 94.38 132 LEU B C 1
ATOM 3817 O O . LEU B 1 132 ? 11.797 21.344 3.498 1 94.38 132 LEU B O 1
ATOM 3821 N N . MET B 1 133 ? 10.219 19.766 3.357 1 93 133 MET B N 1
ATOM 3822 C CA . MET B 1 133 ? 11.18 18.719 3.068 1 93 133 MET B CA 1
ATOM 3823 C C . MET B 1 133 ? 11.836 18.938 1.707 1 93 133 MET B C 1
ATOM 3825 O O . MET B 1 133 ? 13.055 18.797 1.571 1 93 133 MET B O 1
ATOM 3829 N N . GLU B 1 134 ? 11.023 19.266 0.777 1 91.69 134 GLU B N 1
ATOM 3830 C CA . GLU B 1 134 ? 11.531 19.547 -0.562 1 91.69 134 GLU B CA 1
ATOM 3831 C C . GLU B 1 134 ? 12.531 20.703 -0.544 1 91.69 134 GLU B C 1
ATOM 3833 O O . GLU B 1 134 ? 13.547 20.656 -1.245 1 91.69 134 GLU B O 1
ATOM 3838 N N . MET B 1 135 ? 12.219 21.656 0.253 1 93.19 135 MET B N 1
ATOM 3839 C CA . MET B 1 135 ? 13.055 22.844 0.319 1 93.19 135 MET B CA 1
ATOM 3840 C C . MET B 1 135 ? 14.219 22.641 1.283 1 93.19 135 MET B C 1
ATOM 3842 O O . MET B 1 135 ? 15.039 23.547 1.464 1 93.19 135 MET B O 1
ATOM 3846 N N . LYS B 1 136 ? 14.312 21.516 1.974 1 92.19 136 LYS B N 1
ATOM 3847 C CA . LYS B 1 136 ? 15.336 21.172 2.957 1 92.19 136 LYS B CA 1
ATOM 3848 C C . LYS B 1 136 ? 15.352 22.188 4.105 1 92.19 136 LYS B C 1
ATOM 3850 O O . LYS B 1 136 ? 16.406 22.641 4.523 1 92.19 136 LYS B O 1
ATOM 3855 N N . LYS B 1 137 ? 14.227 22.578 4.516 1 93.62 137 LYS B N 1
ATOM 3856 C CA . LYS B 1 137 ? 14.102 23.578 5.574 1 93.62 137 LYS B CA 1
ATOM 3857 C C . LYS B 1 137 ? 13.508 22.969 6.836 1 93.62 137 LYS B C 1
ATOM 3859 O O . LYS B 1 137 ? 13.281 23.672 7.828 1 93.62 137 LYS B O 1
ATOM 3864 N N . LEU B 1 138 ? 13.297 21.688 6.859 1 91.5 138 LEU B N 1
ATOM 3865 C CA . LEU B 1 138 ? 12.641 21.031 7.988 1 91.5 138 LEU B CA 1
ATOM 3866 C C . LEU B 1 138 ? 13.539 21.047 9.219 1 91.5 138 LEU B C 1
ATOM 3868 O O . LEU B 1 138 ? 13.055 21.156 10.352 1 91.5 138 LEU B O 1
ATOM 3872 N N . ARG B 1 139 ? 14.805 20.984 9.055 1 91.25 139 ARG B N 1
ATOM 3873 C CA . ARG B 1 139 ? 15.75 20.875 10.164 1 91.25 139 ARG B CA 1
ATOM 3874 C C . ARG B 1 139 ? 16.031 22.234 10.789 1 91.25 139 ARG B C 1
ATOM 3876 O O . ARG B 1 139 ? 16.641 22.312 11.852 1 91.25 139 ARG B O 1
ATOM 3883 N N . THR B 1 140 ? 15.555 23.25 10.188 1 93.06 140 THR B N 1
ATOM 3884 C CA . THR B 1 140 ? 15.758 24.594 10.719 1 93.06 140 THR B CA 1
ATOM 3885 C C . THR B 1 140 ? 14.891 24.828 11.953 1 93.06 140 THR B C 1
ATOM 3887 O O . THR B 1 140 ? 13.961 24.062 12.219 1 93.06 140 THR B O 1
ATOM 3890 N N . ARG B 1 141 ? 15.219 25.844 12.633 1 94.38 141 ARG B N 1
ATOM 3891 C CA . ARG B 1 141 ? 14.422 26.234 13.797 1 94.38 141 ARG B CA 1
ATOM 3892 C C . ARG B 1 141 ? 12.969 26.484 13.406 1 94.38 141 ARG B C 1
ATOM 3894 O O . ARG B 1 141 ? 12.055 26.062 14.109 1 94.38 141 ARG B O 1
ATOM 3901 N N . VAL B 1 142 ? 12.781 27.141 12.297 1 95.38 142 VAL B N 1
ATOM 3902 C CA . VAL B 1 142 ? 11.445 27.469 11.805 1 95.38 142 VAL B CA 1
ATOM 3903 C C . VAL B 1 142 ? 10.695 26.188 11.453 1 95.38 142 VAL B C 1
ATOM 3905 O O . VAL B 1 142 ? 9.562 25.969 11.891 1 95.38 142 VAL B O 1
ATOM 3908 N N . GLY B 1 143 ? 11.375 25.328 10.656 1 95.12 143 GLY B N 1
ATOM 3909 C CA . GLY B 1 143 ? 10.75 24.078 10.25 1 95.12 143 GLY B CA 1
ATOM 3910 C C . GLY B 1 143 ? 10.367 23.203 11.422 1 95.12 143 GLY B C 1
ATOM 3911 O O . GLY B 1 143 ? 9.242 22.688 11.469 1 95.12 143 GLY B O 1
ATOM 3912 N N . THR B 1 144 ? 11.227 23.047 12.32 1 95 144 THR B N 1
ATOM 3913 C CA . THR B 1 144 ? 10.984 22.234 13.508 1 95 144 THR B CA 1
ATOM 3914 C C . THR B 1 144 ? 9.859 22.812 14.352 1 95 144 THR B C 1
ATOM 3916 O O . THR B 1 144 ? 9.031 22.078 14.883 1 95 144 THR B O 1
ATOM 3919 N N . THR B 1 145 ? 9.859 24.094 14.461 1 95.81 145 THR B N 1
ATOM 3920 C CA . THR B 1 145 ? 8.852 24.766 15.258 1 95.81 145 THR B CA 1
ATOM 3921 C C . THR B 1 145 ? 7.469 24.609 14.633 1 95.81 145 THR B C 1
ATOM 3923 O O . THR B 1 145 ? 6.473 24.438 15.336 1 95.81 145 THR B O 1
ATOM 3926 N N . ILE B 1 146 ? 7.367 24.688 13.32 1 96 146 ILE B N 1
ATOM 3927 C CA . ILE B 1 146 ? 6.098 24.516 12.617 1 96 146 ILE B CA 1
ATOM 3928 C C . ILE B 1 146 ? 5.523 23.125 12.93 1 96 146 ILE B C 1
ATOM 3930 O O . ILE B 1 146 ? 4.34 23 13.25 1 96 146 ILE B O 1
ATOM 3934 N N . LEU B 1 147 ? 6.336 22.125 12.898 1 93.81 147 LEU B N 1
ATOM 3935 C CA . LEU B 1 147 ? 5.879 20.766 13.133 1 93.81 147 LEU B CA 1
ATOM 3936 C C . LEU B 1 147 ? 5.5 20.562 14.602 1 93.81 147 LEU B C 1
ATOM 3938 O O . LEU B 1 147 ? 4.5 19.906 14.898 1 93.81 147 LEU B O 1
ATOM 3942 N N . ALA B 1 148 ? 6.301 21.109 15.445 1 93.5 148 ALA B N 1
ATOM 3943 C CA . ALA B 1 148 ? 5.984 21.031 16.859 1 93.5 148 ALA B CA 1
ATOM 3944 C C . ALA B 1 148 ? 4.676 21.75 17.172 1 93.5 148 ALA B C 1
ATOM 3946 O O . ALA B 1 148 ? 3.854 21.25 17.953 1 93.5 148 ALA B O 1
ATOM 3947 N N . ALA B 1 149 ? 4.512 22.891 16.641 1 95.19 149 ALA B N 1
ATOM 3948 C CA . ALA B 1 149 ? 3.289 23.656 16.828 1 95.19 149 ALA B CA 1
ATOM 3949 C C . ALA B 1 149 ? 2.076 22.922 16.281 1 95.19 149 ALA B C 1
ATOM 3951 O O . ALA B 1 149 ? 0.978 23.016 16.828 1 95.19 149 ALA B O 1
ATOM 3952 N N . ALA B 1 150 ? 2.27 22.281 15.18 1 91.62 150 ALA B N 1
ATOM 3953 C CA . ALA B 1 150 ? 1.188 21.516 14.578 1 91.62 150 ALA B CA 1
ATOM 3954 C C . ALA B 1 150 ? 0.718 20.391 15.508 1 91.62 150 ALA B C 1
ATOM 3956 O O . ALA B 1 150 ? -0.476 20.094 15.57 1 91.62 150 ALA B O 1
ATOM 3957 N N . VAL B 1 151 ? 1.589 19.781 16.172 1 88.19 151 VAL B N 1
ATOM 3958 C CA . VAL B 1 151 ? 1.27 18.734 17.125 1 88.19 151 VAL B CA 1
ATOM 3959 C C . VAL B 1 151 ? 0.406 19.297 18.25 1 88.19 151 VAL B C 1
ATOM 3961 O O . VAL B 1 151 ? -0.604 18.703 18.641 1 88.19 151 VAL B O 1
ATOM 3964 N N . VAL B 1 152 ? 0.817 20.391 18.75 1 91 152 VAL B N 1
ATOM 3965 C CA . VAL B 1 152 ? 0.064 21.047 19.812 1 91 152 VAL B CA 1
ATOM 3966 C C . VAL B 1 152 ? -1.307 21.469 19.297 1 91 152 VAL B C 1
ATOM 3968 O O . VAL B 1 152 ? -2.314 21.312 19.984 1 91 152 VAL B O 1
ATOM 3971 N N . ASP B 1 153 ? -1.284 21.953 18.109 1 93.12 153 ASP B N 1
ATOM 3972 C CA . ASP B 1 153 ? -2.508 22.422 17.469 1 93.12 153 ASP B CA 1
ATOM 3973 C C . ASP B 1 153 ? -3.527 21.297 17.344 1 93.12 153 ASP B C 1
ATOM 3975 O O . ASP B 1 153 ? -4.734 21.531 17.453 1 93.12 153 ASP B O 1
ATOM 3979 N N . ASP B 1 154 ? -3.082 20.156 17.125 1 87.88 154 ASP B N 1
ATOM 3980 C CA . ASP B 1 154 ? -3.969 19 17.016 1 87.88 154 ASP B CA 1
ATOM 3981 C C . ASP B 1 154 ? -4.684 18.734 18.344 1 87.88 154 ASP B C 1
ATOM 3983 O O . ASP B 1 154 ? -5.875 18.422 18.359 1 87.88 154 ASP B O 1
ATOM 3987 N N . VAL B 1 155 ? -4.023 18.859 19.344 1 87.31 155 VAL B N 1
ATOM 3988 C CA . VAL B 1 155 ? -4.602 18.641 20.672 1 87.31 155 VAL B CA 1
ATOM 3989 C C . VAL B 1 155 ? -5.605 19.75 20.984 1 87.31 155 VAL B C 1
ATOM 3991 O O . VAL B 1 155 ? -6.715 19.484 21.438 1 87.31 155 VAL B O 1
ATOM 3994 N N . LEU B 1 156 ? -5.242 20.891 20.734 1 91.31 156 LEU B N 1
ATOM 3995 C CA . LEU B 1 156 ? -6.109 22.047 20.984 1 91.31 156 LEU B CA 1
ATOM 3996 C C . LEU B 1 156 ? -7.367 21.969 20.125 1 91.31 156 LEU B C 1
ATOM 3998 O O . LEU B 1 156 ? -8.445 22.375 20.562 1 91.31 156 LEU B O 1
ATOM 4002 N N . GLY B 1 157 ? -7.199 21.516 18.906 1 89.06 157 GLY B N 1
ATOM 4003 C CA . GLY B 1 157 ? -8.344 21.359 18.016 1 89.06 157 GLY B CA 1
ATOM 4004 C C . GLY B 1 157 ? -9.406 20.438 18.578 1 89.06 157 GLY B C 1
ATOM 4005 O O . GLY B 1 157 ? -10.602 20.719 18.5 1 89.06 157 GLY B O 1
ATOM 4006 N N . ILE B 1 158 ? -8.984 19.375 19.141 1 85.38 158 ILE B N 1
ATOM 4007 C CA . ILE B 1 158 ? -9.914 18.406 19.719 1 85.38 158 ILE B CA 1
ATOM 4008 C C . ILE B 1 158 ? -10.594 19.016 20.938 1 85.38 158 ILE B C 1
ATOM 4010 O O . ILE B 1 158 ? -11.773 18.75 21.188 1 85.38 158 ILE B O 1
ATOM 4014 N N . ILE B 1 159 ? -9.93 19.75 21.656 1 88 159 ILE B N 1
ATOM 4015 C CA . ILE B 1 159 ? -10.492 20.422 22.812 1 88 159 ILE B CA 1
ATOM 4016 C C . ILE B 1 159 ? -11.586 21.406 22.359 1 88 159 ILE B C 1
ATOM 4018 O O . ILE B 1 159 ? -12.672 21.422 22.938 1 88 159 ILE B O 1
ATOM 4022 N N . VAL B 1 160 ? -11.305 22.141 21.375 1 91.75 160 VAL B N 1
ATOM 4023 C CA . VAL B 1 160 ? -12.266 23.094 20.859 1 91.75 160 VAL B CA 1
ATOM 4024 C C . VAL B 1 160 ? -13.523 22.359 20.391 1 91.75 160 VAL B C 1
ATOM 4026 O O . VAL B 1 160 ? -14.641 22.797 20.672 1 91.75 160 VAL B O 1
ATOM 4029 N N . LEU B 1 161 ? -13.336 21.328 19.672 1 88.12 161 LEU B N 1
ATOM 4030 C CA . LEU B 1 161 ? -14.469 20.547 19.188 1 88.12 161 LEU B CA 1
ATOM 4031 C C . LEU B 1 161 ? -15.305 20.016 20.344 1 88.12 161 LEU B C 1
ATOM 4033 O O . LEU B 1 161 ? -16.531 20.047 20.297 1 88.12 161 LEU B O 1
ATOM 4037 N N . THR B 1 162 ? -14.641 19.516 21.328 1 84.69 162 THR B N 1
ATOM 4038 C CA . THR B 1 162 ? -15.328 18.969 22.5 1 84.69 162 THR B CA 1
ATOM 4039 C C . THR B 1 162 ? -16.156 20.047 23.188 1 84.69 162 THR B C 1
ATOM 4041 O O . THR B 1 162 ? -17.281 19.797 23.625 1 84.69 162 THR B O 1
ATOM 4044 N N . ILE B 1 163 ? -15.633 21.172 23.281 1 88.25 163 ILE B N 1
ATOM 4045 C CA . ILE B 1 163 ? -16.312 22.297 23.906 1 88.25 163 ILE B CA 1
ATOM 4046 C C . ILE B 1 163 ? -17.547 22.672 23.078 1 88.25 163 ILE B C 1
ATOM 4048 O O . ILE B 1 163 ? -18.641 22.859 23.625 1 88.25 163 ILE B O 1
ATOM 4052 N N . LEU B 1 164 ? -17.438 22.75 21.812 1 89.69 164 LEU B N 1
ATOM 4053 C CA . LEU B 1 164 ? -18.516 23.141 20.922 1 89.69 164 LEU B CA 1
ATOM 4054 C C . LEU B 1 164 ? -19.656 22.141 20.953 1 89.69 164 LEU B C 1
ATOM 4056 O O . LEU B 1 164 ? -20.828 22.516 21 1 89.69 164 LEU B O 1
ATOM 4060 N N . VAL B 1 165 ? -19.312 20.906 20.922 1 85.44 165 VAL B N 1
ATOM 4061 C CA . VAL B 1 165 ? -20.328 19.859 20.984 1 85.44 165 VAL B CA 1
ATOM 4062 C C . VAL B 1 165 ? -21.031 19.891 22.344 1 85.44 165 VAL B C 1
ATOM 4064 O O . VAL B 1 165 ? -22.25 19.703 22.406 1 85.44 165 VAL B O 1
ATOM 4067 N N . GLY B 1 166 ? -20.234 20.047 23.375 1 83.19 166 GLY B N 1
ATOM 4068 C CA . GLY B 1 166 ? -20.828 20.172 24.703 1 83.19 166 GLY B CA 1
ATOM 4069 C C . GLY B 1 166 ? -21.812 21.312 24.828 1 83.19 166 GLY B C 1
ATOM 4070 O O . GLY B 1 166 ? -22.875 21.156 25.406 1 83.19 166 GLY B O 1
ATOM 4071 N N . ILE B 1 167 ? -21.5 22.375 24.312 1 85.56 167 ILE B N 1
ATOM 4072 C CA . ILE B 1 167 ? -22.344 23.562 24.344 1 85.56 167 ILE B CA 1
ATOM 4073 C C . ILE B 1 167 ? -23.625 23.297 23.531 1 85.56 167 ILE B C 1
ATOM 4075 O O . ILE B 1 167 ? -24.719 23.656 23.969 1 85.56 167 ILE B O 1
ATOM 4079 N N . ASN B 1 168 ? -23.453 22.719 22.422 1 84.94 168 ASN B N 1
ATOM 4080 C CA . ASN B 1 168 ? -24.594 22.484 21.547 1 84.94 168 ASN B CA 1
ATOM 4081 C C . ASN B 1 168 ? -25.547 21.438 22.125 1 84.94 168 ASN B C 1
ATOM 4083 O O . ASN B 1 168 ? -26.766 21.578 22.031 1 84.94 168 ASN B O 1
ATOM 4087 N N . THR B 1 169 ? -25 20.391 22.688 1 80.38 169 THR B N 1
ATOM 4088 C CA . THR B 1 169 ? -25.828 19.266 23.109 1 80.38 169 THR B CA 1
ATOM 4089 C C . THR B 1 169 ? -26.312 19.469 24.547 1 80.38 169 THR B C 1
ATOM 4091 O O . THR B 1 169 ? -27.453 19.141 24.875 1 80.38 169 THR B O 1
ATOM 4094 N N . ARG B 1 170 ? -25.422 19.922 25.5 1 80.94 170 ARG B N 1
ATOM 4095 C CA . ARG B 1 170 ? -25.75 19.969 26.906 1 80.94 170 ARG B CA 1
ATOM 4096 C C . ARG B 1 170 ? -25.922 21.406 27.391 1 80.94 170 ARG B C 1
ATOM 4098 O O . ARG B 1 170 ? -26.406 21.641 28.5 1 80.94 170 ARG B O 1
ATOM 4105 N N . GLY B 1 171 ? -25.578 22.25 26.484 1 79 171 GLY B N 1
ATOM 4106 C CA . GLY B 1 171 ? -25.656 23.641 26.859 1 79 171 GLY B CA 1
ATOM 4107 C C . GLY B 1 171 ? -24.5 24.094 27.734 1 79 171 GLY B C 1
ATOM 4108 O O . GLY B 1 171 ? -24.375 25.281 28.062 1 79 171 GLY B O 1
ATOM 4109 N N . SER B 1 172 ? -23.719 23.141 28.25 1 78.25 172 SER B N 1
ATOM 4110 C CA . SER B 1 172 ? -22.562 23.484 29.062 1 78.25 172 SER B CA 1
ATOM 4111 C C . SER B 1 172 ? -21.406 22.531 28.797 1 78.25 172 SER B C 1
ATOM 4113 O O . SER B 1 172 ? -21.578 21.484 28.188 1 78.25 172 SER B O 1
ATOM 4115 N N . VAL B 1 173 ? -20.219 23.094 29.141 1 78.06 173 VAL B N 1
ATOM 4116 C CA . VAL B 1 173 ? -19.016 22.281 29.031 1 78.06 173 VAL B CA 1
ATOM 4117 C C . VAL B 1 173 ? -18.609 21.75 30.406 1 78.06 173 VAL B C 1
ATOM 4119 O O . VAL B 1 173 ? -18.516 22.516 31.359 1 78.06 173 VAL B O 1
ATOM 4122 N N . TYR B 1 174 ? -18.562 20.469 30.484 1 78.12 174 TYR B N 1
ATOM 4123 C CA . TYR B 1 174 ? -18.109 19.906 31.75 1 78.12 174 TYR B CA 1
ATOM 4124 C C . TYR B 1 174 ? -16.594 19.938 31.844 1 78.12 174 TYR B C 1
ATOM 4126 O O . TYR B 1 174 ? -15.898 19.391 30.984 1 78.12 174 TYR B O 1
ATOM 4134 N N . PHE B 1 175 ? -16.156 20.641 32.719 1 83.31 175 PHE B N 1
ATOM 4135 C CA . PHE B 1 175 ? -14.734 20.781 32.969 1 83.31 175 PHE B CA 1
ATOM 4136 C C . PHE B 1 175 ? -14.062 19.406 33.062 1 83.31 175 PHE B C 1
ATOM 4138 O O . PHE B 1 175 ? -12.906 19.266 32.656 1 83.31 175 PHE B O 1
ATOM 4145 N N . LYS B 1 176 ? -14.773 18.469 33.5 1 83.5 176 LYS B N 1
ATOM 4146 C CA . LYS B 1 176 ? -14.258 17.109 33.625 1 83.5 176 LYS B CA 1
ATOM 4147 C C . LYS B 1 176 ? -13.875 16.547 32.281 1 83.5 176 LYS B C 1
ATOM 4149 O O . LYS B 1 176 ? -12.883 15.812 32.156 1 83.5 176 LYS B O 1
ATOM 4154 N N . ASP B 1 177 ? -14.625 16.891 31.328 1 82.44 177 ASP B N 1
ATOM 4155 C CA . ASP B 1 177 ? -14.352 16.391 29.984 1 82.44 177 ASP B CA 1
ATOM 4156 C C . ASP B 1 177 ? -13.023 16.938 29.453 1 82.44 177 ASP B C 1
ATOM 4158 O O . ASP B 1 177 ? -12.273 16.219 28.781 1 82.44 177 ASP B O 1
ATOM 4162 N N . LEU B 1 178 ? -12.742 18.125 29.703 1 85.94 178 LEU B N 1
ATOM 4163 C CA . LEU B 1 178 ? -11.516 18.781 29.266 1 85.94 178 LEU B CA 1
ATOM 4164 C C . LEU B 1 178 ? -10.305 18.203 29.984 1 85.94 178 LEU B C 1
ATOM 4166 O O . LEU B 1 178 ? -9.25 17.984 29.391 1 85.94 178 LEU B O 1
ATOM 4170 N N . LEU B 1 179 ? -10.484 17.891 31.172 1 88.06 179 LEU B N 1
ATOM 4171 C CA . LEU B 1 179 ? -9.414 17.312 31.969 1 88.06 179 LEU B CA 1
ATOM 4172 C C . LEU B 1 179 ? -9.078 15.906 31.484 1 88.06 179 LEU B C 1
ATOM 4174 O O . LEU B 1 179 ? -7.914 15.5 31.5 1 88.06 179 LEU B O 1
ATOM 4178 N N . ILE B 1 180 ? -10.062 15.281 31.109 1 85.19 180 ILE B N 1
ATOM 4179 C CA . ILE B 1 180 ? -9.867 13.922 30.609 1 85.19 180 ILE B CA 1
ATOM 4180 C C . ILE B 1 180 ? -9.062 13.961 29.312 1 85.19 180 ILE B C 1
ATOM 4182 O O . ILE B 1 180 ? -8.125 13.18 29.141 1 85.19 180 ILE B O 1
ATOM 4186 N N . ILE B 1 181 ? -9.375 14.852 28.438 1 85 181 ILE B N 1
ATOM 4187 C CA . ILE B 1 181 ? -8.664 14.977 27.172 1 85 181 ILE B CA 1
ATOM 4188 C C . ILE B 1 181 ? -7.207 15.352 27.438 1 85 181 ILE B C 1
ATOM 4190 O O . ILE B 1 181 ? -6.293 14.766 26.859 1 85 181 ILE B O 1
ATOM 4194 N N . LEU B 1 182 ? -7 16.297 28.25 1 87.75 182 LEU B N 1
ATOM 4195 C CA . LEU B 1 182 ? -5.652 16.734 28.594 1 87.75 182 LEU B CA 1
ATOM 4196 C C . LEU B 1 182 ? -4.859 15.602 29.234 1 87.75 182 LEU B C 1
ATOM 4198 O O . LEU B 1 182 ? -3.672 15.43 28.938 1 87.75 182 LEU B O 1
ATOM 4202 N N . GLY B 1 183 ? -5.508 14.898 30.109 1 88.75 183 GLY B N 1
ATOM 4203 C CA . GLY B 1 183 ? -4.871 13.75 30.734 1 88.75 183 GLY B CA 1
ATOM 4204 C C . GLY B 1 183 ? -4.465 12.68 29.719 1 88.75 183 GLY B C 1
ATOM 4205 O O . GLY B 1 183 ? -3.379 12.109 29.828 1 88.75 183 GLY B O 1
ATOM 4206 N N . GLU B 1 184 ? -5.297 12.484 28.797 1 88.69 184 GLU B N 1
ATOM 4207 C CA . GLU B 1 184 ? -5.023 11.484 27.766 1 88.69 184 GLU B CA 1
ATOM 4208 C C . GLU B 1 184 ? -3.844 11.898 26.891 1 88.69 184 GLU B C 1
ATOM 4210 O O . GLU B 1 184 ? -3.01 11.062 26.531 1 88.69 184 GLU B O 1
ATOM 4215 N N . VAL B 1 185 ? -3.814 13.141 26.562 1 87.69 185 VAL B N 1
ATOM 4216 C CA . VAL B 1 185 ? -2.734 13.656 25.734 1 87.69 185 VAL B CA 1
ATOM 4217 C C . VAL B 1 185 ? -1.407 13.539 26.484 1 87.69 185 VAL B C 1
ATOM 4219 O O . VAL B 1 185 ? -0.412 13.078 25.922 1 87.69 185 VAL B O 1
ATOM 4222 N N . VAL B 1 186 ? -1.432 13.922 27.672 1 88.69 186 VAL B N 1
ATOM 4223 C CA . VAL B 1 186 ? -0.231 13.859 28.484 1 88.69 186 VAL B CA 1
ATOM 4224 C C . VAL B 1 186 ? 0.212 12.406 28.656 1 88.69 186 VAL B C 1
ATOM 4226 O O . VAL B 1 186 ? 1.407 12.109 28.594 1 88.69 186 VAL B O 1
ATOM 4229 N N . LEU B 1 187 ? -0.709 11.586 28.859 1 90.44 187 LEU B N 1
ATOM 4230 C CA . LEU B 1 187 ? -0.414 10.172 29 1 90.44 187 LEU B CA 1
ATOM 4231 C C . LEU B 1 187 ? 0.205 9.609 27.734 1 90.44 187 LEU B C 1
ATOM 4233 O O . LEU B 1 187 ? 1.169 8.836 27.797 1 90.44 187 LEU B O 1
ATOM 4237 N N . TYR B 1 188 ? -0.29 9.938 26.625 1 90.06 188 TYR B N 1
ATOM 4238 C CA . TYR B 1 188 ? 0.208 9.445 25.344 1 90.06 188 TYR B CA 1
ATOM 4239 C C . TYR B 1 188 ? 1.646 9.891 25.109 1 90.06 188 TYR B C 1
ATOM 4241 O O . TYR B 1 188 ? 2.518 9.062 24.812 1 90.06 188 TYR B O 1
ATOM 4249 N N . PHE B 1 189 ? 1.883 11.156 25.266 1 87.62 189 PHE B N 1
ATOM 4250 C CA . PHE B 1 189 ? 3.219 11.68 25.016 1 87.62 189 PHE B CA 1
ATOM 4251 C C . PHE B 1 189 ? 4.188 11.266 26.109 1 87.62 189 PHE B C 1
ATOM 4253 O O . PHE B 1 189 ? 5.355 10.984 25.844 1 87.62 189 PHE B O 1
ATOM 4260 N N . GLY B 1 190 ? 3.645 11.273 27.328 1 87.69 190 GLY B N 1
ATOM 4261 C CA . GLY B 1 190 ? 4.473 10.82 28.422 1 87.69 190 GLY B CA 1
ATOM 4262 C C . GLY B 1 190 ? 4.918 9.375 28.281 1 87.69 190 GLY B C 1
ATOM 4263 O O . GLY B 1 190 ? 6.117 9.078 28.312 1 87.69 190 GLY B O 1
ATOM 4264 N N . ILE B 1 191 ? 3.988 8.539 28.016 1 87.06 191 ILE B N 1
ATOM 4265 C CA . ILE B 1 191 ? 4.285 7.121 27.828 1 87.06 191 ILE B CA 1
ATOM 4266 C C . ILE B 1 191 ? 5.074 6.922 26.547 1 87.06 191 ILE B C 1
ATOM 4268 O O . ILE B 1 191 ? 5.992 6.098 26.484 1 87.06 191 ILE B O 1
ATOM 4272 N N . GLY B 1 192 ? 4.711 7.59 25.578 1 87.31 192 GLY B N 1
ATOM 4273 C CA . GLY B 1 192 ? 5.391 7.473 24.297 1 87.31 192 GLY B CA 1
ATOM 4274 C C . GLY B 1 192 ? 6.863 7.836 24.375 1 87.31 192 GLY B C 1
ATOM 4275 O O . GLY B 1 192 ? 7.703 7.148 23.781 1 87.31 192 GLY B O 1
ATOM 4276 N N . LEU B 1 193 ? 7.102 8.867 25.094 1 84.56 193 LEU B N 1
ATOM 4277 C CA . LEU B 1 193 ? 8.484 9.328 25.172 1 84.56 193 LEU B CA 1
ATOM 4278 C C . LEU B 1 193 ? 9.273 8.508 26.188 1 84.56 193 LEU B C 1
ATOM 4280 O O . LEU B 1 193 ? 10.438 8.18 25.953 1 84.56 193 LEU B O 1
ATOM 4284 N N . LEU B 1 194 ? 8.648 8.18 27.297 1 86.38 194 LEU B N 1
ATOM 4285 C CA . LEU B 1 194 ? 9.359 7.488 28.375 1 86.38 194 LEU B CA 1
ATOM 4286 C C . LEU B 1 194 ? 9.531 6.008 28.047 1 86.38 194 LEU B C 1
ATOM 4288 O O . LEU B 1 194 ? 10.609 5.449 28.25 1 86.38 194 LEU B O 1
ATOM 4292 N N . ILE B 1 195 ? 8.5 5.445 27.547 1 88.38 195 ILE B N 1
ATOM 4293 C CA . ILE B 1 195 ? 8.531 4.012 27.281 1 88.38 195 ILE B CA 1
ATOM 4294 C C . ILE B 1 195 ? 8.875 3.77 25.812 1 88.38 195 ILE B C 1
ATOM 4296 O O . ILE B 1 195 ? 9.492 2.756 25.469 1 88.38 195 ILE B O 1
ATOM 4300 N N . GLY B 1 196 ? 8.547 4.695 25.078 1 89.38 196 GLY B N 1
ATOM 4301 C CA . GLY B 1 196 ? 8.742 4.535 23.641 1 89.38 196 GLY B CA 1
ATOM 4302 C C . GLY B 1 196 ? 10.211 4.527 23.234 1 89.38 196 GLY B C 1
ATOM 4303 O O . GLY B 1 196 ? 10.617 3.736 22.391 1 89.38 196 GLY B O 1
ATOM 4304 N N . ASN B 1 197 ? 10.914 5.355 23.891 1 89.69 197 ASN B N 1
ATOM 4305 C CA . ASN B 1 197 ? 12.32 5.477 23.5 1 89.69 197 ASN B CA 1
ATOM 4306 C C . ASN B 1 197 ? 13.07 4.168 23.719 1 89.69 197 ASN B C 1
ATOM 4308 O O . ASN B 1 197 ? 13.625 3.604 22.766 1 89.69 197 ASN B O 1
ATOM 4312 N N . PRO B 1 198 ? 13.055 3.598 24.938 1 92.75 198 PRO B N 1
ATOM 4313 C CA . PRO B 1 198 ? 13.758 2.32 25.094 1 92.75 198 PRO B CA 1
ATOM 4314 C C . PRO B 1 198 ? 13.117 1.19 24.297 1 92.75 198 PRO B C 1
ATOM 4316 O O . PRO B 1 198 ? 13.828 0.309 23.797 1 92.75 198 PRO B O 1
ATOM 4319 N N . ALA B 1 199 ? 11.875 1.186 24.156 1 94.44 199 ALA B N 1
ATOM 4320 C CA . ALA B 1 199 ? 11.172 0.126 23.438 1 94.44 199 ALA B CA 1
ATOM 4321 C C . ALA B 1 199 ? 11.539 0.137 21.953 1 94.44 199 ALA B C 1
ATOM 4323 O O . ALA B 1 199 ? 11.781 -0.916 21.359 1 94.44 199 ALA B O 1
ATOM 4324 N N . VAL B 1 200 ? 11.539 1.289 21.391 1 96.25 200 VAL B N 1
ATOM 4325 C CA . VAL B 1 200 ? 11.867 1.438 19.984 1 96.25 200 VAL B CA 1
ATOM 4326 C C . VAL B 1 200 ? 13.32 1.047 19.734 1 96.25 200 VAL B C 1
ATOM 4328 O O . VAL B 1 200 ? 13.633 0.334 18.781 1 96.25 200 VAL B O 1
ATOM 4331 N N . ARG B 1 201 ? 14.164 1.499 20.594 1 95.12 201 ARG B N 1
ATOM 4332 C CA . ARG B 1 201 ? 15.578 1.171 20.484 1 95.12 201 ARG B CA 1
ATOM 4333 C C . ARG B 1 201 ? 15.797 -0.336 20.562 1 95.12 201 ARG B C 1
ATOM 4335 O O . ARG B 1 201 ? 16.531 -0.904 19.75 1 95.12 201 ARG B O 1
ATOM 4342 N N . GLU B 1 202 ? 15.195 -0.938 21.516 1 95.75 202 GLU B N 1
ATOM 4343 C CA . GLU B 1 202 ? 15.352 -2.377 21.688 1 95.75 202 GLU B CA 1
ATOM 4344 C C . GLU B 1 202 ? 14.75 -3.15 20.531 1 95.75 202 GLU B C 1
ATOM 4346 O O . GLU B 1 202 ? 15.312 -4.145 20.078 1 95.75 202 GLU B O 1
ATOM 4351 N N . ALA B 1 203 ? 13.617 -2.744 20.078 1 96.38 203 ALA B N 1
ATOM 4352 C CA . ALA B 1 203 ? 12.945 -3.416 18.984 1 96.38 203 ALA B CA 1
ATOM 4353 C C . ALA B 1 203 ? 13.805 -3.385 17.719 1 96.38 203 ALA B C 1
ATOM 4355 O O . ALA B 1 203 ? 13.906 -4.387 17 1 96.38 203 ALA B O 1
ATOM 4356 N N . LEU B 1 204 ? 14.391 -2.244 17.438 1 96.44 204 LEU B N 1
ATOM 4357 C CA . LEU B 1 204 ? 15.227 -2.107 16.25 1 96.44 204 LEU B CA 1
ATOM 4358 C C . LEU B 1 204 ? 16.516 -2.889 16.406 1 96.44 204 LEU B C 1
ATOM 4360 O O . LEU B 1 204 ? 17.016 -3.49 15.453 1 96.44 204 LEU B O 1
ATOM 4364 N N . LYS B 1 205 ? 17.031 -2.869 17.578 1 94.69 205 LYS B N 1
ATOM 4365 C CA . LYS B 1 205 ? 18.234 -3.668 17.844 1 94.69 205 LYS B CA 1
ATOM 4366 C C . LYS B 1 205 ? 17.953 -5.156 17.656 1 94.69 205 LYS B C 1
ATOM 4368 O O . LYS B 1 205 ? 18.766 -5.875 17.062 1 94.69 205 LYS B O 1
ATOM 4373 N N . LEU B 1 206 ? 16.859 -5.57 18.156 1 94.12 206 LEU B N 1
ATOM 4374 C CA . LEU B 1 206 ? 16.469 -6.969 18 1 94.12 206 LEU B CA 1
ATOM 4375 C C . LEU B 1 206 ? 16.25 -7.32 16.547 1 94.12 206 LEU B C 1
ATOM 4377 O O . LEU B 1 206 ? 16.531 -8.445 16.125 1 94.12 206 LEU B O 1
ATOM 4381 N N . SER B 1 207 ? 15.695 -6.41 15.828 1 95 207 SER B N 1
ATOM 4382 C CA . SER B 1 207 ? 15.43 -6.645 14.414 1 95 207 SER B CA 1
ATOM 4383 C C . SER B 1 207 ? 16.719 -6.879 13.641 1 95 207 SER B C 1
ATOM 4385 O O . SER B 1 207 ? 16.734 -7.586 12.625 1 95 207 SER B O 1
ATOM 4387 N N . GLU B 1 208 ? 17.75 -6.316 14.047 1 93.62 208 GLU B N 1
ATOM 4388 C CA . GLU B 1 208 ? 19.047 -6.5 13.398 1 93.62 208 GLU B CA 1
ATOM 4389 C C . GLU B 1 208 ? 19.5 -7.953 13.484 1 93.62 208 GLU B C 1
ATOM 4391 O O . GLU B 1 208 ? 20.281 -8.406 12.648 1 93.62 208 GLU B O 1
ATOM 4396 N N . ARG B 1 209 ? 19.031 -8.625 14.461 1 92.62 209 ARG B N 1
ATOM 4397 C CA . ARG B 1 209 ? 19.438 -10.008 14.672 1 92.62 209 ARG B CA 1
ATOM 4398 C C . ARG B 1 209 ? 18.719 -10.938 13.695 1 92.62 209 ARG B C 1
ATOM 4400 O O . ARG B 1 209 ? 19.172 -12.062 13.461 1 92.62 209 ARG B O 1
ATOM 4407 N N . ILE B 1 210 ? 17.656 -10.461 13.227 1 93.25 210 ILE B N 1
ATOM 4408 C CA . ILE B 1 210 ? 16.875 -11.25 12.273 1 93.25 210 ILE B CA 1
ATOM 4409 C C . ILE B 1 210 ? 17.438 -11.062 10.867 1 93.25 210 ILE B C 1
ATOM 4411 O O . ILE B 1 210 ? 17.359 -9.977 10.297 1 93.25 210 ILE B O 1
ATOM 4415 N N . THR B 1 211 ? 17.938 -12.125 10.367 1 89.38 211 THR B N 1
ATOM 4416 C CA . THR B 1 211 ? 18.688 -12.047 9.109 1 89.38 211 THR B CA 1
ATOM 4417 C C . THR B 1 211 ? 17.75 -12.258 7.918 1 89.38 211 THR B C 1
ATOM 4419 O O . THR B 1 211 ? 17.969 -13.156 7.105 1 89.38 211 THR B O 1
ATOM 4422 N N . LEU B 1 212 ? 16.672 -11.719 7.801 1 93.19 212 LEU B N 1
ATOM 4423 C CA . LEU B 1 212 ? 15.781 -11.68 6.652 1 93.19 212 LEU B CA 1
ATOM 4424 C C . LEU B 1 212 ? 15.891 -10.344 5.926 1 93.19 212 LEU B C 1
ATOM 4426 O O . LEU B 1 212 ? 16.297 -9.344 6.52 1 93.19 212 LEU B O 1
ATOM 4430 N N . PRO B 1 213 ? 15.625 -10.43 4.695 1 93.81 213 PRO B N 1
ATOM 4431 C CA . PRO B 1 213 ? 15.75 -9.188 3.932 1 93.81 213 PRO B CA 1
ATOM 4432 C C . PRO B 1 213 ? 14.898 -8.055 4.504 1 93.81 213 PRO B C 1
ATOM 4434 O O . PRO B 1 213 ? 13.742 -8.273 4.871 1 93.81 213 PRO B O 1
ATOM 4437 N N . GLU B 1 214 ? 15.516 -6.883 4.652 1 96.88 214 GLU B N 1
ATOM 4438 C CA . GLU B 1 214 ? 14.867 -5.613 4.969 1 96.88 214 GLU B CA 1
ATOM 4439 C C . GLU B 1 214 ? 14.102 -5.703 6.285 1 96.88 214 GLU B C 1
ATOM 4441 O O . GLU B 1 214 ? 13.023 -5.113 6.418 1 96.88 214 GLU B O 1
ATOM 4446 N N . THR B 1 215 ? 14.625 -6.426 7.25 1 97 215 THR B N 1
ATOM 4447 C CA . THR B 1 215 ? 13.93 -6.656 8.508 1 97 215 THR B CA 1
ATOM 4448 C C . THR B 1 215 ? 13.883 -5.379 9.344 1 97 215 THR B C 1
ATOM 4450 O O . THR B 1 215 ? 12.844 -5.051 9.922 1 97 215 THR B O 1
ATOM 4453 N N . VAL B 1 216 ? 14.992 -4.633 9.406 1 97.38 216 VAL B N 1
ATOM 4454 C CA . VAL B 1 216 ? 15.047 -3.396 10.188 1 97.38 216 VAL B CA 1
ATOM 4455 C C . VAL B 1 216 ? 14 -2.41 9.664 1 97.38 216 VAL B C 1
ATOM 4457 O O . VAL B 1 216 ? 13.281 -1.784 10.445 1 97.38 216 VAL B O 1
ATOM 4460 N N . THR B 1 217 ? 13.93 -2.291 8.383 1 97.94 217 THR B N 1
ATOM 4461 C CA . THR B 1 217 ? 12.977 -1.392 7.742 1 97.94 217 THR B CA 1
ATOM 4462 C C . THR B 1 217 ? 11.539 -1.839 8.023 1 97.94 217 THR B C 1
ATOM 4464 O O . THR B 1 217 ? 10.664 -1.01 8.289 1 97.94 217 THR B O 1
ATOM 4467 N N . ALA B 1 218 ? 11.266 -3.092 7.934 1 98.25 218 ALA B N 1
ATOM 4468 C CA . ALA B 1 218 ? 9.938 -3.629 8.219 1 98.25 218 ALA B CA 1
ATOM 4469 C C . ALA B 1 218 ? 9.516 -3.33 9.656 1 98.25 218 ALA B C 1
ATOM 4471 O O . ALA B 1 218 ? 8.359 -2.988 9.914 1 98.25 218 ALA B O 1
ATOM 4472 N N . PHE B 1 219 ? 10.422 -3.48 10.562 1 97.94 219 PHE B N 1
ATOM 4473 C CA . PHE B 1 219 ? 10.141 -3.178 11.953 1 97.94 219 PHE B CA 1
ATOM 4474 C C . PHE B 1 219 ? 9.883 -1.688 12.148 1 97.94 219 PHE B C 1
ATOM 4476 O O . PHE B 1 219 ? 9.031 -1.296 12.945 1 97.94 219 PHE B O 1
ATOM 4483 N N . ALA B 1 220 ? 10.688 -0.886 11.5 1 98.31 220 ALA B N 1
ATOM 4484 C CA . ALA B 1 220 ? 10.461 0.555 11.57 1 98.31 220 ALA B CA 1
ATOM 4485 C C . ALA B 1 220 ? 9.055 0.909 11.086 1 98.31 220 ALA B C 1
ATOM 4487 O O . ALA B 1 220 ? 8.391 1.769 11.664 1 98.31 220 ALA B O 1
ATOM 4488 N N . ILE B 1 221 ? 8.617 0.275 10 1 98.56 221 ILE B N 1
ATOM 4489 C CA . ILE B 1 221 ? 7.27 0.487 9.492 1 98.56 221 ILE B CA 1
ATOM 4490 C C . ILE B 1 221 ? 6.25 0.049 10.547 1 98.56 221 ILE B C 1
ATOM 4492 O O . ILE B 1 221 ? 5.262 0.746 10.789 1 98.56 221 ILE B O 1
ATOM 4496 N N . ALA B 1 222 ? 6.469 -1.083 11.156 1 98.12 222 ALA B N 1
ATOM 4497 C CA . ALA B 1 222 ? 5.57 -1.576 12.195 1 98.12 222 ALA B CA 1
ATOM 4498 C C . ALA B 1 222 ? 5.48 -0.591 13.352 1 98.12 222 ALA B C 1
ATOM 4500 O O . ALA B 1 222 ? 4.395 -0.333 13.875 1 98.12 222 ALA B O 1
ATOM 4501 N N . ILE B 1 223 ? 6.598 -0.085 13.781 1 97.62 223 ILE B N 1
ATOM 4502 C CA . ILE B 1 223 ? 6.656 0.887 14.867 1 97.62 223 ILE B CA 1
ATOM 4503 C C . ILE B 1 223 ? 5.863 2.135 14.484 1 97.62 223 ILE B C 1
ATOM 4505 O O . ILE B 1 223 ? 5.059 2.631 15.273 1 97.62 223 ILE B O 1
ATOM 4509 N N . MET B 1 224 ? 6.125 2.641 13.281 1 97.69 224 MET B N 1
ATOM 4510 C CA . MET B 1 224 ? 5.395 3.789 12.758 1 97.69 224 MET B CA 1
ATOM 4511 C C . MET B 1 224 ? 3.889 3.557 12.836 1 97.69 224 MET B C 1
ATOM 4513 O O . MET B 1 224 ? 3.148 4.414 13.328 1 97.69 224 MET B O 1
ATOM 4517 N N . LEU B 1 225 ? 3.441 2.391 12.438 1 97.88 225 LEU B N 1
ATOM 4518 C CA . LEU B 1 225 ? 2.021 2.061 12.383 1 97.88 225 LEU B CA 1
ATOM 4519 C C . LEU B 1 225 ? 1.448 1.883 13.781 1 97.88 225 LEU B C 1
ATOM 4521 O O . LEU B 1 225 ? 0.311 2.279 14.047 1 97.88 225 LEU B O 1
ATOM 4525 N N . ILE B 1 226 ? 2.146 1.286 14.68 1 96.81 226 ILE B N 1
ATOM 4526 C CA . ILE B 1 226 ? 1.704 1.081 16.062 1 96.81 226 ILE B CA 1
ATOM 4527 C C . ILE B 1 226 ? 1.516 2.432 16.75 1 96.81 226 ILE B C 1
ATOM 4529 O O . ILE B 1 226 ? 0.507 2.656 17.422 1 96.81 226 ILE B O 1
ATOM 4533 N N . PHE B 1 227 ? 2.475 3.291 16.578 1 96.25 227 PHE B N 1
ATOM 4534 C CA . PHE B 1 227 ? 2.377 4.609 17.188 1 96.25 227 PHE B CA 1
ATOM 4535 C C . PHE B 1 227 ? 1.214 5.398 16.594 1 96.25 227 PHE B C 1
ATOM 4537 O O . PHE B 1 227 ? 0.53 6.137 17.312 1 96.25 227 PHE B O 1
ATOM 4544 N N . ALA B 1 228 ? 1.079 5.328 15.297 1 95.44 228 ALA B N 1
ATOM 4545 C CA . ALA B 1 228 ? -0.063 5.98 14.664 1 95.44 228 ALA B CA 1
ATOM 4546 C C . ALA B 1 228 ? -1.379 5.457 15.234 1 95.44 228 ALA B C 1
ATOM 4548 O O . ALA B 1 228 ? -2.283 6.238 15.539 1 95.44 228 ALA B O 1
ATOM 4549 N N . TYR B 1 229 ? -1.503 4.18 15.422 1 95.06 229 TYR B N 1
ATOM 4550 C CA . TYR B 1 229 ? -2.697 3.557 15.977 1 95.06 229 TYR B CA 1
ATOM 4551 C C . TYR B 1 229 ? -2.932 4.012 17.406 1 95.06 229 TYR B C 1
ATOM 4553 O O . TYR B 1 229 ? -4.051 4.375 17.781 1 95.06 229 TYR B O 1
ATOM 4561 N N . LEU B 1 230 ? -1.914 3.943 18.203 1 94.19 230 LEU B N 1
ATOM 4562 C CA . LEU B 1 230 ? -2.023 4.32 19.609 1 94.19 230 LEU B CA 1
ATOM 4563 C C . LEU B 1 230 ? -2.459 5.777 19.75 1 94.19 230 LEU B C 1
ATOM 4565 O O . LEU B 1 230 ? -3.225 6.117 20.656 1 94.19 230 LEU B O 1
ATOM 4569 N N . ALA B 1 231 ? -1.934 6.664 18.891 1 92.5 231 ALA B N 1
ATOM 4570 C CA . ALA B 1 231 ? -2.352 8.062 18.922 1 92.5 231 ALA B CA 1
ATOM 4571 C C . ALA B 1 231 ? -3.863 8.188 18.75 1 92.5 231 ALA B C 1
ATOM 4573 O O . ALA B 1 231 ? -4.52 8.938 19.469 1 92.5 231 ALA B O 1
ATOM 4574 N N . GLU B 1 232 ? -4.363 7.512 17.828 1 89.81 232 GLU B N 1
ATOM 4575 C CA . GLU B 1 232 ? -5.793 7.57 17.547 1 89.81 232 GLU B CA 1
ATOM 4576 C C . GLU B 1 232 ? -6.613 7.074 18.734 1 89.81 232 GLU B C 1
ATOM 4578 O O . GLU B 1 232 ? -7.727 7.547 18.969 1 89.81 232 GLU B O 1
ATOM 4583 N N . GLN B 1 233 ? -6.098 6.129 19.5 1 88.94 233 GLN B N 1
ATOM 4584 C CA . GLN B 1 233 ? -6.773 5.641 20.688 1 88.94 233 GLN B CA 1
ATOM 4585 C C . GLN B 1 233 ? -6.871 6.734 21.75 1 88.94 233 GLN B C 1
ATOM 4587 O O . GLN B 1 233 ? -7.77 6.715 22.594 1 88.94 233 GLN B O 1
ATOM 4592 N N . PHE B 1 234 ? -5.996 7.656 21.703 1 87.44 234 PHE B N 1
ATOM 4593 C CA . PHE B 1 234 ? -5.98 8.758 22.656 1 87.44 234 PHE B CA 1
ATOM 4594 C C . PHE B 1 234 ? -6.602 10.008 22.047 1 87.44 234 PHE B C 1
ATOM 4596 O O . PHE B 1 234 ? -6.336 11.125 22.5 1 87.44 234 PHE B O 1
ATOM 4603 N N . GLN B 1 235 ? -7.277 9.859 20.953 1 81 235 GLN B N 1
ATOM 4604 C CA . GLN B 1 235 ? -8.023 10.922 20.297 1 81 235 GLN B CA 1
ATOM 4605 C C . GLN B 1 235 ? -7.086 11.945 19.656 1 81 235 GLN B C 1
ATOM 4607 O O . GLN B 1 235 ? -7.422 13.125 19.547 1 81 235 GLN B O 1
ATOM 4612 N N . ILE B 1 236 ? -5.906 11.492 19.375 1 85.12 236 ILE B N 1
ATOM 4613 C CA . ILE B 1 236 ? -4.926 12.297 18.641 1 85.12 236 ILE B CA 1
ATOM 4614 C C . ILE B 1 236 ? -4.84 11.805 17.203 1 85.12 236 ILE B C 1
ATOM 4616 O O . ILE B 1 236 ? -5.203 10.672 16.891 1 85.12 236 ILE B O 1
ATOM 4620 N N . ALA B 1 237 ? -4.48 12.734 16.344 1 86.94 237 ALA B N 1
ATOM 4621 C CA . ALA B 1 237 ? -4.34 12.344 14.938 1 86.94 237 ALA B CA 1
ATOM 4622 C C . ALA B 1 237 ? -3.25 11.289 14.758 1 86.94 237 ALA B C 1
ATOM 4624 O O . ALA B 1 237 ? -2.184 11.383 15.375 1 86.94 237 ALA B O 1
ATOM 4625 N N . GLY B 1 238 ? -3.52 10.273 13.977 1 91.19 238 GLY B N 1
ATOM 4626 C CA . GLY B 1 238 ? -2.562 9.211 13.719 1 91.19 238 GLY B CA 1
ATOM 4627 C C . GLY B 1 238 ? -1.246 9.711 13.156 1 91.19 238 GLY B C 1
ATOM 4628 O O . GLY B 1 238 ? -0.182 9.18 13.484 1 91.19 238 GLY B O 1
ATOM 4629 N N . ILE B 1 239 ? -1.258 10.711 12.344 1 91.56 239 ILE B N 1
ATOM 4630 C CA . ILE B 1 239 ? -0.072 11.266 11.703 1 91.56 239 ILE B CA 1
ATOM 4631 C C . ILE B 1 239 ? 0.867 11.836 12.766 1 91.56 239 ILE B C 1
ATOM 4633 O O . ILE B 1 239 ? 2.088 11.812 12.602 1 91.56 239 ILE B O 1
ATOM 4637 N N . THR B 1 240 ? 0.307 12.352 13.852 1 91.38 240 THR B N 1
ATOM 4638 C CA . THR B 1 240 ? 1.109 12.828 14.969 1 91.38 240 THR B CA 1
ATOM 4639 C C . THR B 1 240 ? 1.876 11.68 15.617 1 91.38 240 THR B C 1
ATOM 4641 O O . THR B 1 240 ? 3.037 11.844 16 1 91.38 240 THR B O 1
ATOM 4644 N N . GLY B 1 241 ? 1.203 10.602 15.781 1 93.5 241 GLY B N 1
ATOM 4645 C CA . GLY B 1 241 ? 1.883 9.414 16.281 1 93.5 241 GLY B CA 1
ATOM 4646 C C . GLY B 1 241 ? 3.021 8.961 15.391 1 93.5 241 GLY B C 1
ATOM 4647 O O . GLY B 1 241 ? 4.074 8.555 15.883 1 93.5 241 GLY B O 1
ATOM 4648 N N . ALA B 1 242 ? 2.844 8.992 14.094 1 95.75 242 ALA B N 1
ATOM 4649 C CA . ALA B 1 242 ? 3.889 8.633 13.141 1 95.75 242 ALA B CA 1
ATOM 4650 C C . ALA B 1 242 ? 5.086 9.57 13.266 1 95.75 242 ALA B C 1
ATOM 4652 O O . ALA B 1 242 ? 6.238 9.125 13.195 1 95.75 242 ALA B O 1
ATOM 4653 N N . TYR B 1 243 ? 4.82 10.828 13.406 1 93.56 243 TYR B N 1
ATOM 4654 C CA . TYR B 1 243 ? 5.883 11.812 13.586 1 93.56 243 TYR B CA 1
ATOM 4655 C C . TYR B 1 243 ? 6.688 11.508 14.844 1 93.56 243 TYR B C 1
ATOM 4657 O O . TYR B 1 243 ? 7.918 11.539 14.828 1 93.56 243 TYR B O 1
ATOM 4665 N N . LEU B 1 244 ? 5.98 11.266 15.914 1 93.38 244 LEU B N 1
ATOM 4666 C CA . LEU B 1 244 ? 6.645 10.938 17.172 1 93.38 244 LEU B CA 1
ATOM 4667 C C . LEU B 1 244 ? 7.523 9.695 17 1 93.38 244 LEU B C 1
ATOM 4669 O O . LEU B 1 244 ? 8.648 9.664 17.5 1 93.38 244 LEU B O 1
ATOM 4673 N N . ALA B 1 245 ? 6.996 8.672 16.344 1 96.31 245 ALA B N 1
ATOM 4674 C CA . ALA B 1 245 ? 7.785 7.469 16.078 1 96.31 245 ALA B CA 1
ATOM 4675 C C . ALA B 1 245 ? 9.062 7.812 15.32 1 96.31 245 ALA B C 1
ATOM 4677 O O . ALA B 1 245 ? 10.133 7.273 15.617 1 96.31 245 ALA B O 1
ATOM 4678 N N . GLY B 1 246 ? 8.93 8.656 14.312 1 96.19 246 GLY B N 1
ATOM 4679 C CA . GLY B 1 246 ? 10.094 9.109 13.57 1 96.19 246 GLY B CA 1
ATOM 4680 C C . GLY B 1 246 ? 11.133 9.789 14.445 1 96.19 246 GLY B C 1
ATOM 4681 O O . GLY B 1 246 ? 12.336 9.547 14.297 1 96.19 246 GLY B O 1
ATOM 4682 N N . LEU B 1 247 ? 10.648 10.617 15.32 1 94 247 LEU B N 1
ATOM 4683 C CA . LEU B 1 247 ? 11.531 11.312 16.25 1 94 247 LEU B CA 1
ATOM 4684 C C . LEU B 1 247 ? 12.281 10.32 17.125 1 94 247 LEU B C 1
ATOM 4686 O O . LEU B 1 247 ? 13.469 10.5 17.406 1 94 247 LEU B O 1
ATOM 4690 N N . LEU B 1 248 ? 11.57 9.344 17.641 1 95.19 248 LEU B N 1
ATOM 4691 C CA . LEU B 1 248 ? 12.18 8.336 18.5 1 95.19 248 LEU B CA 1
ATOM 4692 C C . LEU B 1 248 ? 13.211 7.516 17.734 1 95.19 248 LEU B C 1
ATOM 4694 O O . LEU B 1 248 ? 14.289 7.219 18.25 1 95.19 248 LEU B O 1
ATOM 4698 N N . VAL B 1 249 ? 12.953 7.152 16.516 1 96.62 249 VAL B N 1
ATOM 4699 C CA . VAL B 1 249 ? 13.867 6.363 15.688 1 96.62 249 VAL B CA 1
ATOM 4700 C C . VAL B 1 249 ? 15.094 7.195 15.336 1 96.62 249 VAL B C 1
ATOM 4702 O O . VAL B 1 249 ? 16.203 6.664 15.203 1 96.62 249 VAL B O 1
ATOM 4705 N N . ALA B 1 250 ? 14.891 8.492 15.188 1 94.94 250 ALA B N 1
ATOM 4706 C CA . ALA B 1 250 ? 15.969 9.398 14.828 1 94.94 250 ALA B CA 1
ATOM 4707 C C . ALA B 1 250 ? 17.094 9.352 15.852 1 94.94 250 ALA B C 1
ATOM 4709 O O . ALA B 1 250 ? 18.25 9.656 15.531 1 94.94 250 ALA B O 1
ATOM 4710 N N . SER B 1 251 ? 16.781 8.93 17.062 1 92.56 251 SER B N 1
ATOM 4711 C CA . SER B 1 251 ? 17.75 8.906 18.141 1 92.56 251 SER B CA 1
ATOM 4712 C C . SER B 1 251 ? 18.453 7.547 18.234 1 92.56 251 SER B C 1
ATOM 4714 O O . SER B 1 251 ? 19.25 7.312 19.141 1 92.56 251 SER B O 1
ATOM 4716 N N . THR B 1 252 ? 18.156 6.629 17.359 1 94.75 252 THR B N 1
ATOM 4717 C CA . THR B 1 252 ? 18.75 5.293 17.391 1 94.75 252 THR B CA 1
ATOM 4718 C C . THR B 1 252 ? 19.891 5.191 16.391 1 94.75 252 THR B C 1
ATOM 4720 O O . THR B 1 252 ? 20.078 6.078 15.555 1 94.75 252 THR B O 1
ATOM 4723 N N . ASP B 1 253 ? 20.719 4.105 16.438 1 94.88 253 ASP B N 1
ATOM 4724 C CA . ASP B 1 253 ? 21.844 3.871 15.539 1 94.88 253 ASP B CA 1
ATOM 4725 C C . ASP B 1 253 ? 21.359 3.537 14.133 1 94.88 253 ASP B C 1
ATOM 4727 O O . ASP B 1 253 ? 22.109 3.676 13.164 1 94.88 253 ASP B O 1
ATOM 4731 N N . GLU B 1 254 ? 20.094 3.146 14.039 1 95.62 254 GLU B N 1
ATOM 4732 C CA . GLU B 1 254 ? 19.562 2.678 12.766 1 95.62 254 GLU B CA 1
ATOM 4733 C C . GLU B 1 254 ? 18.938 3.826 11.977 1 95.62 254 GLU B C 1
ATOM 4735 O O . GLU B 1 254 ? 18.484 3.635 10.844 1 95.62 254 GLU B O 1
ATOM 4740 N N . ALA B 1 255 ? 19 5.016 12.477 1 95.88 255 ALA B N 1
ATOM 4741 C CA . ALA B 1 255 ? 18.281 6.168 11.945 1 95.88 255 ALA B CA 1
ATOM 4742 C C . ALA B 1 255 ? 18.641 6.414 10.484 1 95.88 255 ALA B C 1
ATOM 4744 O O . ALA B 1 255 ? 17.766 6.621 9.641 1 95.88 255 ALA B O 1
ATOM 4745 N N . LYS B 1 256 ? 19.891 6.371 10.172 1 95.88 256 LYS B N 1
ATOM 4746 C CA . LYS B 1 256 ? 20.344 6.68 8.82 1 95.88 256 LYS B CA 1
ATOM 4747 C C . LYS B 1 256 ? 19.844 5.633 7.824 1 95.88 256 LYS B C 1
ATOM 4749 O O . LYS B 1 256 ? 19.422 5.969 6.715 1 95.88 256 LYS B O 1
ATOM 4754 N N . GLU B 1 257 ? 19.938 4.457 8.242 1 96.19 257 GLU B N 1
ATOM 4755 C CA . GLU B 1 257 ? 19.484 3.377 7.375 1 96.19 257 GLU B CA 1
ATOM 4756 C C . GLU B 1 257 ? 17.969 3.449 7.152 1 96.19 257 GLU B C 1
ATOM 4758 O O . GLU B 1 257 ? 17.5 3.334 6.023 1 96.19 257 GLU B O 1
ATOM 4763 N N . VAL B 1 258 ? 17.281 3.615 8.18 1 97.25 258 VAL B N 1
ATOM 4764 C CA . VAL B 1 258 ? 15.82 3.701 8.109 1 97.25 258 VAL B CA 1
ATOM 4765 C C . VAL B 1 258 ? 15.422 4.898 7.246 1 97.25 258 VAL B C 1
ATOM 4767 O O . VAL B 1 258 ? 14.492 4.801 6.434 1 97.25 258 VAL B O 1
ATOM 4770 N N . ASP B 1 259 ? 16.109 5.969 7.414 1 96.38 259 ASP B N 1
ATOM 4771 C CA . ASP B 1 259 ? 15.828 7.176 6.645 1 96.38 259 ASP B CA 1
ATOM 4772 C C . ASP B 1 259 ? 15.977 6.922 5.148 1 96.38 259 ASP B C 1
ATOM 4774 O O . ASP B 1 259 ? 15.078 7.25 4.367 1 96.38 259 ASP B O 1
ATOM 4778 N N . ARG B 1 260 ? 17.062 6.328 4.785 1 96.44 260 ARG B N 1
ATOM 4779 C CA . ARG B 1 260 ? 17.328 6.051 3.379 1 96.44 260 ARG B CA 1
ATOM 4780 C C . ARG B 1 260 ? 16.281 5.117 2.791 1 96.44 260 ARG B C 1
ATOM 4782 O O . ARG B 1 260 ? 15.781 5.348 1.688 1 96.44 260 ARG B O 1
ATOM 4789 N N . LYS B 1 261 ? 15.953 4.086 3.486 1 97.5 261 LYS B N 1
ATOM 4790 C CA . LYS B 1 261 ? 14.984 3.096 3.02 1 97.5 261 LYS B CA 1
ATOM 4791 C C . LYS B 1 261 ? 13.578 3.693 2.934 1 97.5 261 LYS B C 1
ATOM 4793 O O . LYS B 1 261 ? 12.836 3.414 1.993 1 97.5 261 LYS B O 1
ATOM 4798 N N . PHE B 1 262 ? 13.242 4.5 3.898 1 97 262 PHE B N 1
ATOM 4799 C CA . PHE B 1 262 ? 11.93 5.133 3.912 1 97 262 PHE B CA 1
ATOM 4800 C C . PHE B 1 262 ? 11.805 6.152 2.787 1 97 262 PHE B C 1
ATOM 4802 O O . PHE B 1 262 ? 10.727 6.336 2.225 1 97 262 PHE B O 1
ATOM 4809 N N . MET B 1 263 ? 12.898 6.82 2.471 1 95.81 263 MET B N 1
ATOM 4810 C CA . MET B 1 263 ? 12.883 7.727 1.323 1 95.81 263 MET B CA 1
ATOM 4811 C C . MET B 1 263 ? 12.539 6.973 0.043 1 95.81 263 MET B C 1
ATOM 4813 O O . MET B 1 263 ? 11.727 7.441 -0.759 1 95.81 263 MET B O 1
ATOM 4817 N N . THR B 1 264 ? 13.102 5.852 -0.052 1 96.69 264 THR B N 1
ATOM 4818 C CA . THR B 1 264 ? 12.852 5.027 -1.229 1 96.69 264 THR B CA 1
ATOM 4819 C C . THR B 1 264 ? 11.398 4.57 -1.272 1 96.69 264 THR B C 1
ATOM 4821 O O . THR B 1 264 ? 10.711 4.754 -2.281 1 96.69 264 THR B O 1
ATOM 4824 N N . ILE B 1 265 ? 10.922 4.023 -0.233 1 97.62 265 ILE B N 1
ATOM 4825 C CA . ILE B 1 265 ? 9.57 3.477 -0.162 1 97.62 265 ILE B CA 1
ATOM 4826 C C . ILE B 1 265 ? 8.547 4.602 -0.303 1 97.62 265 ILE B C 1
ATOM 4828 O O . ILE B 1 265 ? 7.602 4.496 -1.088 1 97.62 265 ILE B O 1
ATOM 4832 N N . GLY B 1 266 ? 8.758 5.625 0.431 1 97.06 266 GLY B N 1
ATOM 4833 C CA . GLY B 1 266 ? 7.812 6.727 0.494 1 97.06 266 GLY B CA 1
ATOM 4834 C C . GLY B 1 266 ? 7.684 7.477 -0.818 1 97.06 266 GLY B C 1
ATOM 4835 O O . GLY B 1 266 ? 6.574 7.66 -1.327 1 97.06 266 GLY B O 1
ATOM 4836 N N . TYR B 1 267 ? 8.773 7.836 -1.417 1 96.12 267 TYR B N 1
ATOM 4837 C CA . TYR B 1 267 ? 8.742 8.734 -2.564 1 96.12 267 TYR B CA 1
ATOM 4838 C C . TYR B 1 267 ? 8.531 7.961 -3.859 1 96.12 267 TYR B C 1
ATOM 4840 O O . TYR B 1 267 ? 8.219 8.547 -4.898 1 96.12 267 TYR B O 1
ATOM 4848 N N . SER B 1 268 ? 8.656 6.676 -3.795 1 97.38 268 SER B N 1
ATOM 4849 C CA . SER B 1 268 ? 8.422 5.867 -4.988 1 97.38 268 SER B CA 1
ATOM 4850 C C . SER B 1 268 ? 6.938 5.605 -5.203 1 97.38 268 SER B C 1
ATOM 4852 O O . SER B 1 268 ? 6.496 5.379 -6.332 1 97.38 268 SER B O 1
ATOM 4854 N N . LEU B 1 269 ? 6.23 5.598 -4.125 1 97.25 269 LEU B N 1
ATOM 4855 C CA . LEU B 1 269 ? 4.848 5.156 -4.281 1 97.25 269 LEU B CA 1
ATO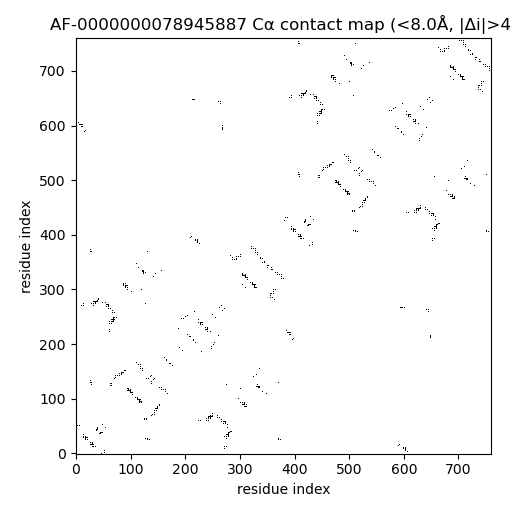M 4856 C C . LEU B 1 269 ? 3.92 5.949 -3.367 1 97.25 269 LEU B C 1
ATOM 4858 O O . LEU B 1 269 ? 3.078 6.715 -3.842 1 97.25 269 LEU B O 1
ATOM 4862 N N . PHE B 1 270 ? 4.121 5.988 -2.094 1 97.12 270 PHE B N 1
ATOM 4863 C CA . PHE B 1 270 ? 3.121 6.371 -1.103 1 97.12 270 PHE B CA 1
ATOM 4864 C C . PHE B 1 270 ? 2.945 7.887 -1.067 1 97.12 270 PHE B C 1
ATOM 4866 O O . PHE B 1 270 ? 1.82 8.383 -1.146 1 97.12 270 PHE B O 1
ATOM 4873 N N . ILE B 1 271 ? 4.023 8.633 -0.986 1 95.94 271 ILE B N 1
ATOM 4874 C CA . ILE B 1 271 ? 3.959 10.086 -0.812 1 95.94 271 ILE B CA 1
ATOM 4875 C C . ILE B 1 271 ? 3.387 10.727 -2.074 1 95.94 271 ILE B C 1
ATOM 4877 O O . ILE B 1 271 ? 2.498 11.578 -1.994 1 95.94 271 ILE B O 1
ATOM 4881 N N . PRO B 1 272 ? 3.83 10.281 -3.283 1 96.62 272 PRO B N 1
ATOM 4882 C CA . PRO B 1 272 ? 3.191 10.812 -4.488 1 96.62 272 PRO B CA 1
ATOM 4883 C C . PRO B 1 272 ? 1.692 10.531 -4.539 1 96.62 272 PRO B C 1
ATOM 4885 O O . PRO B 1 272 ? 0.909 11.391 -4.949 1 96.62 272 PRO B O 1
ATOM 4888 N N . VAL B 1 273 ? 1.312 9.352 -4.164 1 96.69 273 VAL B N 1
ATOM 4889 C CA . VAL B 1 273 ? -0.105 9.008 -4.156 1 96.69 273 VAL B CA 1
ATOM 4890 C C . VAL B 1 273 ? -0.856 9.914 -3.188 1 96.69 273 VAL B C 1
ATOM 4892 O O . VAL B 1 273 ? -1.963 10.375 -3.486 1 96.69 273 VAL B O 1
ATOM 4895 N N . PHE B 1 274 ? -0.308 10.195 -2.066 1 94.5 274 PHE B N 1
ATOM 4896 C CA . PHE B 1 274 ? -0.912 11.07 -1.071 1 94.5 274 PHE B CA 1
ATOM 4897 C C . PHE B 1 274 ? -1.105 12.477 -1.634 1 94.5 274 PHE B C 1
ATOM 4899 O O . PHE B 1 274 ? -2.205 13.031 -1.57 1 94.5 274 PHE B O 1
ATOM 4906 N N . LEU B 1 275 ? -0.077 13.008 -2.225 1 94.25 275 LEU B N 1
ATOM 4907 C CA . LEU B 1 275 ? -0.109 14.398 -2.684 1 94.25 275 LEU B CA 1
ATOM 4908 C C . LEU B 1 275 ? -1.085 14.562 -3.844 1 94.25 275 LEU B C 1
ATOM 4910 O O . LEU B 1 275 ? -1.843 15.531 -3.891 1 94.25 275 LEU B O 1
ATOM 4914 N N . VAL B 1 276 ? -1.108 13.641 -4.734 1 95.94 276 VAL B N 1
ATOM 4915 C CA . VAL B 1 276 ? -2.053 13.688 -5.844 1 95.94 276 VAL B CA 1
ATOM 4916 C C . VAL B 1 276 ? -3.475 13.508 -5.324 1 95.94 276 VAL B C 1
ATOM 4918 O O . VAL B 1 276 ? -4.418 14.102 -5.852 1 95.94 276 VAL B O 1
ATOM 4921 N N . SER B 1 277 ? -3.619 12.688 -4.293 1 94.19 277 SER B N 1
ATOM 4922 C CA . SER B 1 277 ? -4.941 12.422 -3.738 1 94.19 277 SER B CA 1
ATOM 4923 C C . SER B 1 277 ? -5.547 13.688 -3.131 1 94.19 277 SER B C 1
ATOM 4925 O O . SER B 1 277 ? -6.766 13.867 -3.148 1 94.19 277 SER B O 1
ATOM 4927 N N . ILE B 1 278 ? -4.715 14.539 -2.531 1 90.12 278 ILE B N 1
ATOM 4928 C CA . ILE B 1 278 ? -5.203 15.82 -2.025 1 90.12 278 ILE B CA 1
ATOM 4929 C C . ILE B 1 278 ? -5.914 16.578 -3.145 1 90.12 278 ILE B C 1
ATOM 4931 O O . ILE B 1 278 ? -6.996 17.125 -2.936 1 90.12 278 ILE B O 1
ATOM 4935 N N . GLY B 1 279 ? -5.34 16.562 -4.344 1 91.75 279 GLY B N 1
ATOM 4936 C CA . GLY B 1 279 ? -5.953 17.203 -5.496 1 91.75 279 GLY B CA 1
ATOM 4937 C C . GLY B 1 279 ? -7.223 16.5 -5.957 1 91.75 279 GLY B C 1
ATOM 4938 O O . GLY B 1 279 ? -8.219 17.156 -6.27 1 91.75 279 GLY B O 1
ATOM 4939 N N . ILE B 1 280 ? -7.188 15.242 -6.008 1 93.12 280 ILE B N 1
ATOM 4940 C CA . ILE B 1 280 ? -8.328 14.453 -6.465 1 93.12 280 ILE B CA 1
ATOM 4941 C C . ILE B 1 280 ? -9.531 14.727 -5.57 1 93.12 280 ILE B C 1
ATOM 4943 O O . ILE B 1 280 ? -10.664 14.82 -6.055 1 93.12 280 ILE B O 1
ATOM 4947 N N . GLU B 1 281 ? -9.281 14.891 -4.301 1 89.44 281 GLU B N 1
ATOM 4948 C CA . GLU B 1 281 ? -10.359 15.078 -3.332 1 89.44 281 GLU B CA 1
ATOM 4949 C C . GLU B 1 281 ? -10.828 16.531 -3.307 1 89.44 281 GLU B C 1
ATOM 4951 O O . GLU B 1 281 ? -11.859 16.844 -2.703 1 89.44 281 GLU B O 1
ATOM 4956 N N . SER B 1 282 ? -10.086 17.328 -3.945 1 86.81 282 SER B N 1
ATOM 4957 C CA . SER B 1 282 ? -10.453 18.734 -3.996 1 86.81 282 SER B CA 1
ATOM 4958 C C . SER B 1 282 ? -11.523 18.984 -5.055 1 86.81 282 SER B C 1
ATOM 4960 O O . SER B 1 282 ? -11.281 18.781 -6.246 1 86.81 282 SER B O 1
ATOM 4962 N N . ASP B 1 283 ? -12.68 19.297 -4.656 1 87.25 283 ASP B N 1
ATOM 4963 C CA . ASP B 1 283 ? -13.75 19.625 -5.59 1 87.25 283 ASP B CA 1
ATOM 4964 C C . ASP B 1 283 ? -13.695 21.109 -5.969 1 87.25 283 ASP B C 1
ATOM 4966 O O . ASP B 1 283 ? -14.344 21.938 -5.332 1 87.25 283 ASP B O 1
ATOM 4970 N N . VAL B 1 284 ? -13.094 21.359 -7.059 1 90.25 284 VAL B N 1
ATOM 4971 C CA . VAL B 1 284 ? -12.883 22.75 -7.457 1 90.25 284 VAL B CA 1
ATOM 4972 C C . VAL B 1 284 ? -14.18 23.344 -7.984 1 90.25 284 VAL B C 1
ATOM 4974 O O . VAL B 1 284 ? -14.32 24.578 -8.07 1 90.25 284 VAL B O 1
ATOM 4977 N N . ARG B 1 285 ? -15.25 22.594 -8.297 1 89 285 ARG B N 1
ATOM 4978 C CA . ARG B 1 285 ? -16.547 23.078 -8.781 1 89 285 ARG B CA 1
ATOM 4979 C C . ARG B 1 285 ? -17.25 23.906 -7.723 1 89 285 ARG B C 1
ATOM 4981 O O . ARG B 1 285 ? -18.109 24.734 -8.047 1 89 285 ARG B O 1
ATOM 4988 N N . VAL B 1 286 ? -16.859 23.688 -6.395 1 84.88 286 VAL B N 1
ATOM 4989 C CA . VAL B 1 286 ? -17.469 24.391 -5.277 1 84.88 286 VAL B CA 1
ATOM 4990 C C . VAL B 1 286 ? -17.078 25.859 -5.324 1 84.88 286 VAL B C 1
ATOM 4992 O O . VAL B 1 286 ? -17.844 26.734 -4.887 1 84.88 286 VAL B O 1
ATOM 4995 N N . LEU B 1 287 ? -15.953 26.094 -5.883 1 86.69 287 LEU B N 1
ATOM 4996 C CA . LEU B 1 287 ? -15.461 27.469 -5.965 1 86.69 287 LEU B CA 1
ATOM 4997 C C . LEU B 1 287 ? -16.359 28.312 -6.863 1 86.69 287 LEU B C 1
ATOM 4999 O O . LEU B 1 287 ? -16.5 29.516 -6.641 1 86.69 287 LEU B O 1
ATOM 5003 N N . ALA B 1 288 ? -16.906 27.688 -7.863 1 84.38 288 ALA B N 1
ATOM 5004 C CA . ALA B 1 288 ? -17.766 28.391 -8.812 1 84.38 288 ALA B CA 1
ATOM 5005 C C . ALA B 1 288 ? -19.078 28.828 -8.148 1 84.38 288 ALA B C 1
ATOM 5007 O O . ALA B 1 288 ? -19.688 29.812 -8.57 1 84.38 288 ALA B O 1
ATOM 5008 N N . HIS B 1 289 ? -19.469 28.219 -7.129 1 85 289 HIS B N 1
ATOM 5009 C CA . HIS B 1 289 ? -20.734 28.516 -6.477 1 85 289 HIS B CA 1
ATOM 5010 C C . HIS B 1 289 ? -20.531 29.016 -5.051 1 85 289 HIS B C 1
ATOM 5012 O O . HIS B 1 289 ? -21.453 29.016 -4.242 1 85 289 HIS B O 1
ATOM 5018 N N . ALA B 1 290 ? -19.266 29.312 -4.91 1 85.5 290 ALA B N 1
ATOM 5019 C CA . ALA B 1 290 ? -18.984 29.734 -3.547 1 85.5 290 ALA B CA 1
ATOM 5020 C C . ALA B 1 290 ? -19.641 31.094 -3.25 1 85.5 290 ALA B C 1
ATOM 5022 O O . ALA B 1 290 ? -19.562 32 -4.062 1 85.5 290 ALA B O 1
ATOM 5023 N N . GLY B 1 291 ? -20.312 31.203 -2.236 1 89.12 291 GLY B N 1
ATOM 5024 C CA . GLY B 1 291 ? -20.875 32.469 -1.824 1 89.12 291 GLY B CA 1
ATOM 5025 C C . GLY B 1 291 ? -19.828 33.5 -1.391 1 89.12 291 GLY B C 1
ATOM 5026 O O . GLY B 1 291 ? -18.672 33.125 -1.153 1 89.12 291 GLY B O 1
ATOM 5027 N N . THR B 1 292 ? -20.172 34.719 -1.322 1 93.25 292 THR B N 1
ATOM 5028 C CA . THR B 1 292 ? -19.281 35.812 -0.948 1 93.25 292 THR B CA 1
ATOM 5029 C C . THR B 1 292 ? -18.672 35.562 0.432 1 93.25 292 THR B C 1
ATOM 5031 O O . THR B 1 292 ? -17.469 35.781 0.64 1 93.25 292 THR B O 1
ATOM 5034 N N . PHE B 1 293 ? -19.469 35.094 1.272 1 95.31 293 PHE B N 1
ATOM 5035 C CA . PHE B 1 293 ? -18.953 34.875 2.621 1 95.31 293 PHE B CA 1
ATOM 5036 C C . PHE B 1 293 ? -17.922 33.75 2.645 1 95.31 293 PHE B C 1
ATOM 5038 O O . PHE B 1 293 ? -16.953 33.812 3.412 1 95.31 293 PHE B O 1
ATOM 5045 N N . ALA B 1 294 ? -18.156 32.781 1.826 1 96.25 294 ALA B N 1
ATOM 5046 C CA . ALA B 1 294 ? -17.203 31.672 1.785 1 96.25 294 ALA B CA 1
ATOM 5047 C C . ALA B 1 294 ? -15.812 32.156 1.412 1 96.25 294 ALA B C 1
ATOM 5049 O O . ALA B 1 294 ? -14.805 31.703 1.962 1 96.25 294 ALA B O 1
ATOM 5050 N N . LEU B 1 295 ? -15.719 33.062 0.545 1 96.06 295 LEU B N 1
ATOM 5051 C CA . LEU B 1 295 ? -14.445 33.625 0.118 1 96.06 295 LEU B CA 1
ATOM 5052 C C . LEU B 1 295 ? -13.844 34.5 1.21 1 96.06 295 LEU B C 1
ATOM 5054 O O . LEU B 1 295 ? -12.633 34.469 1.443 1 96.06 295 LEU B O 1
ATOM 5058 N N . ILE B 1 296 ? -14.656 35.281 1.802 1 97 296 ILE B N 1
ATOM 5059 C CA . ILE B 1 296 ? -14.203 36.094 2.916 1 97 296 ILE B CA 1
ATOM 5060 C C . ILE B 1 296 ? -13.695 35.219 4.051 1 97 296 ILE B C 1
ATOM 5062 O O . ILE B 1 296 ? -12.672 35.5 4.664 1 97 296 ILE B O 1
ATOM 5066 N N . TYR B 1 297 ? -14.492 34.188 4.277 1 97.31 297 TYR B N 1
ATOM 5067 C CA . TYR B 1 297 ? -14.141 33.219 5.309 1 97.31 297 TYR B CA 1
ATOM 5068 C C . TYR B 1 297 ? -12.781 32.594 5.023 1 97.31 297 TYR B C 1
ATOM 5070 O O . TYR B 1 297 ? -11.977 32.406 5.938 1 97.31 297 TYR B O 1
ATOM 5078 N N . ALA B 1 298 ? -12.508 32.312 3.777 1 97.38 298 ALA B N 1
ATOM 5079 C CA . ALA B 1 298 ? -11.211 31.766 3.383 1 97.38 298 ALA B CA 1
ATOM 5080 C C . ALA B 1 298 ? -10.086 32.75 3.617 1 97.38 298 ALA B C 1
ATOM 5082 O O . ALA B 1 298 ? -8.992 32.375 4.055 1 97.38 298 ALA B O 1
ATOM 5083 N N . ILE B 1 299 ? -10.328 33.969 3.314 1 97.44 299 ILE B N 1
ATOM 5084 C CA . ILE B 1 299 ? -9.344 35 3.543 1 97.44 299 ILE B CA 1
ATOM 5085 C C . ILE B 1 299 ? -9.094 35.156 5.039 1 97.44 299 ILE B C 1
ATOM 5087 O O . ILE B 1 299 ? -7.953 35.312 5.477 1 97.44 299 ILE B O 1
ATOM 5091 N N . LEU B 1 300 ? -10.141 35.125 5.793 1 97.75 300 LEU B N 1
ATOM 5092 C CA . LEU B 1 300 ? -10.031 35.219 7.242 1 97.75 300 LEU B CA 1
ATOM 5093 C C . LEU B 1 300 ? -9.188 34.062 7.785 1 97.75 300 LEU B C 1
ATOM 5095 O O . LEU B 1 300 ? -8.438 34.219 8.742 1 97.75 300 LEU B O 1
ATOM 5099 N N . ALA B 1 301 ? -9.438 32.938 7.199 1 97.94 301 ALA B N 1
ATOM 5100 C CA . ALA B 1 301 ? -8.672 31.766 7.605 1 97.94 301 ALA B CA 1
ATOM 5101 C C . ALA B 1 301 ? -7.18 31.969 7.391 1 97.94 301 ALA B C 1
ATOM 5103 O O . ALA B 1 301 ? -6.367 31.656 8.266 1 97.94 301 ALA B O 1
ATOM 5104 N N . ILE B 1 302 ? -6.805 32.5 6.273 1 98 302 ILE B N 1
ATOM 5105 C CA . ILE B 1 302 ? -5.406 32.719 5.914 1 98 302 ILE B CA 1
ATOM 5106 C C . ILE B 1 302 ? -4.809 33.781 6.832 1 98 302 ILE B C 1
ATOM 5108 O O . ILE B 1 302 ? -3.762 33.562 7.449 1 98 302 ILE B O 1
ATOM 5112 N N . VAL B 1 303 ? -5.492 34.844 6.977 1 97.94 303 VAL B N 1
ATOM 5113 C CA . VAL B 1 303 ? -4.996 35.969 7.738 1 97.94 303 VAL B CA 1
ATOM 5114 C C . VAL B 1 303 ? -4.902 35.625 9.219 1 97.94 303 VAL B C 1
ATOM 5116 O O . VAL B 1 303 ? -3.939 35.969 9.898 1 97.94 303 VAL B O 1
ATOM 5119 N N . SER B 1 304 ? -5.867 34.969 9.695 1 97.81 304 SER B N 1
ATOM 5120 C CA . SER B 1 304 ? -5.914 34.656 11.117 1 97.81 304 SER B CA 1
ATOM 5121 C C . SER B 1 304 ? -4.758 33.75 11.523 1 97.81 304 SER B C 1
ATOM 5123 O O . SER B 1 304 ? -4.203 33.875 12.609 1 97.81 304 SER B O 1
ATOM 5125 N N . LYS B 1 305 ? -4.41 32.812 10.672 1 97.5 305 LYS B N 1
ATOM 5126 C CA . LYS B 1 305 ? -3.283 31.938 10.992 1 97.5 305 LYS B CA 1
ATOM 5127 C C . LYS B 1 305 ? -1.96 32.688 10.867 1 97.5 305 LYS B C 1
ATOM 5129 O O . LYS B 1 305 ? -1.057 32.5 11.688 1 97.5 305 LYS B O 1
ATOM 5134 N N . VAL B 1 306 ? -1.831 33.469 9.82 1 98.06 306 VAL B N 1
ATOM 5135 C CA . VAL B 1 306 ? -0.606 34.25 9.633 1 98.06 306 VAL B CA 1
ATOM 5136 C C . VAL B 1 306 ? -0.387 35.156 10.828 1 98.06 306 VAL B C 1
ATOM 5138 O O . VAL B 1 306 ? 0.722 35.25 11.359 1 98.06 306 VAL B O 1
ATOM 5141 N N . VAL B 1 307 ? -1.424 35.781 11.227 1 98 307 VAL B N 1
ATOM 5142 C CA . VAL B 1 307 ? -1.317 36.719 12.336 1 98 307 VAL B CA 1
ATOM 5143 C C . VAL B 1 307 ? -1.195 35.969 13.656 1 98 307 VAL B C 1
ATOM 5145 O O . VAL B 1 307 ? -0.324 36.25 14.477 1 98 307 VAL B O 1
ATOM 5148 N N . GLY B 1 308 ? -2.076 35.031 13.883 1 98 308 GLY B N 1
ATOM 5149 C CA . GLY B 1 308 ? -2.068 34.281 15.125 1 98 308 GLY B CA 1
ATOM 5150 C C . GLY B 1 308 ? -0.768 33.531 15.367 1 98 308 GLY B C 1
ATOM 5151 O O . GLY B 1 308 ? -0.091 33.781 16.375 1 98 308 GLY B O 1
ATOM 5152 N N . CYS B 1 309 ? -0.423 32.688 14.461 1 98.25 309 CYS B N 1
ATOM 5153 C CA . CYS B 1 309 ? 0.803 31.906 14.594 1 98.25 309 CYS B CA 1
ATOM 5154 C C . CYS B 1 309 ? 2.031 32.781 14.398 1 98.25 309 CYS B C 1
ATOM 5156 O O . CYS B 1 309 ? 3.047 32.594 15.078 1 98.25 309 CYS B O 1
ATOM 5158 N N . GLY B 1 310 ? 1.986 33.719 13.453 1 97.94 310 GLY B N 1
ATOM 5159 C CA . GLY B 1 310 ? 3.096 34.656 13.258 1 97.94 310 GLY B CA 1
ATOM 5160 C C . GLY B 1 310 ? 3.412 35.469 14.484 1 97.94 310 GLY B C 1
ATOM 5161 O O . GLY B 1 310 ? 4.578 35.656 14.844 1 97.94 310 GLY B O 1
ATOM 5162 N N . PHE B 1 311 ? 2.393 36 15.047 1 98 311 PHE B N 1
ATOM 5163 C CA . PHE B 1 311 ? 2.586 36.781 16.266 1 98 311 PHE B CA 1
ATOM 5164 C C . PHE B 1 311 ? 3.115 35.906 17.391 1 98 311 PHE B C 1
ATOM 5166 O O . PHE B 1 311 ? 3.941 36.344 18.188 1 98 311 PHE B O 1
ATOM 5173 N N . GLY B 1 312 ? 2.582 34.719 17.516 1 97.94 312 GLY B N 1
ATOM 5174 C CA . GLY B 1 312 ? 3.125 33.781 18.484 1 97.94 312 GLY B CA 1
ATOM 5175 C C . GLY B 1 312 ? 4.609 33.531 18.312 1 97.94 312 GLY B C 1
ATOM 5176 O O . GLY B 1 312 ? 5.355 33.469 19.297 1 97.94 312 GLY B O 1
ATOM 5177 N N . ALA B 1 313 ? 4.996 33.406 17.094 1 98.06 313 ALA B N 1
ATOM 5178 C CA . ALA B 1 313 ? 6.418 33.219 16.797 1 98.06 313 ALA B CA 1
ATOM 5179 C C . ALA B 1 313 ? 7.211 34.469 17.156 1 98.06 313 ALA B C 1
ATOM 5181 O O . ALA B 1 313 ? 8.312 34.375 17.703 1 98.06 313 ALA B O 1
ATOM 5182 N N . PHE B 1 314 ? 6.621 35.594 16.891 1 97.75 314 PHE B N 1
ATOM 5183 C CA . PHE B 1 314 ? 7.285 36.875 17.172 1 97.75 314 PHE B CA 1
ATOM 5184 C C . PHE B 1 314 ? 7.531 37.031 18.672 1 97.75 314 PHE B C 1
ATOM 5186 O O . PHE B 1 314 ? 8.625 37.438 19.078 1 97.75 314 PHE B O 1
ATOM 5193 N N . VAL B 1 315 ? 6.621 36.719 19.422 1 97.19 315 VAL B N 1
ATOM 5194 C CA . VAL B 1 315 ? 6.742 36.875 20.859 1 97.19 315 VAL B CA 1
ATOM 5195 C C . VAL B 1 315 ? 7.707 35.812 21.406 1 97.19 315 VAL B C 1
ATOM 5197 O O . VAL B 1 315 ? 8.258 35.969 22.5 1 97.19 315 VAL B O 1
ATOM 5200 N N . SER B 1 316 ? 7.891 34.781 20.688 1 96.94 316 SER B N 1
ATOM 5201 C CA . SER B 1 316 ? 8.82 33.719 21.078 1 96.94 316 SER B CA 1
ATOM 5202 C C . SER B 1 316 ? 10.227 34 20.547 1 96.94 316 SER B C 1
ATOM 5204 O O . SER B 1 316 ? 11.039 33.094 20.406 1 96.94 316 SER B O 1
ATOM 5206 N N . LYS B 1 317 ? 10.453 35.188 20.031 1 96.38 317 LYS B N 1
ATOM 5207 C CA . LYS B 1 317 ? 11.773 35.719 19.719 1 96.38 317 LYS B CA 1
ATOM 5208 C C . LYS B 1 317 ? 12.25 35.25 18.344 1 96.38 317 LYS B C 1
ATOM 5210 O O . LYS B 1 317 ? 13.453 35.094 18.125 1 96.38 317 LYS B O 1
ATOM 5215 N N . PHE B 1 318 ? 11.344 34.906 17.516 1 97.06 318 PHE B N 1
ATOM 5216 C CA . PHE B 1 318 ? 11.711 34.688 16.125 1 97.06 318 PHE B CA 1
ATOM 5217 C C . PHE B 1 318 ? 11.812 36 15.367 1 97.06 318 PHE B C 1
ATOM 5219 O O . PHE B 1 318 ? 11.172 36.969 15.734 1 97.06 318 PHE B O 1
ATOM 5226 N N . ARG B 1 319 ? 12.766 36.062 14.367 1 96.06 319 ARG B N 1
ATOM 5227 C CA . ARG B 1 319 ? 12.852 37.219 13.484 1 96.06 319 ARG B CA 1
ATOM 5228 C C . ARG B 1 319 ? 11.539 37.438 12.742 1 96.06 319 ARG B C 1
ATOM 5230 O O . ARG B 1 319 ? 10.773 36.469 12.531 1 96.06 319 ARG B O 1
ATOM 5237 N N . PRO B 1 320 ? 11.18 38.562 12.359 1 96.94 320 PRO B N 1
ATOM 5238 C CA . PRO B 1 320 ? 9.922 38.844 11.672 1 96.94 320 PRO B CA 1
ATOM 5239 C C . PRO B 1 320 ? 9.703 37.969 10.445 1 96.94 320 PRO B C 1
ATOM 5241 O O . PRO B 1 320 ? 8.594 37.469 10.227 1 96.94 320 PRO B O 1
ATOM 5244 N N . ILE B 1 321 ? 10.703 37.781 9.695 1 97 321 ILE B N 1
ATOM 5245 C CA . ILE B 1 321 ? 10.57 36.938 8.5 1 97 321 ILE B CA 1
ATOM 5246 C C . ILE B 1 321 ? 10.289 35.5 8.914 1 97 321 ILE B C 1
ATOM 5248 O O . ILE B 1 321 ? 9.508 34.812 8.258 1 97 321 ILE B O 1
ATOM 5252 N N . GLU B 1 322 ? 10.969 35.062 9.906 1 97.62 322 GLU B N 1
ATOM 5253 C CA . GLU B 1 322 ? 10.719 33.719 10.422 1 97.62 322 GLU B CA 1
ATOM 5254 C C . GLU B 1 322 ? 9.297 33.594 10.961 1 97.62 322 GLU B C 1
ATOM 5256 O O . GLU B 1 322 ? 8.664 32.531 10.812 1 97.62 322 GLU B O 1
ATOM 5261 N N . SER B 1 323 ? 8.875 34.656 11.594 1 97.94 323 SER B N 1
ATOM 5262 C CA . SER B 1 323 ? 7.512 34.688 12.109 1 97.94 323 SER B CA 1
ATOM 5263 C C . SER B 1 323 ? 6.488 34.562 10.984 1 97.94 323 SER B C 1
ATOM 5265 O O . SER B 1 323 ? 5.477 33.875 11.133 1 97.94 323 SER B O 1
ATOM 5267 N N . LEU B 1 324 ? 6.73 35.219 9.93 1 97.5 324 LEU B N 1
ATOM 5268 C CA . LEU B 1 324 ? 5.879 35.125 8.75 1 97.5 324 LEU B CA 1
ATOM 5269 C C . LEU B 1 324 ? 5.898 33.719 8.188 1 97.5 324 LEU B C 1
ATOM 5271 O O . LEU B 1 324 ? 4.855 33.156 7.805 1 97.5 324 LEU B O 1
ATOM 5275 N N . GLN B 1 325 ? 7.102 33.125 8.141 1 97.94 325 GLN B N 1
ATOM 5276 C CA . GLN B 1 325 ? 7.254 31.75 7.648 1 97.94 325 GLN B CA 1
ATOM 5277 C C . GLN B 1 325 ? 6.445 30.766 8.492 1 97.94 325 GLN B C 1
ATOM 5279 O O . GLN B 1 325 ? 5.777 29.875 7.957 1 97.94 325 GLN B O 1
ATOM 5284 N N . VAL B 1 326 ? 6.488 30.938 9.758 1 97.75 326 VAL B N 1
ATOM 5285 C CA . VAL B 1 326 ? 5.738 30.078 10.672 1 97.75 326 VAL B CA 1
ATOM 5286 C C . VAL B 1 326 ? 4.238 30.266 10.438 1 97.75 326 VAL B C 1
ATOM 5288 O O . VAL B 1 326 ? 3.496 29.281 10.344 1 97.75 326 VAL B O 1
ATOM 5291 N N . GLY B 1 327 ? 3.844 31.5 10.391 1 97.94 327 GLY B N 1
ATOM 5292 C CA . GLY B 1 327 ? 2.441 31.797 10.141 1 97.94 327 GLY B CA 1
ATOM 5293 C C . GLY B 1 327 ? 1.93 31.188 8.844 1 97.94 327 GLY B C 1
ATOM 5294 O O . GLY B 1 327 ? 0.861 30.578 8.82 1 97.94 327 GLY B O 1
ATOM 5295 N N . VAL B 1 328 ? 2.658 31.344 7.789 1 97.31 328 VAL B N 1
ATOM 5296 C CA . VAL B 1 328 ? 2.283 30.828 6.477 1 97.31 328 VAL B CA 1
ATOM 5297 C C . VAL B 1 328 ? 2.279 29.297 6.504 1 97.31 328 VAL B C 1
ATOM 5299 O O . VAL B 1 328 ? 1.421 28.656 5.887 1 97.31 328 VAL B O 1
ATOM 5302 N N . GLY B 1 329 ? 3.209 28.734 7.227 1 96.56 329 GLY B N 1
ATOM 5303 C CA . GLY B 1 329 ? 3.309 27.297 7.332 1 96.56 329 GLY B CA 1
ATOM 5304 C C . GLY B 1 329 ? 2.111 26.656 8.016 1 96.56 329 GLY B C 1
ATOM 5305 O O . GLY B 1 329 ? 1.817 25.484 7.805 1 96.56 329 GLY B O 1
ATOM 5306 N N . MET B 1 330 ? 1.343 27.438 8.711 1 96.69 330 MET B N 1
ATOM 5307 C CA . MET B 1 330 ? 0.239 26.922 9.516 1 96.69 330 MET B CA 1
ATOM 5308 C C . MET B 1 330 ? -1.103 27.219 8.852 1 96.69 330 MET B C 1
ATOM 5310 O O . MET B 1 330 ? -2.156 27 9.453 1 96.69 330 MET B O 1
ATOM 5314 N N . ILE B 1 331 ? -1.095 27.578 7.629 1 96.38 331 ILE B N 1
ATOM 5315 C CA . ILE B 1 331 ? -2.271 28.078 6.926 1 96.38 331 ILE B CA 1
ATOM 5316 C C . ILE B 1 331 ? -3.17 26.906 6.535 1 96.38 331 ILE B C 1
ATOM 5318 O O . ILE B 1 331 ? -4.387 26.953 6.73 1 96.38 331 ILE B O 1
ATOM 5322 N N . PRO B 1 332 ? -2.66 25.797 5.992 1 94.69 332 PRO B N 1
ATOM 5323 C CA . PRO B 1 332 ? -3.541 24.781 5.391 1 94.69 332 PRO B CA 1
ATOM 5324 C C . PRO B 1 332 ? -4.445 24.109 6.418 1 94.69 332 PRO B C 1
ATOM 5326 O O . PRO B 1 332 ? -4.016 23.844 7.543 1 94.69 332 PRO B O 1
ATOM 5329 N N . ARG B 1 333 ? -5.727 23.922 5.902 1 92.56 333 ARG B N 1
ATOM 5330 C CA . ARG B 1 333 ? -6.734 23.156 6.621 1 92.56 333 ARG B CA 1
ATOM 5331 C C . ARG B 1 333 ? -7.25 22 5.777 1 92.56 333 ARG B C 1
ATOM 5333 O O . ARG B 1 333 ? -7.414 22.141 4.562 1 92.56 333 ARG B O 1
ATOM 5340 N N . MET B 1 334 ? -7.473 20.875 6.434 1 87.81 334 MET B N 1
ATOM 5341 C CA . MET B 1 334 ? -7.988 19.75 5.641 1 87.81 334 MET B CA 1
ATOM 5342 C C . MET B 1 334 ? -8.883 18.859 6.484 1 87.81 334 MET B C 1
ATOM 5344 O O . MET B 1 334 ? -10.062 19.156 6.691 1 87.81 334 MET B O 1
ATOM 5348 N N . GLU B 1 335 ? -8.336 17.797 7.004 1 82.12 335 GLU B N 1
ATOM 5349 C CA . GLU B 1 335 ? -9.125 16.703 7.574 1 82.12 335 GLU B CA 1
ATOM 5350 C C . GLU B 1 335 ? -9.867 17.156 8.828 1 82.12 335 GLU B C 1
ATOM 5352 O O . GLU B 1 335 ? -11.07 16.953 8.961 1 82.12 335 GLU B O 1
ATOM 5357 N N . VAL B 1 336 ? -9.18 17.766 9.719 1 85 336 VAL B N 1
ATOM 5358 C CA . VAL B 1 336 ? -9.766 18.125 11.008 1 85 336 VAL B CA 1
ATOM 5359 C C . VAL B 1 336 ? -10.836 19.203 10.797 1 85 336 VAL B C 1
ATOM 5361 O O . VAL B 1 336 ? -11.883 19.172 11.445 1 85 336 VAL B O 1
ATOM 5364 N N . ALA B 1 337 ? -10.602 20.062 9.938 1 92.31 337 ALA B N 1
ATOM 5365 C CA . ALA B 1 337 ? -11.578 21.094 9.625 1 92.31 337 ALA B CA 1
ATOM 5366 C C . ALA B 1 337 ? -12.875 20.484 9.094 1 92.31 337 ALA B C 1
ATOM 5368 O O . ALA B 1 337 ? -13.969 20.875 9.508 1 92.31 337 ALA B O 1
ATOM 5369 N N . LEU B 1 338 ? -12.766 19.531 8.281 1 90.19 338 LEU B N 1
ATOM 5370 C CA . LEU B 1 338 ? -13.938 18.891 7.664 1 90.19 338 LEU B CA 1
ATOM 5371 C C . LEU B 1 338 ? -14.664 18 8.664 1 90.19 338 LEU B C 1
ATOM 5373 O O . LEU B 1 338 ? -15.883 17.859 8.602 1 90.19 338 LEU B O 1
ATOM 5377 N N . ILE B 1 339 ? -13.938 17.438 9.539 1 86.69 339 ILE B N 1
ATOM 5378 C CA . ILE B 1 339 ? -14.562 16.656 10.594 1 86.69 339 ILE B CA 1
ATOM 5379 C C . ILE B 1 339 ? -15.438 17.562 11.461 1 86.69 339 ILE B C 1
ATOM 5381 O O . ILE B 1 339 ? -16.594 17.219 11.75 1 86.69 339 ILE B O 1
ATOM 5385 N N . MET B 1 340 ? -14.961 18.656 11.82 1 91.88 340 MET B N 1
ATOM 5386 C CA . MET B 1 340 ? -15.727 19.609 12.633 1 91.88 340 MET B CA 1
ATOM 5387 C C . MET B 1 340 ? -16.953 20.094 11.883 1 91.88 340 MET B C 1
ATOM 5389 O O . MET B 1 340 ? -18.047 20.188 12.461 1 91.88 340 MET B O 1
ATOM 5393 N N . ALA B 1 341 ? -16.781 20.359 10.633 1 93.75 341 ALA B N 1
ATOM 5394 C CA . ALA B 1 341 ? -17.891 20.812 9.812 1 93.75 341 ALA B CA 1
ATOM 5395 C C . ALA B 1 341 ? -18.969 19.734 9.703 1 93.75 341 ALA B C 1
ATOM 5397 O O . ALA B 1 341 ? -20.156 20.016 9.727 1 93.75 341 ALA B O 1
ATOM 5398 N N . ASN B 1 342 ? -18.562 18.562 9.586 1 91.19 342 ASN B N 1
ATOM 5399 C CA . ASN B 1 342 ? -19.484 17.453 9.484 1 91.19 342 ASN B CA 1
ATOM 5400 C C . ASN B 1 342 ? -20.25 17.234 10.789 1 91.19 342 ASN B C 1
ATOM 5402 O O . ASN B 1 342 ? -21.422 16.875 10.773 1 91.19 342 ASN B O 1
ATOM 5406 N N . VAL B 1 343 ? -19.531 17.344 11.852 1 89.88 343 VAL B N 1
ATOM 5407 C CA . VAL B 1 343 ? -20.188 17.266 13.148 1 89.88 343 VAL B CA 1
ATOM 5408 C C . VAL B 1 343 ? -21.281 18.328 13.25 1 89.88 343 VAL B C 1
ATOM 5410 O O . VAL B 1 343 ? -22.391 18.047 13.695 1 89.88 343 VAL B O 1
ATOM 5413 N N . ALA B 1 344 ? -20.969 19.484 12.836 1 93.5 344 ALA B N 1
ATOM 5414 C CA . ALA B 1 344 ? -21.938 20.578 12.859 1 93.5 344 ALA B CA 1
ATOM 5415 C C . ALA B 1 344 ? -23.141 20.281 11.969 1 93.5 344 ALA B C 1
ATOM 5417 O O . ALA B 1 344 ? -24.266 20.609 12.32 1 93.5 344 ALA B O 1
ATOM 5418 N N . LEU B 1 345 ? -22.906 19.719 10.875 1 92.94 345 LEU B N 1
ATOM 5419 C CA . LEU B 1 345 ? -23.969 19.344 9.953 1 92.94 345 LEU B CA 1
ATOM 5420 C C . LEU B 1 345 ? -24.859 18.25 10.562 1 92.94 345 LEU B C 1
ATOM 5422 O O . LEU B 1 345 ? -26.094 18.359 10.523 1 92.94 345 LEU B O 1
ATOM 5426 N N . ASN B 1 346 ? -24.25 17.312 11.156 1 91.5 346 ASN B N 1
ATOM 5427 C CA . ASN B 1 346 ? -24.969 16.172 11.734 1 91.5 346 ASN B CA 1
ATOM 5428 C C . ASN B 1 346 ? -25.75 16.578 12.969 1 91.5 346 ASN B C 1
ATOM 5430 O O . ASN B 1 346 ? -26.812 16.016 13.258 1 91.5 346 ASN B O 1
ATOM 5434 N N . GLU B 1 347 ? -25.219 17.516 13.648 1 90.31 347 GLU B N 1
ATOM 5435 C CA . GLU B 1 347 ? -25.875 18 14.859 1 90.31 347 GLU B CA 1
ATOM 5436 C C . GLU B 1 347 ? -26.984 19 14.516 1 90.31 347 GLU B C 1
ATOM 5438 O O . GLU B 1 347 ? -27.656 19.531 15.406 1 90.31 347 GLU B O 1
ATOM 5443 N N . GLY B 1 348 ? -27.062 19.297 13.211 1 91.31 348 GLY B N 1
ATOM 5444 C CA . GLY B 1 348 ? -28.125 20.188 12.766 1 91.31 348 GLY B CA 1
ATOM 5445 C C . GLY B 1 348 ? -27.766 21.656 12.875 1 91.31 348 GLY B C 1
ATOM 5446 O O . GLY B 1 348 ? -28.609 22.531 12.688 1 91.31 348 GLY B O 1
ATOM 5447 N N . VAL B 1 349 ? -26.594 21.922 13.141 1 93.94 349 VAL B N 1
ATOM 5448 C CA . VAL B 1 349 ? -26.141 23.297 13.273 1 93.94 349 VAL B CA 1
ATOM 5449 C C . VAL B 1 349 ? -25.938 23.906 11.883 1 93.94 349 VAL B C 1
ATOM 5451 O O . VAL B 1 349 ? -26.297 25.062 11.648 1 93.94 349 VAL B O 1
ATOM 5454 N N . PHE B 1 350 ? -25.312 23.172 11.023 1 95.25 350 PHE B N 1
ATOM 5455 C CA . PHE B 1 350 ? -25.094 23.594 9.641 1 95.25 350 PHE B CA 1
ATOM 5456 C C . PHE B 1 350 ? -26.156 22.984 8.719 1 95.25 350 PHE B C 1
ATOM 5458 O O . PHE B 1 350 ? -26.609 21.859 8.945 1 95.25 350 PHE B O 1
ATOM 5465 N N . ASP B 1 351 ? -26.562 23.766 7.762 1 93.25 351 ASP B N 1
ATOM 5466 C CA . ASP B 1 351 ? -27.25 23.203 6.602 1 93.25 351 ASP B CA 1
ATOM 5467 C C . ASP B 1 351 ? -26.281 23.016 5.43 1 93.25 351 ASP B C 1
ATOM 5469 O O . ASP B 1 351 ? -25.078 23.25 5.566 1 93.25 351 ASP B O 1
ATOM 5473 N N . SER B 1 352 ? -26.75 22.562 4.281 1 89.19 352 SER B N 1
ATOM 5474 C CA . SER B 1 352 ? -25.906 22.281 3.123 1 89.19 352 SER B CA 1
ATOM 5475 C C . SER B 1 352 ? -25.203 23.547 2.639 1 89.19 352 SER B C 1
ATOM 5477 O O . SER B 1 352 ? -24.047 23.5 2.203 1 89.19 352 SER B O 1
ATOM 5479 N N . GLY B 1 353 ? -25.891 24.531 2.701 1 89.62 353 GLY B N 1
ATOM 5480 C CA . GLY B 1 353 ? -25.312 25.812 2.295 1 89.62 353 GLY B CA 1
ATOM 5481 C C . GLY B 1 353 ? -24.188 26.266 3.199 1 89.62 353 GLY B C 1
ATOM 5482 O O . GLY B 1 353 ? -23.125 26.672 2.721 1 89.62 353 GLY B O 1
ATOM 5483 N N . THR B 1 354 ? -24.422 26.219 4.477 1 93.25 354 THR B N 1
ATOM 5484 C CA . THR B 1 354 ? -23.406 26.625 5.441 1 93.25 354 THR B CA 1
ATOM 5485 C C . THR B 1 354 ? -22.219 25.656 5.418 1 93.25 354 THR B C 1
ATOM 5487 O O . THR B 1 354 ? -21.078 26.062 5.625 1 93.25 354 THR B O 1
ATOM 5490 N N . PHE B 1 355 ? -22.547 24.406 5.137 1 93 355 PHE B N 1
ATOM 5491 C CA . PHE B 1 355 ? -21.516 23.391 5.07 1 93 355 PHE B CA 1
ATOM 5492 C C . PHE B 1 355 ? -20.531 23.688 3.939 1 93 355 PHE B C 1
ATOM 5494 O O . PHE B 1 355 ? -19.344 23.359 4.035 1 93 355 PHE B O 1
ATOM 5501 N N . SER B 1 356 ? -20.906 24.312 2.914 1 92.81 356 SER B N 1
ATOM 5502 C CA . SER B 1 356 ? -20.062 24.594 1.749 1 92.81 356 SER B CA 1
ATOM 5503 C C . SER B 1 356 ? -19 25.625 2.068 1 92.81 356 SER B C 1
ATOM 5505 O O . SER B 1 356 ? -18 25.734 1.358 1 92.81 356 SER B O 1
ATOM 5507 N N . ILE B 1 357 ? -19.156 26.375 3.119 1 95.25 357 ILE B N 1
ATOM 5508 C CA . ILE B 1 357 ? -18.25 27.469 3.477 1 95.25 357 ILE B CA 1
ATOM 5509 C C . ILE B 1 357 ? -16.906 26.891 3.943 1 95.25 357 ILE B C 1
ATOM 5511 O O . ILE B 1 357 ? -15.867 27.203 3.371 1 95.25 357 ILE B O 1
ATOM 5515 N N . PRO B 1 358 ? -16.953 25.984 4.945 1 95.69 358 PRO B N 1
ATOM 5516 C CA . PRO B 1 358 ? -15.695 25.359 5.332 1 95.69 358 PRO B CA 1
ATOM 5517 C C . PRO B 1 358 ? -15.047 24.578 4.191 1 95.69 358 PRO B C 1
ATOM 5519 O O . PRO B 1 358 ? -13.82 24.531 4.086 1 95.69 358 PRO B O 1
ATOM 5522 N N . VAL B 1 359 ? -15.805 23.969 3.348 1 93.62 359 VAL B N 1
ATOM 5523 C CA . VAL B 1 359 ? -15.273 23.203 2.23 1 93.62 359 VAL B CA 1
ATOM 5524 C C . VAL B 1 359 ? -14.508 24.109 1.282 1 93.62 359 VAL B C 1
ATOM 5526 O O . VAL B 1 359 ? -13.398 23.781 0.85 1 93.62 359 VAL B O 1
ATOM 5529 N N . THR B 1 360 ? -15.047 25.188 0.985 1 94.44 360 THR B N 1
ATOM 5530 C CA . THR B 1 360 ? -14.398 26.172 0.132 1 94.44 360 THR B CA 1
ATOM 5531 C C . THR B 1 360 ? -13.117 26.688 0.775 1 94.44 360 THR B C 1
ATOM 5533 O O . THR B 1 360 ? -12.094 26.828 0.103 1 94.44 360 THR B O 1
ATOM 5536 N N . MET B 1 361 ? -13.18 26.984 2.016 1 95.69 361 MET B N 1
ATOM 5537 C CA . MET B 1 361 ? -12.023 27.469 2.756 1 95.69 361 MET B CA 1
ATOM 5538 C C . MET B 1 361 ? -10.883 26.453 2.715 1 95.69 361 MET B C 1
ATOM 5540 O O . MET B 1 361 ? -9.727 26.812 2.502 1 95.69 361 MET B O 1
ATOM 5544 N N . VAL B 1 362 ? -11.18 25.172 2.896 1 94.62 362 VAL B N 1
ATOM 5545 C CA . VAL B 1 362 ? -10.195 24.094 2.857 1 94.62 362 VAL B CA 1
ATOM 5546 C C . VAL B 1 362 ? -9.516 24.062 1.488 1 94.62 362 VAL B C 1
ATOM 5548 O O . VAL B 1 362 ? -8.289 23.953 1.396 1 94.62 362 VAL B O 1
ATOM 5551 N N . LEU B 1 363 ? -10.281 24.203 0.483 1 93.19 363 LEU B N 1
ATOM 5552 C CA . LEU B 1 363 ? -9.766 24.188 -0.883 1 93.19 363 LEU B CA 1
ATOM 5553 C C . LEU B 1 363 ? -8.844 25.375 -1.13 1 93.19 363 LEU B C 1
ATOM 5555 O O . LEU B 1 363 ? -7.742 25.219 -1.661 1 93.19 363 LEU B O 1
ATOM 5559 N N . VAL B 1 364 ? -9.242 26.516 -0.758 1 94.88 364 VAL B N 1
ATOM 5560 C CA . VAL B 1 364 ? -8.492 27.75 -1.011 1 94.88 364 VAL B CA 1
ATOM 5561 C C . VAL B 1 364 ? -7.176 27.719 -0.24 1 94.88 364 VAL B C 1
ATOM 5563 O O . VAL B 1 364 ? -6.117 28.016 -0.796 1 94.88 364 VAL B O 1
ATOM 5566 N N . THR B 1 365 ? -7.203 27.375 0.983 1 95.44 365 THR B N 1
ATOM 5567 C CA . THR B 1 365 ? -5.996 27.359 1.801 1 95.44 365 THR B CA 1
ATOM 5568 C C . THR B 1 365 ? -5.008 26.312 1.293 1 95.44 365 THR B C 1
ATOM 5570 O O . THR B 1 365 ? -3.795 26.516 1.366 1 95.44 365 THR B O 1
ATOM 5573 N N . THR B 1 366 ? -5.527 25.234 0.796 1 91.5 366 THR B N 1
ATOM 5574 C CA . THR B 1 366 ? -4.684 24.172 0.26 1 91.5 366 THR B CA 1
ATOM 5575 C C . THR B 1 366 ? -3.957 24.641 -0.998 1 91.5 366 THR B C 1
ATOM 5577 O O . THR B 1 366 ? -2.764 24.391 -1.163 1 91.5 366 THR B O 1
ATOM 5580 N N . ILE B 1 367 ? -4.621 25.375 -1.829 1 91.62 367 ILE B N 1
ATOM 5581 C CA . ILE B 1 367 ? -4.078 25.781 -3.119 1 91.62 367 ILE B CA 1
ATOM 5582 C C . ILE B 1 367 ? -3.088 26.938 -2.916 1 91.62 367 ILE B C 1
ATOM 5584 O O . ILE B 1 367 ? -2.039 26.969 -3.561 1 91.62 367 ILE B O 1
ATOM 5588 N N . VAL B 1 368 ? -3.285 27.797 -2.014 1 94.31 368 VAL B N 1
ATOM 5589 C CA . VAL B 1 368 ? -2.51 29.031 -1.897 1 94.31 368 VAL B CA 1
ATOM 5590 C C . VAL B 1 368 ? -1.228 28.766 -1.113 1 94.31 368 VAL B C 1
ATOM 5592 O O . VAL B 1 368 ? -0.221 29.453 -1.303 1 94.31 368 VAL B O 1
ATOM 5595 N N . THR B 1 369 ? -1.224 27.797 -0.3 1 94.31 369 THR B N 1
ATOM 5596 C CA . THR B 1 369 ? -0.155 27.594 0.67 1 94.31 369 THR B CA 1
ATOM 5597 C C . THR B 1 369 ? 1.178 27.359 -0.037 1 94.31 369 THR B C 1
ATOM 5599 O O . THR B 1 369 ? 2.191 27.953 0.329 1 94.31 369 THR B O 1
ATOM 5602 N N . PRO B 1 370 ? 1.238 26.5 -1.032 1 93.62 370 PRO B N 1
ATOM 5603 C CA . PRO B 1 370 ? 2.537 26.297 -1.68 1 93.62 370 PRO B CA 1
ATOM 5604 C C . PRO B 1 370 ? 3.125 27.594 -2.238 1 93.62 370 PRO B C 1
ATOM 5606 O O . PRO B 1 370 ? 4.336 27.812 -2.152 1 93.62 370 PRO B O 1
ATOM 5609 N N . PHE B 1 371 ? 2.357 28.469 -2.729 1 93.94 371 PHE B N 1
ATOM 5610 C CA . PHE B 1 371 ? 2.809 29.75 -3.271 1 93.94 371 PHE B CA 1
ATOM 5611 C C . PHE B 1 371 ? 3.322 30.656 -2.16 1 93.94 371 PHE B C 1
ATOM 5613 O O . PHE B 1 371 ? 4.402 31.234 -2.275 1 93.94 371 PHE B O 1
ATOM 5620 N N . LEU B 1 372 ? 2.596 30.703 -1.151 1 95.56 372 LEU B N 1
ATOM 5621 C CA . LEU B 1 372 ? 2.928 31.594 -0.053 1 95.56 372 LEU B CA 1
ATOM 5622 C C . LEU B 1 372 ? 4.16 31.109 0.698 1 95.56 372 LEU B C 1
ATOM 5624 O O . LEU B 1 372 ? 4.973 31.922 1.158 1 95.56 372 LEU B O 1
ATOM 5628 N N . LEU B 1 373 ? 4.215 29.812 0.844 1 95 373 LEU B N 1
ATOM 5629 C CA . LEU B 1 373 ? 5.363 29.25 1.546 1 95 373 LEU B CA 1
ATOM 5630 C C . LEU B 1 373 ? 6.652 29.5 0.771 1 95 373 LEU B C 1
ATOM 5632 O O . LEU B 1 373 ? 7.668 29.891 1.356 1 95 373 LEU B O 1
ATOM 5636 N N . LYS B 1 374 ? 6.621 29.25 -0.501 1 93.69 374 LYS B N 1
ATOM 5637 C CA . LYS B 1 374 ? 7.777 29.531 -1.344 1 93.69 374 LYS B CA 1
ATOM 5638 C C . LYS B 1 374 ? 8.164 31 -1.271 1 93.69 374 LYS B C 1
ATOM 5640 O O . LYS B 1 374 ? 9.344 31.328 -1.137 1 93.69 374 LYS B O 1
ATOM 5645 N N . TRP B 1 375 ? 7.207 31.797 -1.339 1 94.31 375 TRP B N 1
ATOM 5646 C CA . TRP B 1 375 ? 7.426 33.25 -1.265 1 94.31 375 TRP B CA 1
ATOM 5647 C C . TRP B 1 375 ? 8.031 33.625 0.08 1 94.31 375 TRP B C 1
ATOM 5649 O O . TRP B 1 375 ? 9 34.406 0.134 1 94.31 375 TRP B O 1
ATOM 5659 N N . ALA B 1 376 ? 7.547 33.125 1.126 1 95.56 376 ALA B N 1
ATOM 5660 C CA . ALA B 1 376 ? 7.996 33.469 2.473 1 95.56 376 ALA B CA 1
ATOM 5661 C C . ALA B 1 376 ? 9.438 33.031 2.701 1 95.56 376 ALA B C 1
ATOM 5663 O O . ALA B 1 376 ? 10.211 33.75 3.361 1 95.56 376 ALA B O 1
ATOM 5664 N N . PHE B 1 377 ? 9.82 31.922 2.17 1 94.31 377 PHE B N 1
ATOM 5665 C CA . PHE B 1 377 ? 11.156 31.391 2.408 1 94.31 377 PHE B CA 1
ATOM 5666 C C . PHE B 1 377 ? 12.156 31.953 1.408 1 94.31 377 PHE B C 1
ATOM 5668 O O . PHE B 1 377 ? 13.367 31.844 1.596 1 94.31 377 PHE B O 1
ATOM 5675 N N . SER B 1 378 ? 11.672 32.531 0.332 1 90.88 378 SER B N 1
ATOM 5676 C CA . SER B 1 378 ? 12.555 33.188 -0.636 1 90.88 378 SER B CA 1
ATOM 5677 C C . SER B 1 378 ? 13 34.562 -0.151 1 90.88 378 SER B C 1
ATOM 5679 O O . SER B 1 378 ? 13.984 35.094 -0.655 1 90.88 378 SER B O 1
ATOM 5681 N N . ARG B 1 379 ? 12.367 35.094 0.703 1 83.19 379 ARG B N 1
ATOM 5682 C CA . ARG B 1 379 ? 12.703 36.406 1.234 1 83.19 379 ARG B CA 1
ATOM 5683 C C . ARG B 1 379 ? 13.93 36.344 2.139 1 83.19 379 ARG B C 1
ATOM 5685 O O . ARG B 1 379 ? 14.484 37.375 2.523 1 83.19 379 ARG B O 1
ATOM 5692 N N . GLU B 1 380 ? 14.586 35.219 2.32 1 69.06 380 GLU B N 1
ATOM 5693 C CA . GLU B 1 380 ? 15.812 35.125 3.107 1 69.06 380 GLU B CA 1
ATOM 5694 C C . GLU B 1 380 ? 17.047 35.406 2.256 1 69.06 380 GLU B C 1
ATOM 5696 O O . GLU B 1 380 ? 17.094 35.031 1.085 1 69.06 380 GLU B O 1
#

Sequence (760 aa):
MDVFLELALILIVAKLFGYLAVRLGFPAALGQLIGGILIGPSILGLVGFDEAVKLLADLGVVMLLFLAGLETDVEEFKHVGIPAFIIASLGVLIPFILGYVGALAWGYSNIQAMFLGGVLTATSVGLTTSILMEMKKLRTRVGTTILAAAVVDDVLGIIVLTILVGINTRGSVYFKDLLIILGEVVLYFGIGLLIGNPAVREALKLSERITLPETVTAFAIAIMLIFAYLAEQFQIAGITGAYLAGLLVASTDEAKEVDRKFMTIGYSLFIPVFLVSIGIESDVRVLAHAGTFALIYAILAIVSKVVGCGFGAFVSKFRPIESLQVGVGMIPRMEVALIMANVALNEGVFDSGTFSIPVTMVLVTTIVTPFLLKWAFSREMDVFLELALILIVAKLFGYLAVRLGFPAALGQLIGGILIGPSILGLVGFDEAVKLLADLGVVMLLFLAGLETDVEEFKHVGIPAFIIASLGVLIPFILGYVGALAWGYSNIQAMFLGGVLTATSVGLTTSILMEMKKLRTRVGTTILAAAVVDDVLGIIVLTILVGINTRGSVYFKDLLIILGEVVLYFGIGLLIGNPAVREALKLSERITLPETVTAFAIAIMLIFAYLAEQFQIAGITGAYLAGLLVASTDEAKEVDRKFMTIGYSLFIPVFLVSIGIESDVRVLAHAGTFALIYAILAIVSKVVGCGFGAFVSKFRPIESLQVGVGMIPRMEVALIMANVALNEGVFDSGTFSIPVTMVLVTTIVTPFLLKWAFSRE

Foldseek 3Di:
DDPVVQQVQLLVQLVVQLVVQVVVPFHSLLRLLVSLQCCFPQHVNVHPCDPVLVVLLVLLLLLLLLLLLLLEDLVLLVVLQVLLLLLLVLLLVLQLVLQLVLCVVVPADNLLSNLSSLLLLAFDQSSLSSRCVRVVNCHPSLNSSLLSSNQNSQLVSVLSLQQSVCCLPVVGHDPVVSVLLVVLVCCLVVCCVPVVLVVLQVQLVVQVVDPDPPSSLVSLSVQSQVQLVSCVVSVGHSSSSSNSSSNSLSPYPCSVVNSVVSCVVNSSRRNSSNSSVSNNPQNCVLVVVQDPSLVVSLVSSLVSQQCRSLVSNVVVPDDNLSSNLSSLSGRADDDSSLVSLVVCVVSVNDDPNSSSSSSSSNNVSSNCSSVSNSVSVVVD/DDPVVQQVQLLVQLVVQLVVQVVVPFHSLLRLLVSLLCCFPQHVNVHPCDPVLVVLLVLLLLLLLLLLLLLEDLVLLVVLLVLLLLLLVLLLVLQLVLQLVLCVVVPADNLLSNLSSLLLLAFDQSSLSSRCVRVVNCHPSLNSSLLSSNQNSQLVSVLSLLQSVCCLPVVGHDPVVSVLLVVLVCCLVVCCVPVVLVVLQVQLVVQVVDPDPPSSLVSLSVQSQVQLVSCVVSVGHSSSSSNSSSNSLSPYPCSVVNSVVSCVVNSSRRNSSNSSVSNNPQNCVLVVVQDPSLVVSLVSSLVSQQCRSLVSNVVVPDDNLSSNLSSLSRRADDDSSLVSLVVCVVSVNDDPNSSSSSSSSNNVSSNCSSVSNSVSVVVD

Secondary structure (DSSP, 8-state):
--HHHHHHHHHHHHHHHHHHHHHTTS-HHHHHHHHHHHHSTTTT------HHHHHHHHHHHHHHHHHHHHHS-HHHHHHSHHHHHHHHHHHHHHHHHHHHHHHHHHT--HHHHHHHHHHTT----HHHHHHHHHTT-TTSHHHHHHHHHHHHHHHHHHHHHHHHHHHHHHSS--HHHHHHHHHHHHHHHHHHHHTHHHHHHHHHHHHHH--STTHHHHHHHHHHHHHHHHHHHTTS-HHHHHHHHHHHHHTSTTHHHHHHHHHHHIIIIIHHHHHHHHHHT--THHHHT--HHHHHHHHHHHHHHHHHHHHHHHHTT--HHHHHHHHHHT----HHHHHHHHHHHHTTS--HHHHHHHHHHHHHHHHHHHHHHHHHHHT-/--HHHHHHHHHHHHHHHHHHHHHTTS-HHHHHHHHHHHHSTTTT------HHHHHHHHHHHHHHHHHHHHHS-HHHHHHSHHHHHHHHHHHHHHHHHHHHHHHHHHT--HHHHHHHHHHTT----HHHHHHHHHTT-TTSHHHHHHHHHHHHHHHHHHHHHHHHHHHHHHSS--HHHHHHHHHHHHHHHHHHHHTHHHHHHHHHHHHHH--STTHHHHHHHHHHHHHHHHHHHTTS-HHHHHHHHHHHHHTSTTHHHHHHHHHHHIIIIIHHHHHHHHHHT--THHHHT--HHHHHHHHHHHHHHHHHHHHHHHHTT--HHHHHHHHHHT----HHHHHHHHHHHHTTS--HHHHHHHHHHHHHHHHHHHHHHHHHHHT-